Protein AF-A0A925QUI3-F1 (afdb_monomer)

Solvent-accessible surface area (backbone atoms only — not comparable to full-atom values): 29963 Å² total; per-residue (Å²): 142,80,89,80,86,85,82,84,79,83,78,80,80,75,75,76,76,71,77,75,74,73,75,49,32,40,35,43,30,41,22,29,34,44,39,36,75,68,97,65,66,48,72,53,23,20,41,34,34,45,70,31,20,26,67,44,75,44,73,60,85,75,91,82,55,89,79,39,51,67,43,83,37,70,77,24,28,36,34,32,18,29,25,35,57,25,29,36,52,87,48,72,63,20,35,30,46,36,32,77,65,42,24,38,32,36,24,36,68,36,26,72,91,41,44,38,52,52,48,26,49,46,28,78,74,67,42,56,71,34,27,47,47,46,17,21,27,62,50,46,44,46,69,64,56,70,71,55,34,71,74,40,60,93,56,52,85,40,63,81,52,55,66,58,42,68,52,44,29,53,52,46,53,52,47,53,73,72,64,41,63,32,44,32,35,39,26,14,38,55,70,93,44,77,93,47,52,26,55,43,61,65,60,55,65,62,35,42,31,31,39,37,56,52,31,47,77,74,75,32,53,34,33,28,40,14,33,14,36,69,18,36,37,44,38,48,74,36,61,31,50,30,38,33,42,36,41,52,50,44,72,67,42,48,52,47,26,48,76,71,66,21,28,43,26,54,31,64,40,30,52,54,52,51,54,62,70,42,74,61,80,84,48,67,64,49,52,54,46,50,70,49,44,61,57,38,31,34,54,34,49,30,50,36,50,75,72,65,32,54,52,27,36,17,26,57,40,42,45,79,53,89,87,61,47,64,54,52,28,39,56,49,43,38,74,28,65,43,50,60,66,54,35,52,19,11,24,11,29,44,18,17,50,73,74,71,39,53,86,44,32,23,34,65,44,70,74,14,44,25,33,31,31,32,22,66,42,64,43,80,83,40,60,73,24,59,72,39,63,37,31,33,26,32,69,50,37,80,70,44,74,70,59,97,77,71,82,78,73,71,84,73,92,77,85,90,81,90,84,84,90,83,89,86,83,88,81,94,71,90,80,57,83,61,63,62,50,54,53,60,53,60,74,63,73,82,76,83,80,91,84,84,59,53,35,40,30,44,72,88,78,30,38,52,48,37,74,93,60,64,51,100,85,54,70,51,50,25,14,66,40,88,40,95,86,40,59,50,33,27,37,38,25,82,44,63,78,59,26,58,87,28,75,75,66,22,81,76,38,40,29,58,32,51,85,69,42,85,55,50,46,46,30,60,74,48,77,54,87,72,16,32,38,31,36,38,34,36,81,85,70,52,73,43,68,32,18,30,54,36,92,48,52,42,80,99

Foldseek 3Di:
DDDDDDDDDDDDPPPPPPPPLLFAKEKEFQEWEDFLPDPDIDGGWIWIDTQQFTADTGHDDDDDDLRYFYFDQNQWYKYFFFEAAEEEAADQVLQLLQVVLRHQEYEYQAYQPQVLVVNQVCVVVPPSSGHHYQYQYHADFQQGDPSVCVLVVVLCVSPRGHDDLVSLLVVLVSSVVVVHQAHEYEQADDLLDLPGDLQHGGYDLSNLLSNQVSCVVVVHAYEYEHQHQVSLQSNLVSQHQEYEQPLAHDPVSLVSCVVSLHEYANQLLVLVVSVVVVPVVPDPSSVVCSVVRLVRSLQVLLSSVVVVRQYAYHHHYNSPDPPSHSLVSLVSSVSSPDQLSSSSSNRFQSSCVSSVNNQATRGSDGPHGPFMWIFPHDSNVPSVSSSRTQWTQHSNRTNDHNDPDDPSPSDDDDDDDDDDDDDDDDDDDDDDPVVVVVVVVVVVPPDDDDDADAFEAEPVFQFGWWDQPGDQVDKWFWALDQDPPGQGQEIADCDPVCQPVPPSVRVQGYYPTPVRCPFWTKGFDDDDVQWTWIWIQGNVRDIGITITGCSRYDYD

Nearest PDB structures (foldseek):
  3mtw-assembly1_A  TM=9.012E-01  e=3.195E-35  Caulobacter vibrioides
  8j85-assembly1_A  TM=8.508E-01  e=1.835E-32  Stenotrophomonas acidaminiphila
  8ihs-assembly1_B  TM=8.663E-01  e=1.154E-30  Stenotrophomonas acidaminiphila
  8yak-assembly1_A  TM=8.633E-01  e=1.447E-30  Pseudoxanthomonas wuyuanensis
  8ihq-assembly1_B  TM=8.487E-01  e=4.398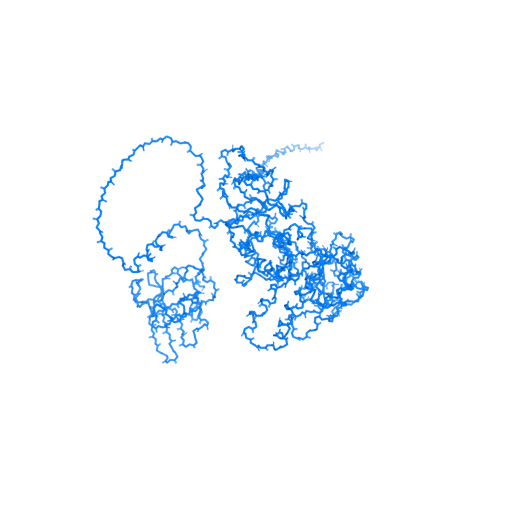E-31  Stenotrophomonas acidaminiphila

Mean predicted aligned error: 15.4 Å

Secondary structure (DSSP, 8-state):
------------------------EEEEEEEEE--SSSSSPEEEEEEEEETTEEEEEEESPPPP-TT-EEEE-TT-EEEEPEEEEEE---SHHHHHHHHHTTEEEEEE---GGGHHHHHHHHHHTT-TTS-EEEE--SPB-SS--HHHHHH-GGGGGG-S---SHHHHHHHHHHHHHTT-SEEEEESB--SSSTTS-TTSB-S-HHHHHHHHHHHHHTT-EEEEEE-SHHHHHHHHHHT-SEEEE-TT--HHHHHHHHHHTPEEE--HHHHHHHHHHTTS---HHHHHHHHHHHHHHHHHHHHHHHHT--B-----B-S-STT-SHHHHHHHHHHTT--HHHHHHHTTHHHHHHHT-TTTSSS--TTSB--EEEESS-TTT-GGGGG-EEEEEETTEEEEE--S-------------------------PPPTTHHHHHHHHTT-S---S---PEEE-TTT-BEE--S---TT--EEEESSSSTTS-EEEEE-S-HHHHTT-TT--TT-EESSGGG-SSEEEEEEEEETTEEEEEEEETT--EEEEEEEGGGEEE-

Structure (mmCIF, N/CA/C/O backbone):
data_AF-A0A925QUI3-F1
#
_entry.id   AF-A0A925QUI3-F1
#
loop_
_atom_site.group_PDB
_atom_site.id
_atom_site.type_symbol
_atom_site.label_atom_id
_atom_site.label_alt_id
_atom_site.label_comp_id
_atom_site.label_asym_id
_atom_site.label_entity_id
_atom_site.label_seq_id
_atom_site.pdbx_PDB_ins_code
_atom_site.Cartn_x
_atom_site.Cartn_y
_atom_site.Cartn_z
_atom_site.occupancy
_atom_site.B_iso_or_equiv
_atom_site.auth_seq_id
_atom_site.auth_comp_id
_atom_site.auth_asym_id
_atom_site.auth_atom_id
_atom_site.pdbx_PDB_model_num
ATOM 1 N N . MET A 1 1 ? -0.907 -77.200 10.850 1.00 44.91 1 MET A N 1
ATOM 2 C CA . MET A 1 1 ? -0.080 -76.461 11.829 1.00 44.91 1 MET A CA 1
ATOM 3 C C . MET A 1 1 ? 0.397 -75.171 11.189 1.00 44.91 1 MET A C 1
ATOM 5 O O . MET A 1 1 ? 1.166 -75.253 10.241 1.00 44.91 1 MET A O 1
ATOM 9 N N . LYS A 1 2 ? -0.096 -74.022 11.658 1.00 34.38 2 LYS A N 1
ATOM 10 C CA . LYS A 1 2 ? 0.579 -72.712 11.649 1.00 34.38 2 LYS A CA 1
ATOM 11 C C . LYS A 1 2 ? -0.352 -71.718 12.349 1.00 34.38 2 LYS A C 1
ATOM 13 O O . LYS A 1 2 ? -1.464 -71.476 11.896 1.00 34.38 2 LYS A O 1
ATOM 18 N N . HIS A 1 3 ? 0.098 -71.265 13.514 1.00 38.78 3 HIS A N 1
ATOM 19 C CA . HIS A 1 3 ? -0.546 -70.277 14.368 1.00 38.78 3 HIS A CA 1
ATOM 20 C C . HIS A 1 3 ? -0.590 -68.910 13.679 1.00 38.78 3 HIS A C 1
ATOM 22 O O . HIS A 1 3 ? 0.402 -68.504 13.078 1.00 38.78 3 HIS A O 1
ATOM 28 N N . LEU A 1 4 ? -1.691 -68.176 13.842 1.00 35.25 4 LEU A N 1
ATOM 29 C CA . LEU A 1 4 ? -1.716 -66.730 13.638 1.00 35.25 4 LEU A CA 1
ATOM 30 C C . LEU A 1 4 ? -2.270 -66.084 14.913 1.00 35.25 4 LEU A C 1
ATOM 32 O O . LEU A 1 4 ? -3.460 -66.173 15.205 1.00 35.25 4 LEU A O 1
ATOM 36 N N . MET A 1 5 ? -1.360 -65.518 15.709 1.00 37.47 5 MET A N 1
ATOM 37 C CA . MET A 1 5 ? -1.661 -64.704 16.887 1.00 37.47 5 MET A CA 1
ATOM 38 C C . MET A 1 5 ? -2.356 -63.411 16.454 1.00 37.47 5 MET A C 1
ATOM 40 O O . MET A 1 5 ? -1.823 -62.657 15.643 1.00 37.47 5 MET A O 1
ATOM 44 N N . LEU A 1 6 ? -3.525 -63.148 17.035 1.00 33.66 6 LEU A N 1
ATOM 45 C CA . LEU A 1 6 ? -4.225 -61.872 16.948 1.00 33.66 6 LEU A CA 1
ATOM 46 C C . LEU A 1 6 ? -3.610 -60.922 17.992 1.00 33.66 6 LEU A C 1
ATOM 48 O O . LEU A 1 6 ? -3.783 -61.128 19.192 1.00 33.66 6 LEU A O 1
ATOM 52 N N . PHE A 1 7 ? -2.866 -59.907 17.553 1.00 34.62 7 PHE A N 1
ATOM 53 C CA . PHE A 1 7 ? -2.370 -58.836 18.422 1.00 34.62 7 PHE A CA 1
ATOM 54 C C . PHE A 1 7 ? -3.370 -57.675 18.370 1.00 34.62 7 PHE A C 1
ATOM 56 O O . PHE A 1 7 ? -3.522 -57.017 17.343 1.00 34.62 7 PHE A O 1
ATOM 63 N N . VAL A 1 8 ? -4.094 -57.450 19.467 1.00 35.34 8 VAL A N 1
ATOM 64 C CA . VAL A 1 8 ? -4.995 -56.303 19.636 1.00 35.34 8 VAL A CA 1
ATOM 65 C C . VAL A 1 8 ? -4.155 -55.112 20.098 1.00 35.34 8 VAL A C 1
ATOM 67 O O . VAL A 1 8 ? -3.772 -55.029 21.262 1.00 35.34 8 VAL A O 1
ATOM 70 N N . CYS A 1 9 ? -3.847 -54.186 19.188 1.00 32.22 9 CYS A N 1
ATOM 71 C CA . CYS A 1 9 ? -3.264 -52.891 19.540 1.00 32.22 9 CYS A CA 1
ATOM 72 C C . CYS A 1 9 ? -4.369 -51.930 20.000 1.00 32.22 9 CYS A C 1
ATOM 74 O O . CYS A 1 9 ? -5.149 -51.428 19.193 1.00 32.22 9 CYS A O 1
ATOM 76 N N . PHE A 1 10 ? -4.405 -51.648 21.302 1.00 33.81 10 PHE A N 1
ATOM 77 C CA . PHE A 1 10 ? -5.123 -50.511 21.874 1.00 33.81 10 PHE A CA 1
ATOM 78 C C . PHE A 1 10 ? -4.433 -49.212 21.424 1.00 33.81 10 PHE A C 1
ATOM 80 O O . PHE A 1 10 ? -3.381 -48.842 21.944 1.00 33.81 10 PHE A O 1
ATOM 87 N N . VAL A 1 11 ? -5.009 -48.516 20.443 1.00 35.59 11 VAL A N 1
ATOM 88 C CA . VAL A 1 11 ? -4.621 -47.138 20.116 1.00 35.59 11 VAL A CA 1
ATOM 89 C C . VAL A 1 11 ? -5.322 -46.216 21.111 1.00 35.59 11 VAL A C 1
ATOM 91 O O . VAL A 1 11 ? -6.512 -45.932 20.997 1.00 35.59 11 VAL A O 1
ATOM 94 N N . LEU A 1 12 ? -4.573 -45.762 22.115 1.00 35.78 12 LEU A N 1
ATOM 95 C CA . LEU A 1 12 ? -4.943 -44.624 22.952 1.00 35.78 12 LEU A CA 1
ATOM 96 C C . LEU A 1 12 ? -4.981 -43.369 22.068 1.00 35.78 12 LEU A C 1
ATOM 98 O O . LEU A 1 12 ? -3.947 -42.774 21.767 1.00 35.78 12 LEU A O 1
ATOM 102 N N . CYS A 1 13 ? -6.181 -42.967 21.642 1.00 33.00 13 CYS A N 1
ATOM 103 C CA . CYS A 1 13 ? -6.441 -41.644 21.080 1.00 33.00 13 CYS A CA 1
ATOM 104 C C . CYS A 1 13 ? -6.158 -40.572 22.144 1.00 33.00 13 CYS A C 1
ATOM 106 O O . CYS A 1 13 ? -7.047 -40.157 22.893 1.00 33.00 13 CYS A O 1
ATOM 108 N N . GLY A 1 14 ? -4.910 -40.104 22.189 1.00 32.06 14 GLY A N 1
ATOM 109 C CA . GLY A 1 14 ? -4.566 -38.824 22.786 1.00 32.06 14 GLY A CA 1
ATOM 110 C C . GLY A 1 14 ? -5.355 -37.741 22.062 1.00 32.06 14 GLY A C 1
ATOM 111 O O . GLY A 1 14 ? -5.074 -37.419 20.911 1.00 32.06 14 GLY A O 1
ATOM 112 N N . HIS A 1 15 ? -6.385 -37.221 22.723 1.00 34.19 15 HIS A N 1
ATOM 113 C CA . HIS A 1 15 ? -7.101 -36.049 22.258 1.00 34.19 15 HIS A CA 1
ATOM 114 C C . HIS A 1 15 ? -6.104 -34.895 22.254 1.00 34.19 15 HIS A C 1
ATOM 116 O O . HIS A 1 15 ? -5.733 -34.378 23.307 1.00 34.19 15 HIS A O 1
ATOM 122 N N . SER A 1 16 ? -5.642 -34.507 21.067 1.00 33.09 16 SER A N 1
ATOM 123 C CA . SER A 1 16 ? -5.017 -33.210 20.874 1.00 33.09 16 SER A CA 1
ATOM 124 C C . SER A 1 16 ? -6.047 -32.171 21.305 1.00 33.09 16 SER A C 1
ATOM 126 O O . SER A 1 16 ? -7.062 -31.973 20.637 1.00 33.09 16 SER A O 1
ATOM 128 N N . LEU A 1 17 ? -5.819 -31.566 22.469 1.00 34.03 17 LEU A N 1
ATOM 129 C CA . LEU A 1 17 ? -6.482 -30.344 22.894 1.00 34.03 17 LEU A CA 1
ATOM 130 C C . LEU A 1 17 ? -6.268 -29.324 21.775 1.00 34.03 17 LEU A C 1
ATOM 132 O O . LEU A 1 17 ? -5.203 -28.719 21.669 1.00 34.03 17 LEU A O 1
ATOM 136 N N . PHE A 1 18 ? -7.266 -29.171 20.904 1.00 35.78 18 PHE A N 1
ATOM 137 C CA . PHE A 1 18 ? -7.373 -27.990 20.067 1.00 35.78 18 PHE A CA 1
ATOM 138 C C . PHE A 1 18 ? -7.266 -26.799 21.011 1.00 35.78 18 PHE A C 1
ATOM 140 O O . PHE A 1 18 ? -8.075 -26.670 21.932 1.00 35.78 18 PHE A O 1
ATOM 147 N N . ALA A 1 19 ? -6.237 -25.976 20.802 1.00 33.91 19 ALA A N 1
ATOM 148 C CA . ALA A 1 19 ? -6.077 -24.705 21.478 1.00 33.91 19 ALA A CA 1
ATOM 149 C C . ALA A 1 19 ? -7.435 -23.999 21.470 1.00 33.91 19 ALA A C 1
ATOM 151 O O . ALA A 1 19 ? -7.988 -23.697 20.409 1.00 33.91 19 ALA A O 1
ATOM 152 N N . GLN A 1 20 ? -8.009 -23.831 22.657 1.00 35.31 20 GLN A N 1
ATOM 153 C CA . GLN A 1 20 ? -9.264 -23.133 22.847 1.00 35.31 20 GLN A CA 1
ATOM 154 C C . GLN A 1 20 ? -9.049 -21.732 22.278 1.00 35.31 20 GLN A C 1
ATOM 156 O O . GLN A 1 20 ? -8.279 -20.949 22.826 1.00 35.31 20 GLN A O 1
ATOM 161 N N . LYS A 1 21 ? -9.639 -21.467 21.105 1.00 41.91 21 LYS A N 1
ATOM 162 C CA . LYS A 1 21 ? -9.586 -20.166 20.443 1.00 41.91 21 LYS A CA 1
ATOM 163 C C . LYS A 1 21 ? -10.216 -19.190 21.420 1.00 41.91 21 LYS A C 1
ATOM 165 O O . LYS A 1 21 ? -11.438 -19.182 21.559 1.00 41.91 21 LYS A O 1
ATOM 170 N N . ASP A 1 22 ? -9.367 -18.479 22.151 1.00 49.16 22 ASP A N 1
ATOM 171 C CA . ASP A 1 22 ? -9.767 -17.558 23.199 1.00 49.16 22 ASP A CA 1
ATOM 172 C C . ASP A 1 22 ? -10.794 -16.614 22.575 1.00 49.16 22 ASP A C 1
ATOM 174 O O . ASP A 1 22 ? -10.491 -15.884 21.625 1.00 49.16 22 ASP A O 1
ATOM 178 N N . SER A 1 23 ? -12.060 -16.764 22.966 1.00 56.97 23 SER A N 1
ATOM 179 C CA . SER A 1 23 ? -13.171 -16.102 22.295 1.00 56.97 23 SER A CA 1
ATOM 180 C C . SER A 1 23 ? -13.208 -14.656 22.766 1.00 56.97 23 SER A C 1
ATOM 182 O O . SER A 1 23 ? -14.044 -14.282 23.591 1.00 56.97 23 SER A O 1
ATOM 184 N N . SER A 1 24 ? -12.250 -13.862 22.292 1.00 82.06 24 SER A N 1
ATOM 185 C CA . SER A 1 24 ? -12.114 -12.462 22.650 1.00 82.06 24 SER A CA 1
ATOM 186 C C . SER A 1 24 ? -13.325 -11.699 22.114 1.00 82.06 24 SER A C 1
ATOM 188 O O . SER A 1 24 ? -13.611 -11.669 20.912 1.00 82.06 24 SER A O 1
ATOM 190 N N . LEU A 1 25 ? -14.092 -11.131 23.042 1.00 92.62 25 LEU A N 1
ATOM 191 C CA . LEU A 1 25 ? -15.177 -10.201 22.763 1.00 92.62 25 LEU A CA 1
ATOM 192 C C . LEU A 1 25 ? -14.675 -8.805 23.131 1.00 92.62 25 LEU A C 1
ATOM 194 O O . LEU A 1 25 ? -14.414 -8.547 24.302 1.00 92.62 25 LEU A O 1
ATOM 198 N N . ILE A 1 26 ? -14.539 -7.920 22.146 1.00 95.12 26 ILE A N 1
ATOM 199 C CA . ILE A 1 26 ? -14.169 -6.515 22.354 1.00 95.12 26 ILE A CA 1
ATOM 200 C C . ILE A 1 26 ? -15.364 -5.643 21.968 1.00 95.12 26 ILE A C 1
ATOM 202 O O . ILE A 1 26 ? -15.973 -5.829 20.913 1.00 95.12 26 ILE A O 1
ATOM 206 N N . ILE A 1 27 ? -15.720 -4.696 22.830 1.00 95.75 27 ILE A N 1
ATOM 207 C CA . ILE A 1 27 ? -16.831 -3.766 22.638 1.00 95.75 27 ILE A CA 1
ATOM 208 C C . ILE A 1 27 ? -16.278 -2.347 22.760 1.00 95.75 27 ILE A C 1
ATOM 210 O O . ILE A 1 27 ? -15.827 -1.950 23.829 1.00 95.75 27 ILE A O 1
ATOM 214 N N . LEU A 1 28 ? -16.332 -1.585 21.669 1.00 96.88 28 LEU A N 1
ATOM 215 C CA . LEU A 1 28 ? -15.956 -0.171 21.621 1.00 96.88 28 LEU A CA 1
ATOM 216 C C . LEU A 1 28 ? -17.239 0.658 21.698 1.00 96.88 28 LEU A C 1
ATOM 218 O O . LEU A 1 28 ? -18.045 0.584 20.775 1.00 96.88 28 LEU A O 1
ATOM 222 N N . GLN A 1 29 ? -17.463 1.394 22.783 1.00 95.50 29 GLN A N 1
ATOM 223 C CA . GLN A 1 29 ? -18.694 2.156 23.021 1.00 95.50 29 GLN A CA 1
ATOM 224 C C . GLN A 1 29 ? -18.478 3.655 22.823 1.00 95.50 29 GLN A C 1
ATOM 226 O O . GLN A 1 29 ? -17.379 4.164 23.041 1.00 95.50 29 GLN A O 1
ATOM 231 N N . HIS A 1 30 ? -19.552 4.354 22.452 1.00 95.94 30 HIS A N 1
ATOM 232 C CA . HIS A 1 30 ? -19.592 5.813 22.315 1.00 95.94 30 HIS A CA 1
ATOM 233 C C . HIS A 1 30 ? -18.585 6.388 21.305 1.00 95.94 30 HIS A C 1
ATOM 235 O O . HIS A 1 30 ? -18.098 7.511 21.448 1.00 95.94 30 HIS A O 1
ATOM 241 N N . VAL A 1 31 ? -18.273 5.621 20.257 1.00 97.62 31 VAL A N 1
ATOM 242 C CA . VAL A 1 31 ? -17.288 6.006 19.239 1.00 97.62 31 VAL A CA 1
ATOM 243 C C . VAL A 1 31 ? -17.923 6.722 18.054 1.00 97.62 31 VAL A C 1
ATOM 245 O O . VAL A 1 31 ? -19.072 6.463 17.690 1.00 97.62 31 VAL A O 1
ATOM 248 N N . ASN A 1 32 ? -17.131 7.574 17.405 1.00 98.31 32 ASN A N 1
ATOM 249 C CA . ASN A 1 32 ? -17.422 8.109 16.080 1.00 98.31 32 ASN A CA 1
ATOM 250 C C . ASN A 1 32 ? -16.725 7.233 15.036 1.00 98.31 32 ASN A C 1
ATOM 252 O O . ASN A 1 32 ? -15.510 7.076 15.083 1.00 98.31 32 ASN A O 1
ATOM 256 N N . VAL A 1 33 ? -17.464 6.649 14.101 1.00 98.69 33 VAL A N 1
ATOM 257 C CA . VAL A 1 33 ? -16.938 5.700 13.114 1.00 98.69 33 VAL A CA 1
ATOM 258 C C . VAL A 1 33 ? -16.860 6.349 11.739 1.00 98.69 33 VAL A C 1
ATOM 260 O O . VAL A 1 33 ? -17.870 6.803 11.202 1.00 98.69 33 VAL A O 1
ATOM 263 N N . ILE A 1 34 ? -15.674 6.316 11.136 1.00 98.69 34 ILE A N 1
ATOM 264 C CA . ILE A 1 34 ? -15.494 6.457 9.690 1.00 98.69 34 ILE A CA 1
ATOM 265 C C . ILE A 1 34 ? -15.269 5.041 9.169 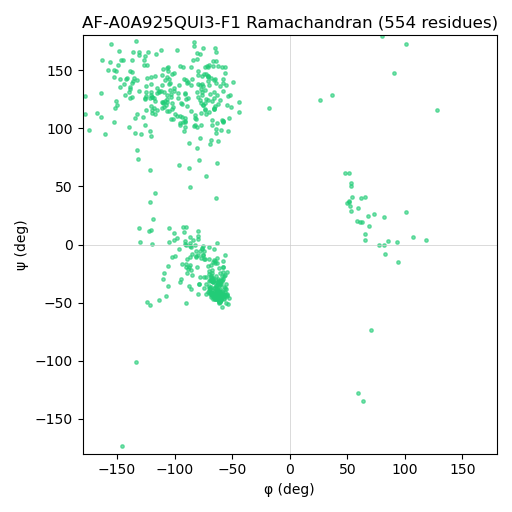1.00 98.69 34 ILE A C 1
ATOM 267 O O . ILE A 1 34 ? -14.234 4.447 9.429 1.00 98.69 34 ILE A O 1
ATOM 271 N N . ASP A 1 35 ? -16.251 4.472 8.474 1.00 98.19 35 ASP A N 1
ATOM 272 C CA . ASP A 1 35 ? -16.259 3.049 8.100 1.00 98.19 35 ASP A CA 1
ATOM 273 C C . ASP A 1 35 ? -15.354 2.699 6.903 1.00 98.19 35 ASP A C 1
ATOM 275 O O . ASP A 1 35 ? -15.216 1.528 6.553 1.00 98.19 35 ASP A O 1
ATOM 279 N N . GLY A 1 36 ? -14.748 3.703 6.266 1.00 97.25 36 GLY A N 1
ATOM 280 C CA . GLY A 1 36 ? -13.936 3.555 5.060 1.00 97.25 36 GLY A CA 1
ATOM 281 C C . GLY A 1 36 ? -14.739 3.471 3.758 1.00 97.25 36 GLY A C 1
ATOM 282 O O . GLY A 1 36 ? -14.133 3.384 2.700 1.00 97.25 36 GLY A O 1
ATOM 283 N N . ILE A 1 37 ? -16.075 3.519 3.770 1.00 96.56 37 ILE A N 1
ATOM 284 C CA . ILE A 1 37 ? -16.926 3.399 2.567 1.00 96.56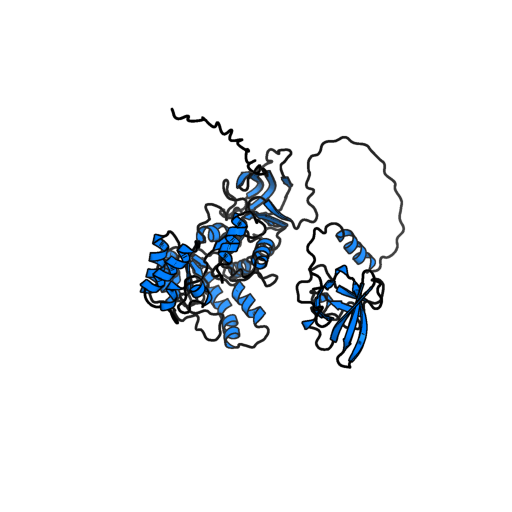 37 ILE A CA 1
ATOM 285 C C . ILE A 1 37 ? -17.862 4.603 2.422 1.00 96.56 37 ILE A C 1
ATOM 287 O O . ILE A 1 37 ? -17.944 5.199 1.344 1.00 96.56 37 ILE A O 1
ATOM 291 N N . SER A 1 38 ? -18.562 4.960 3.493 1.00 97.19 38 SER A N 1
ATOM 292 C CA . SER A 1 38 ? -19.567 6.017 3.536 1.00 97.19 38 SER A CA 1
ATOM 293 C C . SER A 1 38 ? -18.934 7.407 3.401 1.00 97.19 38 SER A C 1
ATOM 295 O O . SER A 1 38 ? -17.766 7.619 3.716 1.00 97.19 38 SER A O 1
ATOM 297 N N . ASN A 1 39 ? -19.702 8.385 2.911 1.00 96.50 39 ASN A N 1
ATOM 298 C CA . ASN A 1 39 ? -19.254 9.786 2.805 1.00 96.50 39 ASN A CA 1
ATOM 299 C C . ASN A 1 39 ? -19.473 10.591 4.093 1.00 96.50 39 ASN A C 1
ATOM 301 O O . ASN A 1 39 ? -19.122 11.767 4.159 1.00 96.50 39 ASN A O 1
ATOM 305 N N . SER A 1 40 ? -20.068 9.984 5.117 1.00 96.50 40 SER A N 1
ATOM 306 C CA . SER A 1 40 ? -20.361 10.639 6.387 1.00 96.50 40 SER A CA 1
ATOM 307 C C . SER A 1 40 ? -20.112 9.674 7.542 1.00 96.50 40 SER A C 1
ATOM 309 O O . SER A 1 40 ? -20.387 8.480 7.395 1.00 96.50 40 SER A O 1
ATOM 311 N N . PRO A 1 41 ? -19.591 10.165 8.677 1.00 97.88 41 PRO A N 1
ATOM 312 C CA . PRO A 1 41 ? -19.326 9.326 9.834 1.00 97.88 41 PRO A CA 1
ATOM 313 C C . PRO A 1 41 ? -20.613 8.915 10.558 1.00 97.88 41 PRO A C 1
ATOM 315 O O . PRO A 1 41 ? -21.611 9.640 10.566 1.00 97.88 41 PRO A O 1
ATOM 318 N N . LEU A 1 42 ? -20.562 7.767 11.231 1.00 97.69 42 LEU A N 1
ATOM 319 C CA . LEU A 1 42 ? -21.561 7.361 12.216 1.00 97.69 42 LEU A CA 1
ATOM 320 C C . LEU A 1 42 ? -21.144 7.902 13.585 1.00 97.69 42 LEU A C 1
ATOM 322 O O . LEU A 1 42 ? -20.037 7.640 14.039 1.00 97.69 42 LEU A O 1
ATOM 326 N N . ILE A 1 43 ? -22.027 8.638 14.249 1.00 97.38 43 ILE A N 1
ATOM 327 C CA . ILE A 1 43 ? -21.735 9.295 15.530 1.00 97.38 43 ILE A CA 1
ATOM 328 C C . ILE A 1 43 ? -22.380 8.523 16.680 1.00 97.38 43 ILE A C 1
ATOM 330 O O . ILE A 1 43 ? -23.529 8.085 16.551 1.00 97.38 43 ILE A O 1
ATOM 334 N N . ASP A 1 44 ? -21.641 8.401 17.787 1.00 96.81 44 ASP A N 1
ATOM 335 C CA . ASP A 1 44 ? -22.067 7.761 19.040 1.00 96.81 44 ASP A CA 1
ATOM 336 C C . ASP A 1 44 ? -22.644 6.350 18.825 1.00 96.81 44 ASP A C 1
ATOM 338 O O . ASP A 1 44 ? -23.820 6.052 19.065 1.00 96.81 44 ASP A O 1
ATOM 342 N N . VAL A 1 45 ? -21.796 5.466 18.297 1.00 97.38 45 VAL A N 1
ATOM 343 C CA . VAL A 1 45 ? -22.131 4.061 18.047 1.00 97.38 45 VAL A CA 1
ATOM 344 C C . VAL A 1 45 ? -21.270 3.119 18.882 1.00 97.38 45 VAL A C 1
ATOM 346 O O . VAL A 1 45 ? -20.227 3.485 19.417 1.00 97.38 45 VAL A O 1
ATO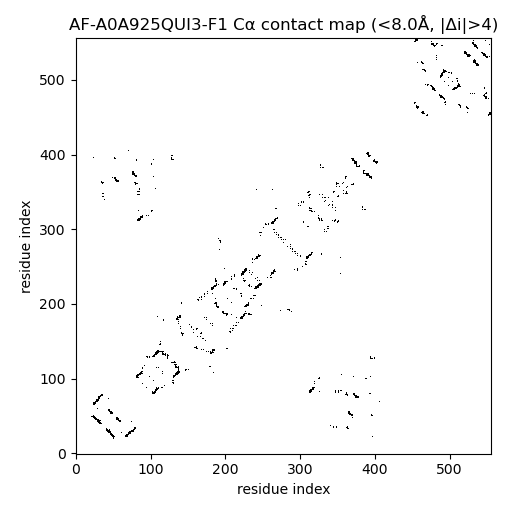M 349 N N . THR A 1 46 ? -21.725 1.875 18.977 1.00 97.31 46 THR A N 1
ATOM 350 C CA . THR A 1 46 ? -20.991 0.754 19.549 1.00 97.31 46 THR A CA 1
ATOM 351 C C . THR A 1 46 ? -20.520 -0.179 18.437 1.00 97.31 46 THR A C 1
ATOM 353 O O . THR A 1 46 ? -21.332 -0.636 17.624 1.00 97.31 46 THR A O 1
ATOM 356 N N . VAL A 1 47 ? -19.225 -0.504 18.431 1.00 97.62 47 VAL A N 1
ATOM 357 C CA . VAL A 1 47 ? -18.607 -1.523 17.569 1.00 97.62 47 VAL A CA 1
ATOM 358 C C . VAL A 1 47 ? -18.355 -2.779 18.398 1.00 97.62 47 VAL A C 1
ATOM 360 O O . VAL A 1 47 ? -17.788 -2.713 19.485 1.00 97.62 47 VAL A O 1
ATOM 363 N N . THR A 1 48 ? -18.782 -3.939 17.904 1.00 96.75 48 THR A N 1
ATOM 364 C CA . THR A 1 48 ? -18.581 -5.229 18.580 1.00 96.75 48 THR A CA 1
ATOM 365 C C . THR A 1 48 ? -17.729 -6.146 17.725 1.00 96.75 48 THR A C 1
ATOM 367 O O . THR A 1 48 ? -18.076 -6.438 16.579 1.00 96.75 48 THR A O 1
ATOM 370 N N . ILE A 1 49 ? -16.649 -6.643 18.310 1.00 96.50 49 ILE A N 1
ATOM 371 C CA . ILE A 1 49 ? -15.673 -7.533 17.694 1.00 96.50 49 ILE A CA 1
ATOM 372 C C . ILE A 1 49 ? -15.734 -8.860 18.436 1.00 96.50 49 ILE A C 1
ATOM 374 O O . ILE A 1 49 ? -15.688 -8.890 19.665 1.00 96.50 49 ILE A O 1
ATOM 378 N N . LYS A 1 50 ? -15.843 -9.961 17.701 1.00 94.31 50 LYS A N 1
ATOM 379 C CA . LYS A 1 50 ? -15.834 -11.307 18.269 1.00 94.31 50 LYS A CA 1
ATOM 380 C C . LYS A 1 50 ? -15.027 -12.218 17.365 1.00 94.31 50 LYS A C 1
ATOM 382 O O . LYS A 1 50 ? -15.290 -12.263 16.166 1.00 94.31 50 LYS A O 1
ATOM 387 N N . ASN A 1 51 ? -14.101 -12.981 17.943 1.00 91.69 51 ASN A N 1
ATOM 388 C CA . ASN A 1 51 ? -13.288 -13.961 17.214 1.00 91.69 51 ASN A CA 1
ATOM 389 C C . ASN A 1 51 ? -12.576 -13.343 15.995 1.00 91.69 51 ASN A C 1
ATOM 391 O O . ASN A 1 51 ? -12.704 -13.863 14.888 1.00 91.69 51 ASN A O 1
ATOM 395 N N . ALA A 1 52 ? -11.881 -12.222 16.205 1.00 93.69 52 ALA A N 1
ATOM 396 C CA . ALA A 1 52 ? -11.185 -11.453 15.166 1.00 93.69 52 ALA A CA 1
ATOM 397 C C . ALA A 1 52 ? -12.067 -10.798 14.086 1.00 93.69 52 ALA A C 1
ATOM 399 O O . ALA A 1 52 ? -11.543 -10.170 13.176 1.00 93.69 52 ALA A O 1
ATOM 400 N N . LYS A 1 53 ? -13.401 -10.881 14.185 1.00 97.19 53 LYS A N 1
ATOM 401 C CA . LYS A 1 53 ? -14.321 -10.313 13.191 1.00 97.19 53 LYS A CA 1
ATOM 402 C C . LYS A 1 53 ? -15.200 -9.215 13.771 1.00 97.19 53 LYS A C 1
ATOM 404 O O . LYS A 1 53 ? -15.685 -9.312 14.902 1.00 97.19 53 LYS A O 1
ATOM 409 N N . ILE A 1 54 ? -15.498 -8.208 12.958 1.00 97.81 54 ILE A N 1
ATOM 410 C CA . ILE A 1 54 ? -16.514 -7.199 13.269 1.00 97.81 54 ILE A CA 1
ATOM 411 C C . ILE A 1 54 ? -17.894 -7.860 13.166 1.00 97.81 54 ILE A C 1
ATOM 413 O O . ILE A 1 54 ? -18.260 -8.422 12.137 1.00 97.81 54 ILE A O 1
ATOM 417 N N . THR A 1 55 ? -18.697 -7.794 14.225 1.00 96.69 55 THR A N 1
ATOM 418 C CA . THR A 1 55 ? -20.018 -8.451 14.287 1.00 96.69 55 THR A CA 1
ATOM 419 C C . THR A 1 55 ? -21.190 -7.478 14.261 1.00 96.69 55 THR A C 1
ATOM 421 O O . THR A 1 55 ? -22.254 -7.825 13.739 1.00 96.69 55 THR A O 1
ATOM 424 N N . SER A 1 56 ? -21.012 -6.255 14.770 1.00 96.12 56 SER A N 1
ATOM 425 C CA . SER A 1 56 ? -22.022 -5.196 14.683 1.00 96.12 56 SER A CA 1
ATOM 426 C C . SER A 1 56 ? -21.434 -3.799 14.840 1.00 96.12 56 SER A C 1
ATOM 428 O O . SER A 1 56 ? -20.480 -3.619 15.593 1.00 96.12 56 SER A O 1
ATOM 430 N N . ILE A 1 57 ? -22.079 -2.822 14.196 1.00 96.81 57 ILE A N 1
ATOM 431 C CA . ILE A 1 57 ? -21.890 -1.380 14.398 1.00 96.81 57 ILE A CA 1
ATOM 432 C C . ILE A 1 57 ? -23.292 -0.780 14.526 1.00 96.81 57 ILE A C 1
ATOM 434 O O . ILE A 1 57 ? -24.073 -0.855 13.578 1.00 96.81 57 ILE A O 1
ATOM 438 N N . LYS A 1 58 ? -23.668 -0.281 15.707 1.00 95.25 58 LYS A N 1
ATOM 439 C CA . LYS A 1 58 ? -25.032 0.218 15.974 1.00 95.25 58 LYS A CA 1
ATOM 440 C C . LYS A 1 58 ? -25.069 1.225 17.120 1.00 95.25 58 LYS A C 1
ATOM 442 O O . LYS A 1 58 ? -24.199 1.193 17.979 1.00 95.25 58 LYS A O 1
ATOM 447 N N . ARG A 1 59 ? -26.097 2.076 17.170 1.00 92.50 59 ARG A N 1
ATOM 448 C CA . ARG A 1 59 ? -26.345 2.968 18.319 1.00 92.50 59 ARG A CA 1
ATOM 449 C C . ARG A 1 59 ? -26.726 2.184 19.582 1.00 92.50 59 ARG A C 1
ATOM 451 O O . ARG A 1 59 ? -27.314 1.104 19.490 1.00 92.50 59 ARG A O 1
ATOM 458 N N . GLY A 1 60 ? -26.439 2.777 20.742 1.00 83.44 60 GLY A N 1
ATOM 459 C CA . GLY A 1 60 ? -26.733 2.212 22.063 1.00 83.44 60 GLY A CA 1
ATOM 460 C C . GLY A 1 60 ? -25.722 1.157 22.521 1.00 83.44 60 GLY A C 1
ATOM 461 O O . GLY A 1 60 ? -24.764 0.844 21.816 1.00 83.44 60 GLY A O 1
ATOM 462 N N . SER A 1 61 ? -25.925 0.613 23.721 1.00 74.94 61 SER A N 1
ATOM 463 C CA . SER A 1 61 ? -24.989 -0.328 24.348 1.00 74.94 61 SER A CA 1
ATOM 464 C C . SER A 1 61 ? -25.124 -1.752 23.796 1.00 74.94 61 SER A C 1
ATOM 466 O O . SER A 1 61 ? -26.216 -2.215 23.455 1.00 74.94 61 SER A O 1
ATOM 468 N N . ALA A 1 62 ? -24.010 -2.482 23.720 1.00 77.25 62 ALA A N 1
ATOM 469 C CA . ALA A 1 62 ? -24.023 -3.914 23.434 1.00 77.25 62 ALA A CA 1
ATOM 470 C C . ALA A 1 62 ? -24.216 -4.721 24.728 1.00 77.25 62 ALA A C 1
ATOM 472 O O . ALA A 1 62 ? -23.841 -4.276 25.811 1.00 77.25 62 ALA A O 1
ATOM 473 N N . LYS A 1 63 ? -24.792 -5.926 24.615 1.00 73.44 63 LYS A N 1
ATOM 474 C CA . LYS A 1 63 ? -24.882 -6.861 25.742 1.00 73.44 63 LYS A CA 1
ATOM 475 C C . LYS A 1 63 ? -23.466 -7.285 26.127 1.00 73.44 63 LYS A C 1
ATOM 477 O O . LYS A 1 63 ? -22.752 -7.851 25.300 1.00 73.44 63 LYS A O 1
ATOM 482 N N . THR A 1 64 ? -23.070 -7.002 27.358 1.00 75.00 64 THR A N 1
ATOM 483 C CA . THR A 1 64 ? -21.749 -7.347 27.878 1.00 75.00 64 THR A CA 1
ATOM 484 C C . THR A 1 64 ? -21.752 -8.781 28.409 1.00 75.00 64 THR A C 1
ATOM 486 O O . THR A 1 64 ? -22.744 -9.264 28.957 1.00 75.00 64 THR A O 1
ATOM 489 N N . LEU A 1 65 ? -20.642 -9.488 28.199 1.00 75.50 65 LEU A N 1
ATOM 490 C CA . LEU A 1 65 ? -20.332 -10.739 28.891 1.00 75.50 65 LEU A CA 1
ATOM 491 C C . LEU A 1 65 ? -19.221 -10.444 29.908 1.00 75.50 65 LEU A C 1
ATOM 493 O O . LEU A 1 65 ? -18.415 -9.554 29.640 1.00 75.50 65 LEU A O 1
ATOM 497 N N . PRO A 1 66 ? -19.119 -11.181 31.028 1.00 71.94 66 PRO A N 1
ATOM 498 C CA . PRO A 1 66 ? -18.074 -10.942 32.031 1.00 71.94 66 PRO A CA 1
ATOM 499 C C . PRO A 1 66 ? -16.639 -11.002 31.483 1.00 71.94 66 PRO A C 1
ATOM 501 O O . PRO A 1 66 ? -15.744 -10.365 32.025 1.00 71.94 66 PRO A O 1
ATOM 504 N N . THR A 1 67 ? -16.421 -11.752 30.400 1.00 81.19 67 THR A N 1
ATOM 505 C CA . THR A 1 67 ? -15.122 -11.915 29.730 1.00 81.19 67 THR A CA 1
ATOM 506 C C . THR A 1 67 ? -14.868 -10.892 28.618 1.00 81.19 67 THR A C 1
ATOM 508 O O . THR A 1 67 ? -13.828 -10.945 27.964 1.00 81.19 67 THR A O 1
ATOM 511 N N . ALA A 1 68 ? -15.807 -9.974 28.365 1.00 87.88 68 ALA A N 1
ATOM 512 C CA . ALA A 1 68 ? -15.666 -8.969 27.320 1.00 87.88 68 ALA A CA 1
ATOM 513 C C . ALA A 1 68 ? -14.713 -7.845 27.745 1.00 87.88 68 ALA A C 1
ATOM 515 O O . ALA A 1 68 ? -14.809 -7.320 28.853 1.00 87.88 68 ALA A O 1
ATOM 516 N N . ILE A 1 69 ? -13.860 -7.404 26.824 1.00 91.62 69 ILE A N 1
ATOM 517 C CA . ILE A 1 69 ? -13.139 -6.138 26.946 1.00 91.62 69 ILE A CA 1
ATOM 518 C C . ILE A 1 69 ? -14.091 -5.037 26.483 1.00 91.62 69 ILE A C 1
ATOM 520 O O . ILE A 1 69 ? -14.434 -4.964 25.305 1.00 91.62 69 ILE A O 1
ATOM 524 N N . VAL A 1 70 ? -14.533 -4.188 27.406 1.00 92.62 70 VAL A N 1
ATOM 525 C CA . VAL A 1 70 ? -15.431 -3.065 27.109 1.00 92.62 70 VAL A CA 1
ATOM 526 C C . VAL A 1 70 ? -14.657 -1.764 27.262 1.00 92.62 70 VAL A C 1
ATOM 528 O O . VAL A 1 70 ? -14.114 -1.490 28.330 1.00 92.62 70 VAL A O 1
ATOM 531 N N . LEU A 1 71 ? -14.594 -0.976 26.191 1.00 93.19 71 LEU A N 1
ATOM 532 C CA . LEU A 1 71 ? -13.892 0.300 26.142 1.00 93.19 71 LEU A CA 1
ATOM 533 C C . LEU A 1 71 ? -14.906 1.412 25.869 1.00 93.19 71 LEU A C 1
ATOM 535 O O . LEU A 1 71 ? -15.459 1.484 24.771 1.00 93.19 71 LEU A O 1
ATOM 539 N N . ASP A 1 72 ? -15.134 2.281 26.853 1.00 93.50 72 ASP A N 1
ATOM 540 C CA . ASP A 1 72 ? -15.815 3.556 26.621 1.00 93.50 72 ASP A CA 1
ATOM 541 C C . ASP A 1 72 ? -14.822 4.527 25.979 1.00 93.50 72 ASP A C 1
ATOM 543 O O . ASP A 1 72 ? -13.809 4.914 26.566 1.00 93.50 72 ASP A O 1
ATOM 547 N N . LEU A 1 73 ? -15.098 4.870 24.728 1.00 95.44 73 LEU A N 1
ATOM 548 C CA . LEU A 1 73 ? -14.247 5.684 23.879 1.00 95.44 73 LEU A CA 1
ATOM 549 C C . LEU A 1 73 ? -15.003 6.935 23.425 1.00 95.44 73 LEU A C 1
ATOM 551 O O . LEU A 1 73 ? -14.818 7.401 22.299 1.00 95.44 73 LEU A O 1
ATOM 555 N N . LYS A 1 74 ? -15.837 7.495 24.315 1.00 95.25 74 LYS A N 1
ATOM 556 C CA . LYS A 1 74 ? -16.588 8.728 24.072 1.00 95.25 74 LYS A CA 1
ATOM 557 C C . LYS A 1 74 ? -15.732 9.811 23.413 1.00 95.25 74 LYS A C 1
ATOM 559 O O . LYS A 1 74 ? -14.698 10.232 23.936 1.00 95.25 74 LYS A O 1
ATOM 564 N N . GLY A 1 75 ? -16.189 10.269 22.249 1.00 91.88 75 GLY A N 1
ATOM 565 C CA . GLY A 1 75 ? -15.547 11.331 21.469 1.00 91.88 75 GLY A CA 1
ATOM 566 C C . GLY A 1 75 ? -14.303 10.903 20.679 1.00 91.88 75 GLY A C 1
ATOM 567 O O . GLY A 1 75 ? -13.729 11.738 19.982 1.00 91.88 75 GLY A O 1
ATOM 568 N N . LYS A 1 76 ? -13.885 9.633 20.753 1.00 97.38 76 LYS A N 1
ATOM 569 C CA . LYS A 1 76 ? -12.794 9.085 19.933 1.00 97.38 76 LYS A CA 1
ATOM 570 C C . LYS A 1 76 ? -13.297 8.650 18.567 1.00 97.38 76 LYS A C 1
ATOM 572 O O . LYS A 1 76 ? -14.485 8.384 18.371 1.00 97.38 76 LYS A O 1
ATOM 577 N N . TRP A 1 77 ? -12.358 8.568 17.634 1.00 98.38 77 TRP A N 1
ATOM 578 C CA . TRP A 1 77 ? -12.629 8.250 16.240 1.00 98.38 77 TRP A CA 1
ATOM 579 C C . TRP A 1 77 ? -12.115 6.862 15.902 1.00 98.38 77 TRP A C 1
ATOM 581 O O . TRP A 1 77 ? -10.984 6.525 16.229 1.00 98.38 77 TRP A O 1
ATOM 591 N N . VAL A 1 78 ? -12.952 6.057 15.261 1.00 98.62 78 VAL A N 1
ATOM 592 C CA . VAL A 1 78 ? -12.682 4.664 14.919 1.00 98.62 78 VAL A CA 1
ATOM 593 C C . VAL A 1 78 ? -12.678 4.513 13.404 1.00 98.62 78 VAL A C 1
ATOM 595 O O . VAL A 1 78 ? -13.644 4.887 12.736 1.00 98.62 78 VAL A O 1
ATOM 598 N N . LEU A 1 79 ? -11.570 3.999 12.875 1.00 98.62 79 LEU A N 1
ATOM 599 C CA . LEU A 1 79 ? -11.310 3.814 11.447 1.00 98.62 79 LEU A CA 1
ATOM 600 C C . LEU A 1 79 ? -10.906 2.356 11.175 1.00 98.62 79 LEU A C 1
ATOM 602 O O . LEU A 1 79 ? -10.431 1.687 12.097 1.00 98.62 79 LEU A O 1
ATOM 606 N N . PRO A 1 80 ? -11.041 1.855 9.932 1.00 98.81 80 PRO A N 1
ATOM 607 C CA . PRO A 1 80 ? -10.309 0.668 9.513 1.00 98.81 80 PRO A CA 1
ATOM 608 C C . PRO A 1 80 ? -8.804 0.871 9.714 1.00 98.81 80 PRO A C 1
ATOM 610 O O . PRO A 1 80 ? -8.304 1.997 9.633 1.00 98.81 80 PRO A O 1
ATOM 613 N N . GLY A 1 81 ? -8.093 -0.231 9.924 1.00 98.75 81 GLY A N 1
ATOM 614 C CA . GLY A 1 81 ? -6.643 -0.300 9.814 1.00 98.75 81 GLY A CA 1
ATOM 615 C C . GLY A 1 81 ? -6.147 0.315 8.506 1.00 98.75 81 GLY A C 1
ATOM 616 O O . GLY A 1 81 ? -6.788 0.177 7.458 1.00 98.75 81 GLY A O 1
ATOM 617 N N . TYR A 1 82 ? -5.033 1.046 8.567 1.00 98.81 82 TYR A N 1
ATOM 618 C CA . TYR A 1 82 ? -4.461 1.639 7.366 1.00 98.81 82 TYR A CA 1
ATOM 619 C C . TYR A 1 82 ? -3.849 0.555 6.481 1.00 98.81 82 TYR A C 1
ATOM 621 O O . TYR A 1 82 ? -3.253 -0.409 6.967 1.00 98.81 82 TYR A O 1
ATOM 629 N N . ILE A 1 83 ? -3.951 0.765 5.172 1.00 98.88 83 ILE A N 1
ATOM 630 C CA . ILE A 1 83 ? -3.389 -0.105 4.147 1.00 98.88 83 ILE A CA 1
ATOM 631 C C . ILE A 1 83 ? -2.383 0.681 3.317 1.00 98.88 83 ILE A C 1
ATOM 633 O O . ILE A 1 83 ? -2.762 1.582 2.564 1.00 98.88 83 ILE A O 1
ATOM 637 N N . ASP A 1 84 ? -1.110 0.304 3.424 1.00 98.81 84 ASP A N 1
ATOM 638 C CA . ASP A 1 84 ? -0.037 0.866 2.604 1.00 98.81 84 ASP A CA 1
ATOM 639 C C . ASP A 1 84 ? 0.148 0.031 1.333 1.00 98.81 84 ASP A C 1
ATOM 641 O O . ASP A 1 84 ? 0.615 -1.109 1.372 1.00 98.81 84 ASP A O 1
ATOM 645 N N . ALA A 1 85 ? -0.242 0.589 0.187 1.00 98.75 85 ALA A N 1
ATOM 646 C CA . ALA A 1 85 ? -0.198 -0.108 -1.090 1.00 98.75 85 ALA A CA 1
ATOM 647 C C . ALA A 1 85 ? 1.216 -0.208 -1.692 1.00 98.75 85 ALA A C 1
ATOM 649 O O . ALA A 1 85 ? 1.366 -0.830 -2.741 1.00 98.75 85 ALA A O 1
ATOM 650 N N . HIS A 1 86 ? 2.258 0.381 -1.102 1.00 98.69 86 HIS A N 1
ATOM 651 C CA . HIS A 1 86 ? 3.610 0.253 -1.647 1.00 98.69 86 HIS A CA 1
ATOM 652 C C . HIS A 1 86 ? 4.650 0.397 -0.545 1.00 98.69 86 HIS A C 1
ATOM 654 O O . HIS A 1 86 ? 4.943 1.501 -0.107 1.00 98.69 86 HIS A O 1
ATOM 660 N N . VAL A 1 87 ? 5.262 -0.709 -0.129 1.00 97.69 87 VAL A N 1
ATOM 661 C CA . VAL A 1 87 ? 6.358 -0.691 0.852 1.00 97.69 87 VAL A CA 1
ATOM 662 C C . VAL A 1 87 ? 7.506 -1.605 0.445 1.00 97.69 87 VAL A C 1
ATOM 664 O O . VAL A 1 87 ? 7.364 -2.495 -0.399 1.00 97.69 87 VAL A O 1
ATOM 667 N N . HIS A 1 88 ? 8.639 -1.422 1.116 1.00 95.12 88 HIS A N 1
ATOM 668 C CA . HIS A 1 88 ? 9.817 -2.272 1.009 1.00 95.12 88 HIS A CA 1
ATOM 669 C C . HIS A 1 88 ? 10.355 -2.626 2.400 1.00 95.12 88 HIS A C 1
ATOM 671 O O . HIS A 1 88 ? 11.301 -2.013 2.893 1.00 95.12 88 HIS A O 1
ATOM 677 N N . PHE A 1 89 ? 9.760 -3.625 3.052 1.00 92.62 89 PHE A N 1
ATOM 678 C CA . PHE A 1 89 ? 10.263 -4.124 4.332 1.00 92.62 89 PHE A CA 1
ATOM 679 C C . PHE A 1 89 ? 11.517 -4.968 4.124 1.00 92.62 89 PHE A C 1
ATOM 681 O O . PHE A 1 89 ? 11.483 -5.966 3.408 1.00 92.62 89 PHE A O 1
ATOM 688 N N . TYR A 1 90 ? 12.629 -4.555 4.733 1.00 84.06 90 TYR A N 1
ATOM 689 C CA . TYR A 1 90 ? 13.901 -5.292 4.682 1.00 84.06 90 TYR A CA 1
ATOM 690 C C . TYR A 1 90 ? 14.214 -6.013 5.995 1.00 84.06 90 TYR A C 1
ATOM 692 O O . TYR A 1 90 ? 15.009 -6.947 6.004 1.00 84.06 90 TYR A O 1
ATOM 700 N N . HIS A 1 91 ? 13.565 -5.595 7.082 1.00 87.94 91 HIS A N 1
ATOM 701 C CA . HIS A 1 91 ? 13.685 -6.181 8.411 1.00 87.94 91 HIS A CA 1
ATOM 702 C C . HIS A 1 91 ? 12.299 -6.291 9.043 1.00 87.94 91 HIS A C 1
ATOM 704 O O . HIS A 1 91 ? 11.375 -5.574 8.650 1.00 87.94 91 HIS A O 1
ATOM 710 N N . ILE A 1 92 ? 12.149 -7.166 10.038 1.00 91.19 92 ILE A N 1
ATOM 711 C CA . ILE A 1 92 ? 10.880 -7.311 10.762 1.00 91.19 92 ILE A CA 1
ATOM 712 C C . ILE A 1 92 ? 10.497 -6.013 11.482 1.00 91.19 92 ILE A C 1
ATOM 714 O O . ILE A 1 92 ? 9.326 -5.643 11.505 1.00 91.19 92 ILE A O 1
ATOM 718 N N . ASP A 1 93 ? 11.484 -5.254 11.960 1.00 90.81 93 ASP A N 1
ATOM 719 C CA . ASP A 1 93 ? 11.243 -3.983 12.643 1.00 90.81 93 ASP A CA 1
ATOM 720 C C . ASP A 1 93 ? 10.675 -2.912 11.708 1.00 90.81 93 ASP A C 1
ATOM 722 O O . ASP A 1 93 ? 9.873 -2.094 12.140 1.00 90.81 93 ASP A O 1
ATOM 726 N N . SER A 1 94 ? 10.975 -2.961 10.403 1.00 92.00 94 SER A N 1
ATOM 727 C CA . SER A 1 94 ? 10.286 -2.121 9.414 1.00 92.00 94 SER A CA 1
ATOM 728 C C . SER A 1 94 ? 8.777 -2.381 9.408 1.00 92.00 94 SER A C 1
ATOM 730 O O . SER A 1 94 ? 7.984 -1.443 9.355 1.00 92.00 94 SER A O 1
ATOM 732 N N . ALA A 1 95 ? 8.375 -3.652 9.484 1.00 95.19 95 ALA A N 1
ATOM 733 C CA . ALA A 1 95 ? 6.972 -4.046 9.504 1.00 95.19 95 ALA A CA 1
ATOM 734 C C . ALA A 1 95 ? 6.307 -3.659 10.840 1.00 95.19 95 ALA A C 1
ATOM 736 O O . ALA A 1 95 ? 5.211 -3.099 10.844 1.00 95.19 95 ALA A O 1
ATOM 737 N N . ARG A 1 96 ? 7.004 -3.849 11.970 1.00 94.75 96 ARG A N 1
ATOM 738 C CA . ARG A 1 96 ? 6.551 -3.395 13.300 1.00 94.75 96 ARG A CA 1
ATOM 739 C C . ARG A 1 96 ? 6.383 -1.879 13.366 1.00 94.75 96 ARG A C 1
ATOM 741 O O . ARG A 1 96 ? 5.380 -1.394 13.881 1.00 94.75 96 ARG A O 1
ATOM 748 N N . ASN A 1 97 ? 7.319 -1.123 12.794 1.00 93.81 97 ASN A N 1
ATOM 749 C CA . ASN A 1 97 ? 7.240 0.335 12.709 1.00 93.81 97 ASN A CA 1
ATOM 750 C C . ASN A 1 97 ? 6.043 0.786 11.867 1.00 93.81 97 ASN A C 1
ATOM 752 O O . ASN A 1 97 ? 5.377 1.757 12.224 1.00 93.81 97 ASN A O 1
ATOM 756 N N . ALA A 1 98 ? 5.734 0.082 10.774 1.00 96.19 98 ALA A N 1
ATOM 757 C CA . ALA A 1 98 ? 4.528 0.352 9.999 1.00 96.19 98 ALA A CA 1
ATOM 758 C C . ALA A 1 98 ? 3.265 0.148 10.855 1.00 96.19 98 ALA A C 1
ATOM 760 O O . ALA A 1 98 ? 2.441 1.065 10.950 1.00 96.19 98 ALA A O 1
ATOM 761 N N . LEU A 1 99 ? 3.166 -0.981 11.568 1.00 97.19 99 LEU A N 1
ATOM 762 C CA . LEU A 1 99 ? 2.049 -1.269 12.476 1.00 97.19 99 LEU A CA 1
ATOM 763 C C . LEU A 1 99 ? 1.919 -0.240 13.603 1.00 97.19 99 LEU A C 1
ATOM 765 O O . LEU A 1 99 ? 0.815 0.233 13.876 1.00 97.19 99 LEU A O 1
ATOM 769 N N . ALA A 1 100 ? 3.042 0.189 14.189 1.00 94.19 100 ALA A N 1
ATOM 770 C CA . ALA A 1 100 ? 3.108 1.259 15.190 1.00 94.19 100 ALA A CA 1
ATOM 771 C C . ALA A 1 100 ? 2.471 2.574 14.713 1.00 94.19 100 ALA A C 1
ATOM 773 O O . ALA A 1 100 ? 2.025 3.392 15.518 1.00 94.19 100 ALA A O 1
ATOM 774 N N . THR A 1 101 ? 2.401 2.765 13.396 1.00 95.38 101 THR A N 1
ATOM 775 C CA . THR A 1 101 ? 1.826 3.945 12.740 1.00 95.38 101 THR A CA 1
ATOM 776 C C . THR A 1 101 ? 0.451 3.679 12.121 1.00 95.38 101 THR A C 1
ATOM 778 O O . THR A 1 101 ? -0.049 4.505 11.359 1.00 95.38 101 THR A O 1
ATOM 781 N N . GLY A 1 102 ? -0.177 2.554 12.479 1.00 97.25 102 GLY A N 1
ATOM 782 C CA . GLY A 1 102 ? -1.547 2.192 12.115 1.00 97.25 102 GLY A CA 1
ATOM 783 C C . GLY A 1 102 ? -1.684 1.345 10.855 1.00 97.25 102 GLY A C 1
ATOM 784 O O . GLY A 1 102 ? -2.809 1.041 10.467 1.00 97.25 102 GLY A O 1
ATOM 785 N N . VAL A 1 103 ? -0.579 0.960 10.211 1.00 98.69 103 VAL A N 1
ATOM 786 C CA . VAL A 1 103 ? -0.614 0.078 9.037 1.00 98.69 103 VAL A CA 1
ATOM 787 C C . VAL A 1 103 ? -0.844 -1.356 9.497 1.00 98.69 103 VAL A C 1
ATOM 789 O O . VAL A 1 103 ? 0.080 -1.998 9.982 1.00 98.69 103 VAL A O 1
ATOM 792 N N . THR A 1 104 ? -2.067 -1.857 9.353 1.00 98.75 104 THR A N 1
ATOM 793 C CA . THR A 1 104 ? -2.422 -3.252 9.672 1.00 98.75 104 THR A CA 1
ATOM 794 C C . THR A 1 104 ? -2.258 -4.168 8.467 1.00 98.75 104 THR A C 1
ATOM 796 O O . THR A 1 104 ? -2.099 -5.368 8.635 1.00 98.75 104 THR A O 1
ATOM 799 N N . THR A 1 105 ? -2.227 -3.615 7.250 1.00 98.81 105 THR A N 1
ATOM 800 C CA . THR A 1 105 ? -1.965 -4.370 6.020 1.00 98.81 105 THR A CA 1
ATOM 801 C C . THR A 1 105 ? -1.016 -3.601 5.108 1.00 98.81 105 THR A C 1
ATOM 803 O O . THR A 1 105 ? -1.153 -2.393 4.922 1.00 98.81 105 THR A O 1
ATOM 806 N N . ALA A 1 106 ? -0.069 -4.289 4.481 1.00 98.50 106 ALA A N 1
ATOM 807 C CA . ALA A 1 106 ? 0.881 -3.684 3.558 1.00 98.50 106 ALA A CA 1
ATOM 808 C C . ALA A 1 106 ? 1.072 -4.531 2.293 1.00 98.50 106 ALA A C 1
ATOM 810 O O . ALA A 1 106 ? 1.169 -5.756 2.356 1.00 98.50 106 ALA A O 1
ATOM 811 N N . ARG A 1 107 ? 1.188 -3.879 1.131 1.00 98.62 107 ARG A N 1
ATOM 812 C CA . ARG A 1 107 ? 1.638 -4.517 -0.114 1.00 98.62 107 ARG A CA 1
ATOM 813 C C . ARG A 1 107 ? 3.120 -4.247 -0.318 1.00 98.62 107 ARG A C 1
ATOM 815 O O . ARG A 1 107 ? 3.521 -3.120 -0.621 1.00 98.62 107 ARG A O 1
ATOM 822 N N . THR A 1 108 ? 3.937 -5.286 -0.181 1.00 98.06 108 THR A N 1
ATOM 823 C CA . THR A 1 108 ? 5.362 -5.192 -0.496 1.00 98.06 108 THR A CA 1
ATOM 824 C C . THR A 1 108 ? 5.541 -5.243 -2.005 1.00 98.06 108 THR A C 1
ATOM 826 O O . THR A 1 108 ? 4.956 -6.068 -2.704 1.00 98.06 108 THR A O 1
ATOM 829 N N . MET A 1 109 ? 6.361 -4.340 -2.527 1.00 97.00 109 MET A N 1
ATOM 830 C CA . MET A 1 109 ? 6.522 -4.136 -3.965 1.00 97.00 109 MET A CA 1
ATOM 831 C C . MET A 1 109 ? 7.954 -4.458 -4.390 1.00 97.00 109 MET A C 1
ATOM 833 O O . MET A 1 109 ? 8.587 -3.720 -5.140 1.00 97.00 109 MET A O 1
ATOM 837 N N . GLY A 1 110 ? 8.502 -5.561 -3.888 1.00 90.50 110 GLY A N 1
ATOM 838 C CA . GLY A 1 110 ? 9.877 -5.975 -4.145 1.00 90.50 110 GLY A CA 1
ATOM 839 C C . GLY A 1 110 ? 10.630 -6.262 -2.854 1.00 90.50 110 GLY A C 1
ATOM 840 O O . GLY A 1 110 ? 10.892 -5.343 -2.075 1.00 90.50 110 GLY A O 1
ATOM 841 N N . ALA A 1 111 ? 11.037 -7.510 -2.664 1.00 91.94 111 ALA A N 1
ATOM 842 C CA . ALA A 1 111 ? 11.846 -7.941 -1.535 1.00 91.94 111 ALA A CA 1
ATOM 843 C C . ALA A 1 111 ? 13.012 -8.813 -1.999 1.00 91.94 111 ALA A C 1
ATOM 845 O O . ALA A 1 111 ? 12.877 -9.654 -2.888 1.00 91.94 111 ALA A O 1
ATOM 846 N N . ASN A 1 112 ? 14.161 -8.630 -1.355 1.00 86.94 112 ASN A N 1
ATOM 847 C CA . ASN A 1 112 ? 15.291 -9.529 -1.537 1.00 86.94 112 ASN A CA 1
ATOM 848 C C . ASN A 1 112 ? 15.031 -10.827 -0.765 1.00 86.94 112 ASN A C 1
ATOM 850 O O . ASN A 1 112 ? 14.445 -10.803 0.319 1.00 86.94 112 ASN A O 1
ATOM 854 N N . LYS A 1 113 ? 15.490 -11.955 -1.314 1.00 91.69 113 LYS A N 1
ATOM 855 C CA . LYS A 1 113 ? 15.429 -13.289 -0.696 1.00 91.69 113 LYS A CA 1
ATOM 856 C C . LYS A 1 113 ? 14.014 -13.693 -0.246 1.00 91.69 113 LYS A C 1
ATOM 858 O O . LYS A 1 113 ? 13.867 -14.430 0.724 1.00 91.69 113 LYS A O 1
ATOM 863 N N . PHE A 1 114 ? 12.980 -13.183 -0.927 1.00 95.56 114 PHE A N 1
ATOM 864 C CA . PHE A 1 114 ? 11.568 -13.426 -0.594 1.00 95.56 114 PHE A CA 1
ATOM 865 C C . PHE A 1 114 ? 11.213 -13.123 0.872 1.00 95.56 114 PHE A C 1
ATOM 867 O O . PHE A 1 114 ? 10.386 -13.802 1.482 1.00 95.56 114 PHE A O 1
ATOM 874 N N . PHE A 1 115 ? 11.865 -12.119 1.465 1.00 95.56 115 PHE A N 1
ATOM 875 C CA . PHE A 1 115 ? 11.650 -11.763 2.867 1.00 95.56 115 PHE A CA 1
ATOM 876 C C . PHE A 1 115 ? 10.194 -11.373 3.169 1.00 95.56 115 PHE A C 1
ATOM 878 O O . PHE A 1 115 ? 9.663 -11.695 4.226 1.00 95.56 115 PHE A O 1
ATOM 885 N N . ASP A 1 116 ? 9.510 -10.743 2.219 1.00 97.25 116 ASP A N 1
ATOM 886 C CA . ASP A 1 116 ? 8.096 -10.393 2.343 1.00 97.25 116 ASP A CA 1
ATOM 887 C C . ASP A 1 116 ? 7.167 -11.610 2.452 1.00 97.25 116 ASP A C 1
ATOM 889 O O . ASP A 1 116 ? 6.204 -11.586 3.217 1.00 97.25 116 ASP A O 1
ATOM 893 N N . ILE A 1 117 ? 7.479 -12.700 1.751 1.00 97.50 117 ILE A N 1
ATOM 894 C CA . ILE A 1 117 ? 6.752 -13.970 1.878 1.00 97.50 117 ILE A CA 1
ATOM 895 C C . ILE A 1 117 ? 6.930 -14.558 3.281 1.00 97.50 117 ILE A C 1
ATOM 897 O O . ILE A 1 117 ? 5.977 -15.097 3.846 1.00 97.50 117 ILE A O 1
ATOM 901 N N . GLN A 1 118 ? 8.123 -14.421 3.863 1.00 95.94 118 GLN A N 1
ATOM 902 C CA . GLN A 1 118 ? 8.400 -14.862 5.232 1.00 95.94 118 GLN A CA 1
ATOM 903 C C . GLN A 1 118 ? 7.647 -14.010 6.261 1.00 95.94 118 GLN A C 1
ATOM 905 O O . GLN A 1 118 ? 7.059 -14.570 7.181 1.00 95.94 118 GLN A O 1
ATOM 910 N N . LEU A 1 119 ? 7.585 -12.684 6.075 1.00 97.00 119 LEU A N 1
ATOM 911 C CA . LEU A 1 119 ? 6.768 -11.800 6.917 1.00 97.00 119 LEU A CA 1
ATOM 912 C C . LEU A 1 119 ? 5.283 -12.171 6.857 1.00 97.00 119 LEU A C 1
ATOM 914 O O . LEU A 1 119 ? 4.649 -12.323 7.898 1.00 97.00 119 LEU A O 1
ATOM 918 N N . ARG A 1 120 ? 4.744 -12.393 5.650 1.00 97.56 120 ARG A N 1
ATOM 919 C CA . ARG A 1 120 ? 3.368 -12.876 5.470 1.00 97.56 120 ARG A CA 1
ATOM 920 C C . ARG A 1 120 ? 3.138 -14.188 6.218 1.00 97.56 120 ARG A C 1
ATOM 922 O O . ARG A 1 120 ? 2.112 -14.355 6.867 1.00 97.56 120 ARG A O 1
ATOM 929 N N . GLN A 1 121 ? 4.079 -15.130 6.127 1.00 97.06 121 GLN A N 1
ATOM 930 C CA . GLN A 1 121 ? 3.963 -16.407 6.825 1.00 97.06 121 GLN A CA 1
ATOM 931 C C . GLN A 1 121 ? 3.987 -16.225 8.345 1.00 97.06 121 GLN A C 1
ATOM 933 O O . GLN A 1 121 ? 3.159 -16.830 9.019 1.00 97.06 121 GLN A O 1
ATOM 938 N N . ALA A 1 122 ? 4.881 -15.385 8.873 1.00 96.25 122 ALA A N 1
ATOM 939 C CA . ALA A 1 122 ? 4.954 -15.081 10.301 1.00 96.25 122 ALA A CA 1
ATOM 940 C C . ALA A 1 122 ? 3.617 -14.527 10.822 1.00 96.25 122 ALA A C 1
ATOM 942 O O . ALA A 1 122 ? 3.082 -15.055 11.803 1.00 96.25 122 ALA A O 1
ATOM 943 N N . HIS A 1 123 ? 3.031 -13.566 10.100 1.00 96.00 123 HIS A N 1
ATOM 944 C CA . HIS A 1 123 ? 1.710 -13.019 10.403 1.00 96.00 123 HIS A CA 1
ATOM 945 C C . HIS A 1 123 ? 0.629 -14.113 10.386 1.00 96.00 123 HIS A C 1
ATOM 947 O O . HIS A 1 123 ? -0.025 -14.359 11.398 1.00 96.00 123 HIS A O 1
ATOM 953 N N . ASN A 1 124 ? 0.531 -14.878 9.291 1.00 94.75 124 ASN A N 1
ATOM 954 C CA . ASN A 1 124 ? -0.449 -15.963 9.139 1.00 94.75 124 ASN A CA 1
ATOM 955 C C . ASN A 1 124 ? -0.338 -17.055 10.219 1.00 94.75 124 ASN A C 1
ATOM 957 O O . ASN A 1 124 ? -1.318 -17.741 10.512 1.00 94.75 124 ASN A O 1
ATOM 961 N N . THR A 1 125 ? 0.851 -17.250 10.798 1.00 93.25 125 THR A N 1
ATOM 962 C CA . THR A 1 125 ? 1.083 -18.201 11.900 1.00 93.25 125 THR A CA 1
ATOM 963 C C . THR A 1 125 ? 0.826 -17.621 13.292 1.00 93.25 125 THR A C 1
ATOM 965 O O . THR A 1 125 ? 0.961 -18.341 14.280 1.00 93.25 125 THR A O 1
ATOM 968 N N . GLY A 1 126 ? 0.399 -16.360 13.381 1.00 89.06 126 GLY A N 1
ATOM 969 C CA . GLY A 1 126 ? -0.128 -15.747 14.596 1.00 89.06 126 GLY A CA 1
ATOM 970 C C . GLY A 1 126 ? 0.653 -14.550 15.135 1.00 89.06 126 GLY A C 1
ATOM 971 O O . GLY A 1 126 ? 0.262 -14.051 16.196 1.00 89.06 126 GLY A O 1
ATOM 972 N N . ASP A 1 127 ? 1.710 -14.083 14.454 1.00 92.19 127 ASP A N 1
ATOM 973 C CA . ASP A 1 127 ? 2.386 -12.837 14.833 1.00 92.19 127 ASP A CA 1
ATOM 974 C C . ASP A 1 127 ? 1.588 -11.615 14.364 1.00 92.19 127 ASP A C 1
ATOM 976 O O . ASP A 1 127 ? 1.758 -11.086 13.269 1.00 92.19 127 ASP A O 1
ATOM 980 N N . ASN A 1 128 ? 0.717 -11.143 15.241 1.00 90.44 128 ASN A N 1
ATOM 981 C CA . ASN A 1 128 ? -0.098 -9.959 15.020 1.00 90.44 128 ASN A CA 1
ATOM 982 C C . ASN A 1 128 ? 0.620 -8.640 15.367 1.00 90.44 128 ASN A C 1
ATOM 984 O O . ASN A 1 128 ? -0.001 -7.581 15.272 1.00 90.44 128 ASN A O 1
ATOM 988 N N . HIS A 1 129 ? 1.904 -8.671 15.752 1.00 94.12 129 HIS A N 1
ATOM 989 C CA . HIS A 1 129 ? 2.720 -7.466 15.968 1.00 94.12 129 HIS A CA 1
ATOM 990 C C . HIS A 1 129 ? 3.379 -6.964 14.674 1.00 94.12 129 HIS A C 1
ATOM 992 O O . HIS A 1 129 ? 4.159 -6.011 14.696 1.00 94.12 129 HIS A O 1
ATOM 998 N N . ILE A 1 130 ? 3.038 -7.570 13.539 1.00 97.12 130 ILE A N 1
ATOM 999 C CA . ILE A 1 130 ? 3.351 -7.096 12.192 1.00 97.12 130 ILE A CA 1
ATOM 1000 C C . ILE A 1 130 ? 2.064 -7.018 11.357 1.00 97.12 130 ILE A C 1
ATOM 1002 O O . ILE A 1 130 ? 1.101 -7.731 11.659 1.00 97.12 130 ILE A O 1
ATOM 1006 N N . PRO A 1 131 ? 2.020 -6.160 10.322 1.00 98.06 131 PRO A N 1
ATOM 1007 C CA . PRO A 1 131 ? 0.889 -6.109 9.408 1.00 98.06 131 PRO A CA 1
ATOM 1008 C C . PRO A 1 131 ? 0.724 -7.414 8.630 1.00 98.06 131 PRO A C 1
ATOM 1010 O O . PRO A 1 131 ? 1.695 -8.129 8.374 1.00 98.06 131 PRO A O 1
ATOM 1013 N N . ASP A 1 132 ? -0.493 -7.629 8.149 1.00 98.00 132 ASP A N 1
ATOM 1014 C CA . ASP A 1 132 ? -0.774 -8.504 7.021 1.00 98.00 132 ASP A CA 1
ATOM 1015 C C . ASP A 1 132 ? 0.057 -8.084 5.802 1.00 98.00 132 ASP A C 1
ATOM 1017 O O . ASP A 1 132 ? 0.153 -6.895 5.478 1.00 98.00 132 ASP A O 1
ATOM 1021 N N . VAL A 1 133 ? 0.640 -9.045 5.081 1.00 98.38 133 VAL A N 1
ATOM 1022 C CA . VAL A 1 133 ? 1.520 -8.750 3.939 1.00 98.38 133 VAL A CA 1
ATOM 1023 C C . VAL A 1 133 ? 0.990 -9.355 2.642 1.00 98.38 133 VAL A C 1
ATOM 1025 O O . VAL A 1 133 ? 0.914 -10.571 2.476 1.00 98.38 133 VAL A O 1
ATOM 1028 N N . VAL A 1 134 ? 0.710 -8.488 1.667 1.00 98.56 134 VAL A N 1
ATOM 1029 C CA . VAL A 1 134 ? 0.465 -8.859 0.269 1.00 98.56 134 VAL A CA 1
ATOM 1030 C C . VAL A 1 134 ? 1.803 -8.816 -0.476 1.00 98.56 134 VAL A C 1
ATOM 1032 O O . VAL A 1 134 ? 2.294 -7.742 -0.824 1.00 98.56 134 VAL A O 1
ATOM 1035 N N . ALA A 1 135 ? 2.404 -9.988 -0.692 1.00 98.31 135 ALA A N 1
ATOM 1036 C CA . ALA A 1 135 ? 3.792 -10.133 -1.128 1.00 98.31 135 ALA A CA 1
ATOM 1037 C C . ALA A 1 135 ? 3.961 -10.196 -2.653 1.00 98.31 135 ALA A C 1
ATOM 1039 O O . ALA A 1 135 ? 3.330 -11.029 -3.307 1.00 98.31 135 ALA A O 1
ATOM 1040 N N . ALA A 1 136 ? 4.854 -9.377 -3.216 1.00 98.19 136 ALA A N 1
ATOM 1041 C CA . ALA A 1 136 ? 5.240 -9.444 -4.632 1.00 98.19 136 ALA A CA 1
ATOM 1042 C C . ALA A 1 136 ? 6.491 -10.305 -4.888 1.00 98.19 136 ALA A C 1
ATOM 1044 O O . ALA A 1 136 ? 6.754 -10.669 -6.034 1.00 98.19 136 ALA A O 1
ATOM 1045 N N . GLY A 1 137 ? 7.291 -10.611 -3.858 1.00 97.44 137 GLY A N 1
ATOM 1046 C CA . GLY A 1 137 ? 8.598 -11.239 -4.042 1.00 97.44 137 GLY A CA 1
ATOM 1047 C C . GLY A 1 137 ? 9.547 -10.325 -4.823 1.00 97.44 137 GLY A C 1
ATOM 1048 O O . GLY A 1 137 ? 9.628 -9.126 -4.551 1.00 97.44 137 GLY A O 1
ATOM 1049 N N . TYR A 1 138 ? 10.274 -10.861 -5.805 1.00 97.69 138 TYR A N 1
ATOM 1050 C CA . TYR A 1 138 ? 11.114 -10.040 -6.681 1.00 97.69 138 TYR A CA 1
ATOM 1051 C C . TYR A 1 138 ? 10.279 -9.329 -7.754 1.00 97.69 138 TYR A C 1
ATOM 1053 O O . TYR A 1 138 ? 9.420 -9.930 -8.390 1.00 97.69 138 TYR A O 1
ATOM 1061 N N . GLY A 1 139 ? 10.578 -8.052 -8.004 1.00 97.44 139 GLY A N 1
ATOM 1062 C CA . GLY A 1 139 ? 10.012 -7.332 -9.145 1.00 97.44 139 GLY A CA 1
ATOM 1063 C C . GLY A 1 139 ? 10.764 -7.651 -10.438 1.00 97.44 139 GLY A C 1
ATOM 1064 O O . GLY A 1 139 ? 11.992 -7.562 -10.463 1.00 97.44 139 GLY A O 1
ATOM 1065 N N . ILE A 1 140 ? 10.022 -7.977 -11.495 1.00 98.31 140 ILE A N 1
ATOM 1066 C CA . ILE A 1 140 ? 10.541 -8.303 -12.825 1.00 98.31 140 ILE A CA 1
ATOM 1067 C C . ILE A 1 140 ? 11.165 -7.058 -13.456 1.00 98.31 140 ILE A C 1
ATOM 1069 O O . ILE A 1 140 ? 10.499 -6.033 -13.620 1.00 98.31 140 ILE A O 1
ATOM 1073 N N . ARG A 1 141 ? 12.439 -7.160 -13.830 1.00 96.69 141 ARG A N 1
ATOM 1074 C CA . ARG A 1 141 ? 13.220 -6.130 -14.524 1.00 96.69 141 ARG A CA 1
ATOM 1075 C C . ARG A 1 141 ? 14.224 -6.790 -15.479 1.00 96.69 141 ARG A C 1
ATOM 1077 O O . ARG A 1 141 ? 14.515 -7.968 -15.273 1.00 96.69 141 ARG A O 1
ATOM 1084 N N . PRO A 1 142 ? 14.735 -6.080 -16.502 1.00 96.81 142 PRO A N 1
ATOM 1085 C CA . PRO A 1 142 ? 15.697 -6.662 -17.441 1.00 96.81 142 PRO A CA 1
ATOM 1086 C C . PRO A 1 142 ? 16.941 -7.220 -16.732 1.00 96.81 142 PRO A C 1
ATOM 1088 O O . PRO A 1 142 ? 17.384 -8.325 -17.024 1.00 96.81 142 PRO A O 1
ATOM 1091 N N . ASP A 1 143 ? 17.443 -6.505 -15.725 1.00 94.44 143 ASP A N 1
ATOM 1092 C CA . ASP A 1 143 ? 18.595 -6.848 -14.889 1.00 94.44 143 ASP A CA 1
ATOM 1093 C C . ASP A 1 143 ? 18.168 -7.532 -13.572 1.00 94.44 143 ASP A C 1
ATOM 1095 O O . ASP A 1 143 ? 18.258 -6.979 -12.465 1.00 94.44 143 ASP A O 1
ATOM 1099 N N . MET A 1 144 ? 17.639 -8.756 -13.671 1.00 96.31 144 MET A N 1
ATOM 1100 C CA . MET A 1 144 ? 17.282 -9.532 -12.476 1.00 96.31 144 MET A CA 1
ATOM 1101 C C . MET A 1 144 ? 18.508 -9.742 -11.562 1.00 96.31 144 MET A C 1
ATOM 1103 O O . MET A 1 144 ? 19.607 -9.996 -12.054 1.00 96.31 144 MET A O 1
ATOM 1107 N N . PRO A 1 145 ? 18.346 -9.629 -10.228 1.00 94.44 145 PRO A N 1
ATOM 1108 C CA . PRO A 1 145 ? 19.467 -9.699 -9.293 1.00 94.44 145 PRO A CA 1
ATOM 1109 C C . PRO A 1 145 ? 20.044 -11.116 -9.190 1.00 94.44 145 PRO A C 1
ATOM 1111 O O . PRO A 1 145 ? 19.317 -12.099 -9.334 1.00 94.44 145 PRO A O 1
ATOM 1114 N N . GLU A 1 146 ? 21.331 -11.228 -8.856 1.00 94.38 146 GLU A N 1
ATOM 1115 C CA . GLU A 1 146 ? 22.018 -12.519 -8.706 1.00 94.38 146 GLU A CA 1
ATOM 1116 C C . GLU A 1 146 ? 21.312 -13.434 -7.695 1.00 94.38 146 GLU A C 1
ATOM 1118 O O . GLU A 1 146 ? 21.146 -14.626 -7.933 1.00 94.38 146 GLU A O 1
ATOM 1123 N N . GLU A 1 147 ? 20.795 -12.873 -6.599 1.00 94.56 147 GLU A N 1
ATOM 1124 C CA . GLU A 1 147 ? 20.081 -13.636 -5.575 1.00 94.56 147 GLU A CA 1
ATOM 1125 C C . GLU A 1 147 ? 18.788 -14.277 -6.095 1.00 94.56 147 GLU A C 1
ATOM 1127 O O . GLU A 1 147 ? 18.369 -15.304 -5.563 1.00 94.56 147 GLU A O 1
ATOM 1132 N N . PHE A 1 148 ? 18.154 -13.701 -7.125 1.00 96.56 148 PHE A N 1
ATOM 1133 C CA . PHE A 1 148 ? 17.009 -14.336 -7.778 1.00 96.56 148 PHE A CA 1
ATOM 1134 C C . PHE A 1 148 ? 17.452 -15.589 -8.540 1.00 96.56 148 PHE A C 1
ATOM 1136 O O . PHE A 1 148 ? 16.829 -16.638 -8.403 1.00 96.56 148 PHE A O 1
ATOM 1143 N N . TYR A 1 149 ? 18.552 -15.512 -9.292 1.00 96.56 149 TYR A N 1
ATOM 1144 C CA . TYR A 1 149 ? 19.088 -16.668 -10.013 1.00 96.56 149 TYR A CA 1
ATOM 1145 C C . TYR A 1 149 ? 19.612 -17.750 -9.066 1.00 96.56 149 TYR A C 1
ATOM 1147 O O . TYR A 1 149 ? 19.440 -18.929 -9.349 1.00 96.56 149 TYR A O 1
ATOM 1155 N N . SER A 1 150 ? 20.142 -17.382 -7.899 1.00 95.19 150 SER A N 1
ATOM 1156 C CA . SER A 1 150 ? 20.462 -18.353 -6.845 1.00 95.19 150 SER A CA 1
ATOM 1157 C C . SER A 1 150 ? 19.224 -19.105 -6.339 1.00 95.19 150 SER A C 1
ATOM 1159 O O . SER A 1 150 ? 19.319 -20.286 -6.016 1.00 95.19 150 SER A O 1
ATOM 1161 N N . ALA A 1 151 ? 18.057 -18.450 -6.288 1.00 95.19 151 ALA A N 1
ATOM 1162 C CA . ALA A 1 151 ? 16.791 -19.097 -5.934 1.00 95.19 151 ALA A CA 1
ATOM 1163 C C . ALA A 1 151 ? 16.191 -19.920 -7.093 1.00 95.19 151 ALA A C 1
ATOM 1165 O O . ALA A 1 151 ? 15.517 -20.918 -6.843 1.00 95.19 151 ALA A O 1
ATOM 1166 N N . PHE A 1 152 ? 16.467 -19.543 -8.348 1.00 97.12 152 PHE A N 1
ATOM 1167 C CA . PHE A 1 152 ? 16.025 -20.260 -9.553 1.00 97.12 152 PHE A CA 1
ATOM 1168 C C . PHE A 1 152 ? 17.176 -20.487 -10.549 1.00 97.12 152 PHE A C 1
ATOM 1170 O O . PHE A 1 152 ? 17.202 -19.863 -11.617 1.00 97.12 152 PHE A O 1
ATOM 1177 N N . PRO A 1 153 ? 18.110 -21.416 -10.263 1.00 97.25 153 PRO A N 1
ATOM 1178 C CA . PRO A 1 153 ? 19.317 -21.588 -11.078 1.00 97.25 153 PRO A CA 1
ATOM 1179 C C . PRO A 1 153 ? 19.034 -21.914 -12.549 1.00 97.25 153 PRO A C 1
ATOM 1181 O O . PRO A 1 153 ? 19.771 -21.474 -13.431 1.00 97.25 153 PRO A O 1
ATOM 1184 N N . ALA A 1 154 ? 17.923 -22.608 -12.822 1.00 97.00 154 ALA A N 1
ATOM 1185 C CA . ALA A 1 154 ? 17.463 -22.979 -14.162 1.00 97.00 154 ALA A CA 1
ATOM 1186 C C . ALA A 1 154 ? 17.055 -21.791 -15.059 1.00 97.00 154 ALA A C 1
ATOM 1188 O O . ALA A 1 154 ? 16.684 -22.007 -16.209 1.00 97.00 154 ALA A O 1
ATOM 1189 N N . LEU A 1 155 ? 17.070 -20.558 -14.541 1.00 97.69 155 LEU A N 1
ATOM 1190 C CA . LEU A 1 155 ? 16.789 -19.333 -15.299 1.00 97.69 155 LEU A CA 1
ATOM 1191 C C . LEU A 1 155 ? 18.056 -18.525 -15.617 1.00 97.69 155 LEU A C 1
ATOM 1193 O O . LEU A 1 155 ? 17.969 -17.444 -16.193 1.00 97.69 155 LEU A O 1
ATOM 1197 N N . SER A 1 156 ? 19.238 -19.019 -15.234 1.00 96.50 156 SER A N 1
ATOM 1198 C CA . SER A 1 156 ? 20.509 -18.297 -15.411 1.00 96.50 156 SER A CA 1
ATOM 1199 C C . SER A 1 156 ? 20.912 -18.107 -16.878 1.00 96.50 156 SER A C 1
ATOM 1201 O O . SER A 1 156 ? 21.764 -17.271 -17.166 1.00 96.50 156 SER A O 1
ATOM 1203 N N . ASP A 1 157 ? 20.290 -18.841 -17.803 1.00 96.31 157 ASP A N 1
ATOM 1204 C CA . ASP A 1 157 ? 20.447 -18.689 -19.253 1.00 96.31 157 ASP A CA 1
ATOM 1205 C C . ASP A 1 157 ? 19.926 -17.341 -19.783 1.00 96.31 157 ASP A C 1
ATOM 1207 O O . ASP A 1 157 ? 20.257 -16.955 -20.899 1.00 96.31 157 ASP A O 1
ATOM 1211 N N . MET A 1 158 ? 19.158 -16.597 -18.978 1.00 95.06 158 MET A N 1
ATOM 1212 C CA . MET A 1 158 ? 18.666 -15.254 -19.311 1.00 95.06 158 MET A CA 1
ATOM 1213 C C . MET A 1 158 ? 19.643 -14.127 -18.942 1.00 95.06 158 MET A C 1
ATOM 1215 O O . MET A 1 158 ? 19.330 -12.956 -19.145 1.00 95.06 158 MET A O 1
ATOM 1219 N N . LYS A 1 159 ? 20.803 -14.435 -18.351 1.00 95.00 159 LYS A N 1
ATOM 1220 C CA . LYS A 1 159 ? 21.806 -13.418 -18.003 1.00 95.00 159 LYS A CA 1
ATOM 1221 C C . LYS A 1 159 ? 22.517 -12.870 -19.255 1.00 95.00 159 LYS A C 1
ATOM 1223 O O . LYS A 1 159 ? 22.678 -13.594 -20.234 1.00 95.00 159 LYS A O 1
ATOM 1228 N N . PRO A 1 160 ? 23.026 -11.623 -19.213 1.00 93.50 160 PRO A N 1
ATOM 1229 C CA . PRO A 1 160 ? 22.896 -10.655 -18.118 1.00 93.50 160 PRO A CA 1
ATOM 1230 C C . PRO A 1 160 ? 21.556 -9.902 -18.124 1.00 93.50 160 PRO A C 1
ATOM 1232 O O . PRO A 1 160 ? 21.257 -9.205 -17.159 1.00 93.50 160 PRO A O 1
ATOM 1235 N N . GLU A 1 161 ? 20.764 -10.031 -19.189 1.00 95.44 161 GLU A N 1
ATOM 1236 C CA . GLU A 1 161 ? 19.557 -9.239 -19.411 1.00 95.44 161 GLU A CA 1
ATOM 1237 C C . GLU A 1 161 ? 18.418 -10.104 -19.963 1.00 95.44 161 GLU A C 1
ATOM 1239 O O . GLU A 1 161 ? 18.549 -10.752 -21.003 1.00 95.44 161 GLU A O 1
ATOM 1244 N N . VAL A 1 162 ? 17.272 -10.058 -19.289 1.00 97.50 162 VAL A N 1
ATOM 1245 C CA . VAL A 1 162 ? 16.065 -10.791 -19.668 1.00 97.50 162 VAL A CA 1
ATOM 1246 C C . VAL A 1 162 ? 15.429 -10.140 -20.894 1.00 97.50 162 VAL A C 1
ATOM 1248 O O . VAL A 1 162 ? 15.028 -8.979 -20.841 1.00 97.50 162 VAL A O 1
ATOM 1251 N N . LYS A 1 163 ? 15.283 -10.915 -21.974 1.00 95.69 163 LYS A N 1
ATOM 1252 C CA . LYS A 1 163 ? 14.605 -10.505 -23.216 1.00 95.69 163 LYS A CA 1
ATOM 1253 C C . LYS A 1 163 ? 13.695 -11.599 -23.753 1.00 95.69 163 LYS A C 1
ATOM 1255 O O . LYS A 1 163 ? 14.020 -12.782 -23.650 1.00 95.69 163 LYS A O 1
ATOM 1260 N N . GLY A 1 164 ? 12.613 -11.193 -24.403 1.00 97.62 164 GLY A N 1
ATOM 1261 C CA . GLY A 1 164 ? 11.687 -12.054 -25.127 1.00 97.62 164 GLY A CA 1
ATOM 1262 C C . GLY A 1 164 ? 10.531 -12.573 -24.274 1.00 97.62 164 GLY A C 1
ATOM 1263 O O . GLY A 1 164 ? 10.670 -12.843 -23.077 1.00 97.62 164 GLY A O 1
ATOM 1264 N N . GLY A 1 165 ? 9.379 -12.758 -24.928 1.00 98.00 165 GLY A N 1
ATOM 1265 C CA . GLY A 1 165 ? 8.120 -13.148 -24.291 1.00 98.00 165 GLY A CA 1
ATOM 1266 C C . GLY A 1 165 ? 8.214 -14.422 -23.446 1.00 98.00 165 GLY A C 1
ATOM 1267 O O . GLY A 1 165 ? 7.704 -14.452 -22.330 1.00 98.00 165 GLY A O 1
ATOM 1268 N N . GLU A 1 166 ? 8.898 -15.469 -23.914 1.00 98.25 166 GLU A N 1
ATOM 1269 C CA . GLU A 1 166 ? 8.996 -16.719 -23.140 1.00 98.25 166 GLU A CA 1
ATOM 1270 C C . GLU A 1 166 ? 9.865 -16.573 -21.884 1.00 98.25 166 GLU A C 1
ATOM 1272 O O . GLU A 1 166 ? 9.542 -17.134 -20.837 1.00 98.25 166 GLU A O 1
ATOM 1277 N N . ASN A 1 167 ? 10.931 -15.774 -21.933 1.00 98.44 167 ASN A N 1
ATOM 1278 C CA . ASN A 1 167 ? 11.784 -15.574 -20.764 1.00 98.44 167 ASN A CA 1
ATOM 1279 C C . ASN A 1 167 ? 11.047 -14.819 -19.655 1.00 98.44 167 ASN A C 1
ATOM 1281 O O . ASN A 1 167 ? 11.090 -15.234 -18.495 1.00 98.44 167 ASN A O 1
ATOM 1285 N N . VAL A 1 168 ? 10.276 -13.782 -19.997 1.00 98.75 168 VAL A N 1
ATOM 1286 C CA . VAL A 1 168 ? 9.447 -13.095 -18.996 1.00 98.75 168 VAL A CA 1
ATOM 1287 C C . VAL A 1 168 ? 8.318 -13.988 -18.458 1.00 98.75 168 VAL A C 1
ATOM 1289 O O . VAL A 1 168 ? 8.014 -13.917 -17.268 1.00 98.75 168 VAL A O 1
ATOM 1292 N N . ARG A 1 169 ? 7.760 -14.909 -19.263 1.00 98.81 169 ARG A N 1
ATOM 1293 C CA . ARG A 1 169 ? 6.810 -15.935 -18.777 1.00 98.81 169 ARG A CA 1
ATOM 1294 C C . ARG A 1 169 ? 7.461 -16.887 -17.778 1.00 98.81 169 ARG A C 1
ATOM 1296 O O . ARG A 1 169 ? 6.886 -17.155 -16.725 1.00 98.81 169 ARG A O 1
ATOM 1303 N N . ARG A 1 170 ? 8.676 -17.365 -18.062 1.00 98.69 170 ARG A N 1
ATOM 1304 C CA . ARG A 1 170 ? 9.459 -18.206 -17.139 1.00 98.69 170 ARG A CA 1
ATOM 1305 C C . ARG A 1 170 ? 9.717 -17.497 -15.801 1.00 98.69 170 ARG A C 1
ATOM 1307 O O . ARG A 1 170 ? 9.576 -18.138 -14.760 1.00 98.69 170 ARG A O 1
ATOM 1314 N N . LEU A 1 171 ? 10.002 -16.188 -15.803 1.00 98.50 171 LEU A N 1
ATOM 1315 C CA . LEU A 1 171 ? 10.102 -15.397 -14.565 1.00 98.50 171 LEU A CA 1
ATOM 1316 C C . LEU A 1 171 ? 8.781 -15.358 -13.789 1.00 98.50 171 LEU A C 1
ATOM 1318 O O . LEU A 1 171 ? 8.781 -15.570 -12.576 1.00 98.50 171 LEU A O 1
ATOM 1322 N N . VAL A 1 172 ? 7.656 -15.121 -14.473 1.00 98.81 172 VAL A N 1
ATOM 1323 C CA . VAL A 1 172 ? 6.331 -15.130 -13.833 1.00 98.81 172 VAL A CA 1
ATOM 1324 C C . VAL A 1 172 ? 6.045 -16.491 -13.201 1.00 98.81 172 VAL A C 1
ATOM 1326 O O . VAL A 1 172 ? 5.694 -16.537 -12.024 1.00 98.81 172 VAL A O 1
ATOM 1329 N N . ARG A 1 173 ? 6.269 -17.600 -13.918 1.00 98.81 173 ARG A N 1
ATOM 1330 C CA . ARG A 1 173 ? 6.088 -18.962 -13.379 1.00 98.81 173 ARG A CA 1
ATOM 1331 C C . ARG A 1 173 ? 6.947 -19.206 -12.138 1.00 98.81 173 ARG A C 1
ATOM 1333 O O . ARG A 1 173 ? 6.466 -19.785 -11.168 1.00 98.81 173 ARG A O 1
ATOM 1340 N N . ALA A 1 174 ? 8.193 -18.734 -12.133 1.00 98.44 174 ALA A N 1
ATOM 1341 C CA . ALA A 1 174 ? 9.071 -18.853 -10.973 1.00 98.44 174 ALA A CA 1
ATOM 1342 C C . ALA A 1 174 ? 8.537 -18.075 -9.761 1.00 98.44 174 ALA A C 1
ATOM 1344 O O . ALA A 1 174 ? 8.439 -18.632 -8.667 1.00 98.44 174 ALA A O 1
ATOM 1345 N N . LEU A 1 175 ? 8.098 -16.829 -9.949 1.00 98.44 175 LEU A N 1
ATOM 1346 C CA . LEU A 1 175 ? 7.491 -16.031 -8.878 1.00 98.44 175 LEU A CA 1
ATOM 1347 C C . LEU A 1 175 ? 6.179 -16.645 -8.367 1.00 98.44 175 LEU A C 1
ATOM 1349 O O . LEU A 1 175 ? 5.979 -16.745 -7.156 1.00 98.44 175 LEU A O 1
ATOM 1353 N N . VAL A 1 176 ? 5.317 -17.136 -9.262 1.00 98.44 176 VAL A N 1
ATOM 1354 C CA . VAL A 1 176 ? 4.103 -17.890 -8.899 1.00 98.44 176 VAL A CA 1
ATOM 1355 C C . VAL A 1 176 ? 4.465 -19.128 -8.074 1.00 98.44 176 VAL A C 1
ATOM 1357 O O . VAL A 1 176 ? 3.821 -19.400 -7.058 1.00 98.44 176 VAL A O 1
ATOM 1360 N N . SER A 1 177 ? 5.513 -19.866 -8.459 1.00 98.19 177 SER A N 1
ATOM 1361 C CA . SER A 1 177 ? 5.957 -21.058 -7.725 1.00 98.19 177 SER A CA 1
ATOM 1362 C C . SER A 1 177 ? 6.394 -20.737 -6.289 1.00 98.19 177 SER A C 1
ATOM 1364 O O . SER A 1 177 ? 6.130 -21.526 -5.383 1.00 98.19 177 SER A O 1
ATOM 1366 N N . ALA A 1 178 ? 6.940 -19.536 -6.061 1.00 97.31 178 ALA A N 1
ATOM 1367 C CA . ALA A 1 178 ? 7.269 -19.008 -4.737 1.00 97.31 178 ALA A CA 1
ATOM 1368 C C . ALA A 1 178 ? 6.043 -18.535 -3.932 1.00 97.31 178 ALA A C 1
ATOM 1370 O O . ALA A 1 178 ? 6.187 -18.134 -2.781 1.00 97.31 178 ALA A O 1
ATOM 1371 N N . LYS A 1 179 ? 4.829 -18.617 -4.496 1.00 97.31 179 LYS A N 1
ATOM 1372 C CA . LYS A 1 179 ? 3.553 -18.251 -3.858 1.00 97.31 179 LYS A CA 1
ATOM 1373 C C . LYS A 1 179 ? 3.424 -16.757 -3.547 1.00 97.31 179 LYS A C 1
ATOM 1375 O O . LYS A 1 179 ? 2.908 -16.385 -2.489 1.00 97.31 179 LYS A O 1
ATOM 1380 N N . VAL A 1 180 ? 3.864 -15.894 -4.461 1.00 98.50 180 VAL A N 1
ATOM 1381 C CA . VAL A 1 180 ? 3.567 -14.449 -4.410 1.00 98.50 180 VAL A CA 1
ATOM 1382 C C . VAL A 1 180 ? 2.055 -14.188 -4.513 1.00 98.50 180 VAL A C 1
ATOM 1384 O O . VAL A 1 180 ? 1.315 -14.993 -5.072 1.00 98.50 180 VAL A O 1
ATOM 1387 N N . ASN A 1 181 ? 1.577 -13.069 -3.964 1.00 98.56 181 ASN A N 1
ATOM 1388 C CA . ASN A 1 181 ? 0.186 -12.617 -4.107 1.00 98.56 181 ASN A CA 1
ATOM 1389 C C . ASN A 1 181 ? -0.048 -11.808 -5.391 1.00 98.56 181 ASN A C 1
ATOM 1391 O O . ASN A 1 181 ? -1.177 -11.725 -5.873 1.00 98.56 181 ASN A O 1
ATOM 1395 N N . LEU A 1 182 ? 0.999 -11.162 -5.905 1.00 98.75 182 LEU A N 1
ATOM 1396 C CA . LEU A 1 182 ? 0.973 -10.341 -7.111 1.00 98.75 182 LEU A CA 1
ATOM 1397 C C . LEU A 1 182 ? 2.319 -10.395 -7.833 1.00 98.75 182 LEU A C 1
ATOM 1399 O O . LEU A 1 182 ? 3.324 -10.786 -7.245 1.00 98.75 182 LEU A O 1
ATOM 1403 N N . ILE A 1 183 ? 2.348 -9.921 -9.076 1.00 98.88 183 ILE A N 1
ATOM 1404 C CA . ILE A 1 183 ? 3.593 -9.657 -9.804 1.00 98.88 183 ILE A CA 1
ATOM 1405 C C . ILE A 1 183 ? 3.846 -8.149 -9.829 1.00 98.88 183 ILE A C 1
ATOM 1407 O O . ILE A 1 183 ? 2.948 -7.374 -10.163 1.00 98.88 183 ILE A O 1
ATOM 1411 N N . LYS A 1 184 ? 5.077 -7.728 -9.523 1.00 98.81 184 LYS A N 1
ATOM 1412 C CA . LYS A 1 184 ? 5.564 -6.378 -9.841 1.00 98.81 184 LYS A CA 1
ATOM 1413 C C . LYS A 1 184 ? 6.436 -6.437 -11.088 1.00 98.81 184 LYS A C 1
ATOM 1415 O O . LYS A 1 184 ? 7.336 -7.268 -11.157 1.00 98.81 184 LYS A O 1
ATOM 1420 N N . VAL A 1 185 ? 6.229 -5.515 -12.021 1.00 98.81 185 VAL A N 1
ATOM 1421 C CA . VAL A 1 185 ? 7.116 -5.291 -13.171 1.00 98.81 185 VAL A CA 1
ATOM 1422 C C . VAL A 1 185 ? 7.658 -3.863 -13.155 1.00 98.81 185 VAL A C 1
ATOM 1424 O O . VAL A 1 185 ? 6.965 -2.930 -12.757 1.00 98.81 185 VAL A O 1
ATOM 1427 N N . PHE A 1 186 ? 8.904 -3.672 -13.571 1.00 98.56 186 PHE A N 1
ATOM 1428 C CA . PHE A 1 186 ? 9.463 -2.358 -13.872 1.00 98.56 186 PHE A CA 1
ATOM 1429 C C . PHE A 1 186 ? 9.225 -2.080 -15.348 1.00 98.56 186 PHE A C 1
ATOM 1431 O O . PHE A 1 186 ? 9.884 -2.705 -16.169 1.00 98.56 186 PHE A O 1
ATOM 1438 N N . ALA A 1 187 ? 8.276 -1.198 -15.681 1.00 98.56 187 ALA A N 1
ATOM 1439 C CA . ALA A 1 187 ? 7.955 -0.805 -17.059 1.00 98.56 187 ALA A CA 1
ATOM 1440 C C . ALA A 1 187 ? 8.779 0.405 -17.543 1.00 98.56 187 ALA A C 1
ATOM 1442 O O . ALA A 1 187 ? 8.887 0.648 -18.747 1.00 98.56 187 ALA A O 1
ATOM 1443 N N . THR A 1 188 ? 9.388 1.141 -16.610 1.00 98.50 188 THR A N 1
ATOM 1444 C CA . THR A 1 188 ? 10.423 2.149 -16.874 1.00 98.50 188 THR A CA 1
ATOM 1445 C C . THR A 1 188 ? 11.626 1.941 -15.959 1.00 98.50 188 THR A C 1
ATOM 1447 O O . THR A 1 188 ? 11.531 1.240 -14.947 1.00 98.50 188 THR A O 1
ATOM 1450 N N . GLU A 1 189 ? 12.759 2.574 -16.267 1.00 95.88 189 GLU A N 1
ATOM 1451 C CA . GLU A 1 189 ? 13.908 2.560 -15.361 1.00 95.88 189 GLU A CA 1
ATOM 1452 C C . GLU A 1 189 ? 13.584 3.280 -14.033 1.00 95.88 189 GLU A C 1
ATOM 1454 O O . GLU A 1 189 ? 12.571 3.979 -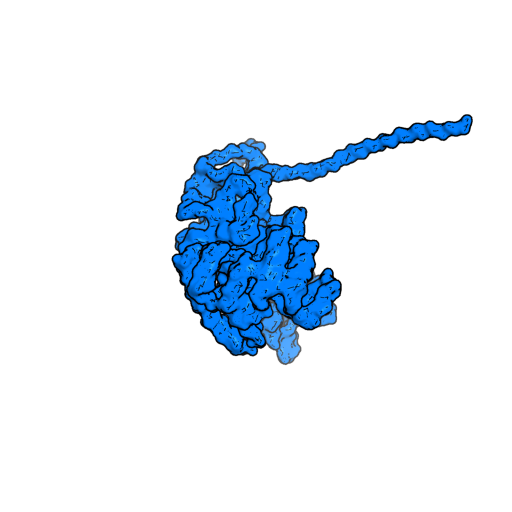13.868 1.00 95.88 189 GLU A O 1
ATOM 1459 N N . ARG A 1 190 ? 14.441 3.072 -13.029 1.00 90.50 190 ARG A N 1
ATOM 1460 C CA . ARG A 1 190 ? 14.268 3.642 -11.686 1.00 90.50 190 ARG A CA 1
ATOM 1461 C C . ARG A 1 190 ? 14.563 5.139 -11.691 1.00 90.50 190 ARG A C 1
ATOM 1463 O O . ARG A 1 190 ? 15.463 5.593 -12.386 1.00 90.50 190 ARG A O 1
ATOM 1470 N N . ALA A 1 191 ? 13.871 5.905 -10.855 1.00 87.94 191 ALA A N 1
ATOM 1471 C CA . ALA A 1 191 ? 14.160 7.331 -10.699 1.00 87.94 191 ALA A CA 1
ATOM 1472 C C . ALA A 1 191 ? 15.219 7.636 -9.620 1.00 87.94 191 ALA A C 1
ATOM 1474 O O . ALA A 1 191 ? 15.902 8.657 -9.702 1.00 87.94 191 ALA A O 1
ATOM 1475 N N . GLY A 1 192 ? 15.380 6.736 -8.641 1.00 81.31 192 GLY A N 1
ATOM 1476 C CA . GLY A 1 192 ? 16.253 6.900 -7.469 1.00 81.31 192 GLY A CA 1
ATOM 1477 C C . GLY A 1 192 ? 17.748 6.647 -7.686 1.00 81.31 192 GLY A C 1
ATOM 1478 O O . GLY A 1 192 ? 18.496 6.599 -6.714 1.00 81.31 192 GLY A O 1
ATOM 1479 N N . THR A 1 193 ? 18.191 6.453 -8.928 1.00 82.62 193 THR A N 1
ATOM 1480 C CA . THR A 1 193 ? 19.600 6.230 -9.288 1.00 82.62 193 THR A CA 1
ATOM 1481 C C . THR A 1 193 ? 20.044 7.248 -10.338 1.00 82.62 193 THR A C 1
ATOM 1483 O O . THR A 1 193 ? 19.304 7.496 -11.287 1.00 82.62 193 THR A O 1
ATOM 1486 N N . PRO A 1 194 ? 21.234 7.859 -10.216 1.00 82.12 194 PRO A N 1
ATOM 1487 C CA . PRO A 1 194 ? 21.659 8.925 -11.128 1.00 82.12 194 PRO A CA 1
ATOM 1488 C C . PRO A 1 194 ? 21.881 8.451 -12.567 1.00 82.12 194 PRO A C 1
ATOM 1490 O O . PRO A 1 194 ? 21.662 9.221 -13.495 1.00 82.12 194 PRO A O 1
ATOM 1493 N N . GLY A 1 195 ? 22.297 7.193 -12.749 1.00 86.88 195 GLY A N 1
ATOM 1494 C CA . GLY A 1 1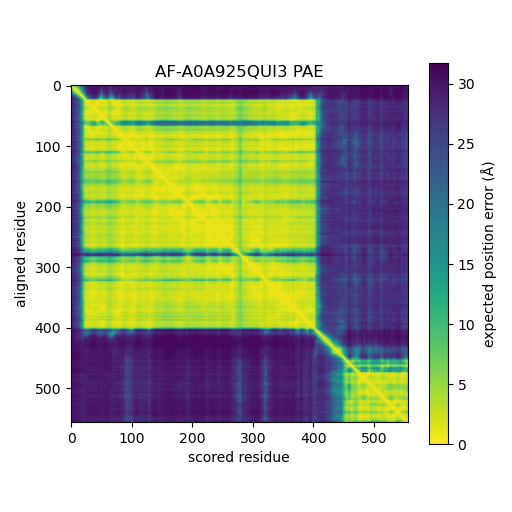95 ? 22.647 6.622 -14.054 1.00 86.88 195 GLY A CA 1
ATOM 1495 C C . GLY A 1 195 ? 21.469 6.124 -14.896 1.00 86.88 195 GLY A C 1
ATOM 1496 O O . GLY A 1 195 ? 21.693 5.625 -15.990 1.00 86.88 195 GLY A O 1
ATOM 1497 N N . THR A 1 196 ? 20.236 6.229 -14.402 1.00 91.00 196 THR A N 1
ATOM 1498 C CA . THR A 1 196 ? 19.027 5.759 -15.099 1.00 91.00 196 THR A CA 1
ATOM 1499 C C . THR A 1 196 ? 18.171 6.925 -15.571 1.00 91.00 196 THR A C 1
ATOM 1501 O O . THR A 1 196 ? 18.157 7.972 -14.923 1.00 91.00 196 THR A O 1
ATOM 1504 N N . ASP A 1 197 ? 17.414 6.754 -16.654 1.00 92.81 197 ASP A N 1
ATOM 1505 C CA . ASP A 1 197 ? 16.380 7.698 -17.087 1.00 92.81 197 ASP A CA 1
ATOM 1506 C C . ASP A 1 197 ? 14.989 7.147 -16.730 1.00 92.81 197 ASP A C 1
ATOM 1508 O O . ASP A 1 197 ? 14.502 6.234 -17.393 1.00 92.81 197 ASP A O 1
ATOM 1512 N N . PRO A 1 198 ? 14.284 7.711 -15.732 1.00 93.50 198 PRO A N 1
ATOM 1513 C CA . PRO A 1 198 ? 12.976 7.208 -15.309 1.00 93.50 198 PRO A CA 1
ATOM 1514 C C . PRO A 1 198 ? 11.883 7.291 -16.382 1.00 93.50 198 PRO A C 1
ATOM 1516 O O . PRO A 1 198 ? 10.810 6.710 -16.213 1.00 93.50 198 PRO A O 1
ATOM 1519 N N . ARG A 1 199 ? 12.123 8.008 -17.483 1.00 94.38 199 ARG A N 1
ATOM 1520 C CA . ARG A 1 199 ? 11.203 8.058 -18.624 1.00 94.38 199 ARG A CA 1
ATOM 1521 C C . ARG A 1 199 ? 11.436 6.913 -19.602 1.00 94.38 199 ARG A C 1
ATOM 1523 O O . ARG A 1 199 ? 10.534 6.586 -20.367 1.00 94.38 199 ARG A O 1
ATOM 1530 N N . LYS A 1 200 ? 12.629 6.317 -19.581 1.00 97.00 200 LYS A N 1
ATOM 1531 C CA . LYS A 1 200 ? 13.017 5.250 -20.492 1.00 97.00 200 LYS A CA 1
ATOM 1532 C C . LYS A 1 200 ? 12.290 3.967 -20.126 1.00 97.00 200 LYS A C 1
ATOM 1534 O O . LYS A 1 200 ? 12.346 3.485 -18.994 1.00 97.00 200 LYS A O 1
ATOM 1539 N N . ARG A 1 201 ? 11.605 3.429 -21.122 1.00 97.19 201 ARG A N 1
ATOM 1540 C CA . ARG A 1 201 ? 10.893 2.163 -21.070 1.00 97.19 201 ARG A CA 1
ATOM 1541 C C . ARG A 1 201 ? 11.864 0.973 -21.030 1.00 97.19 201 ARG A C 1
ATOM 1543 O O . ARG A 1 201 ? 12.913 1.017 -21.666 1.00 97.19 201 ARG A O 1
ATOM 1550 N N . THR A 1 202 ? 11.507 -0.082 -20.297 1.00 97.50 202 THR A N 1
ATOM 1551 C CA . THR A 1 202 ? 12.361 -1.270 -20.055 1.00 97.50 202 THR A CA 1
ATOM 1552 C C . THR A 1 202 ? 11.944 -2.521 -20.830 1.00 97.50 202 THR A C 1
ATOM 1554 O O . THR A 1 202 ? 12.813 -3.269 -21.254 1.00 97.50 202 THR A O 1
ATOM 1557 N N . PHE A 1 203 ? 10.642 -2.755 -21.023 1.00 98.19 203 PHE A N 1
ATOM 1558 C CA . PHE A 1 203 ? 10.105 -3.943 -21.703 1.00 98.19 203 PHE A CA 1
ATOM 1559 C C . PHE A 1 203 ? 9.218 -3.559 -22.879 1.00 98.19 203 PHE A C 1
ATOM 1561 O O . PHE A 1 203 ? 8.448 -2.606 -22.781 1.00 98.19 203 PHE A O 1
ATOM 1568 N N . THR A 1 204 ? 9.265 -4.327 -23.962 1.00 98.38 204 THR A N 1
ATOM 1569 C CA . THR A 1 204 ? 8.409 -4.183 -25.153 1.00 98.38 204 THR A CA 1
ATOM 1570 C C . THR A 1 204 ? 6.926 -4.455 -24.857 1.00 98.38 204 THR A C 1
ATOM 1572 O O . THR A 1 204 ? 6.556 -4.898 -23.768 1.00 98.38 204 THR A O 1
ATOM 1575 N N . ASN A 1 205 ? 6.032 -4.144 -25.810 1.00 98.12 205 ASN A N 1
ATOM 1576 C CA . ASN A 1 205 ? 4.592 -4.391 -25.633 1.00 98.12 205 ASN A CA 1
ATOM 1577 C C . ASN A 1 205 ? 4.336 -5.894 -25.487 1.00 98.12 205 ASN A C 1
ATOM 1579 O O . ASN A 1 205 ? 3.552 -6.303 -24.636 1.00 98.12 205 ASN A O 1
ATOM 1583 N N . GLU A 1 206 ? 5.022 -6.699 -26.300 1.00 98.31 206 GLU A N 1
ATOM 1584 C CA . GLU A 1 206 ? 4.931 -8.156 -26.276 1.00 98.31 206 GLU A CA 1
ATOM 1585 C C . GLU A 1 206 ? 5.333 -8.726 -24.914 1.00 98.31 206 GLU A C 1
ATOM 1587 O O . GLU A 1 206 ? 4.600 -9.535 -24.353 1.00 98.31 206 GLU A O 1
ATOM 1592 N N . GLU A 1 207 ? 6.445 -8.264 -24.341 1.00 98.88 207 GLU A N 1
ATOM 1593 C CA . GLU A 1 207 ? 6.915 -8.732 -23.034 1.00 98.88 207 GLU A CA 1
ATOM 1594 C C . GLU A 1 207 ? 5.961 -8.336 -21.902 1.00 98.88 207 GLU A C 1
ATOM 1596 O O . GLU A 1 207 ? 5.628 -9.173 -21.065 1.00 98.88 207 GLU A O 1
ATOM 1601 N N . LEU A 1 208 ? 5.460 -7.095 -21.885 1.00 98.88 208 LEU A N 1
ATOM 1602 C CA . LEU A 1 208 ? 4.481 -6.666 -20.878 1.00 98.88 208 LEU A CA 1
ATOM 1603 C C . LEU A 1 208 ? 3.173 -7.463 -20.986 1.00 98.88 208 LEU A C 1
ATOM 1605 O O . LEU A 1 208 ? 2.654 -7.925 -19.969 1.00 98.88 208 LEU A O 1
ATOM 1609 N N . MET A 1 209 ? 2.666 -7.684 -22.204 1.00 98.81 209 MET A N 1
ATOM 1610 C CA . MET A 1 209 ? 1.490 -8.530 -22.433 1.00 98.81 209 MET A CA 1
ATOM 1611 C C . MET A 1 209 ? 1.748 -9.981 -22.018 1.00 98.81 209 MET A C 1
ATOM 1613 O O . MET A 1 209 ? 0.881 -10.594 -21.403 1.00 98.81 209 MET A O 1
ATOM 1617 N N . ALA A 1 210 ? 2.935 -10.525 -22.296 1.00 98.88 210 ALA A N 1
ATOM 1618 C CA . ALA A 1 210 ? 3.309 -11.877 -21.898 1.00 98.88 210 ALA A CA 1
ATOM 1619 C C . ALA A 1 210 ? 3.363 -12.037 -20.371 1.00 98.88 210 ALA A C 1
ATOM 1621 O O . ALA A 1 210 ? 2.891 -13.049 -19.856 1.00 98.88 210 ALA A O 1
ATOM 1622 N N . ILE A 1 211 ? 3.870 -11.032 -19.644 1.00 98.94 211 ILE A N 1
ATOM 1623 C CA . ILE A 1 211 ? 3.865 -11.010 -18.174 1.00 98.94 211 ILE A CA 1
ATOM 1624 C C . ILE A 1 211 ? 2.430 -11.039 -17.637 1.00 98.94 211 ILE A C 1
ATOM 1626 O O . ILE A 1 211 ? 2.117 -11.857 -16.770 1.00 98.94 211 ILE A O 1
ATOM 1630 N N . VAL A 1 212 ? 1.555 -10.161 -18.143 1.00 98.88 212 VAL A N 1
ATOM 1631 C CA . VAL A 1 212 ? 0.164 -10.071 -17.666 1.00 98.88 212 VAL A CA 1
ATOM 1632 C C . VAL A 1 212 ? -0.637 -11.322 -18.023 1.00 98.88 212 VAL A C 1
ATOM 1634 O O . VAL A 1 212 ? -1.347 -11.852 -17.169 1.00 98.88 212 VAL A O 1
ATOM 1637 N N . ASP A 1 213 ? -0.502 -11.828 -19.248 1.00 98.81 213 ASP A N 1
ATOM 1638 C CA . ASP A 1 213 ? -1.174 -13.046 -19.703 1.00 98.81 213 ASP A CA 1
ATOM 1639 C C . ASP A 1 213 ? -0.756 -14.270 -18.877 1.00 98.81 213 ASP A C 1
ATOM 1641 O O . ASP A 1 213 ? -1.607 -15.045 -18.443 1.00 98.81 213 ASP A O 1
ATOM 1645 N N . GLU A 1 214 ? 0.540 -14.428 -18.590 1.00 98.88 214 GLU A N 1
ATOM 1646 C CA . GLU A 1 214 ? 1.016 -15.544 -17.770 1.00 98.88 214 GLU A CA 1
ATOM 1647 C C . GLU A 1 214 ? 0.538 -15.445 -16.320 1.00 98.88 214 GLU A C 1
ATOM 1649 O O . GLU A 1 214 ? 0.086 -16.441 -15.761 1.00 98.88 214 GLU A O 1
ATOM 1654 N N . ALA A 1 215 ? 0.566 -14.250 -15.721 1.00 98.75 215 ALA A N 1
ATOM 1655 C CA . ALA A 1 215 ? 0.074 -14.049 -14.358 1.00 98.75 215 ALA A CA 1
ATOM 1656 C C . ALA A 1 215 ? -1.436 -14.327 -14.256 1.00 98.75 215 ALA A C 1
ATOM 1658 O O . ALA A 1 215 ? -1.902 -14.940 -13.291 1.00 98.75 215 ALA A O 1
ATOM 1659 N N . LYS A 1 216 ? -2.201 -13.942 -15.286 1.00 98.31 216 LYS A N 1
ATOM 1660 C CA . LYS A 1 216 ? -3.651 -14.147 -15.356 1.00 98.31 216 LYS A CA 1
ATOM 1661 C C . LYS A 1 216 ? -4.046 -15.625 -15.365 1.00 98.31 216 LYS A C 1
ATOM 1663 O O . LYS A 1 216 ? -5.074 -15.952 -14.772 1.00 98.31 216 LYS A O 1
ATOM 1668 N N . LYS A 1 217 ? -3.254 -16.514 -15.981 1.00 98.31 217 LYS A N 1
ATOM 1669 C CA . LYS A 1 217 ? -3.502 -17.975 -15.968 1.00 98.31 217 LYS A CA 1
ATOM 1670 C C . LYS A 1 217 ? -3.553 -18.542 -14.548 1.00 98.31 217 LYS A C 1
ATOM 1672 O O . LYS A 1 217 ? -4.309 -19.468 -14.285 1.00 98.31 217 LYS A O 1
ATOM 1677 N N . GLU A 1 218 ? -2.813 -17.920 -13.637 1.00 97.69 218 GLU A N 1
ATOM 1678 C CA . GLU A 1 218 ? -2.705 -18.296 -12.225 1.00 97.69 218 GLU A CA 1
ATOM 1679 C C . GLU A 1 218 ? -3.631 -17.457 -11.322 1.00 97.69 218 GLU A C 1
ATOM 1681 O O . GLU A 1 218 ? -3.574 -17.544 -10.097 1.00 97.69 218 GLU A O 1
ATOM 1686 N N . GLY A 1 219 ? -4.480 -16.602 -11.909 1.00 96.88 219 GLY A N 1
ATOM 1687 C CA . GLY A 1 219 ? -5.352 -15.688 -11.167 1.00 96.88 219 GLY A CA 1
ATOM 1688 C C . GLY A 1 219 ? -4.605 -14.567 -10.432 1.00 96.88 219 GLY A C 1
ATOM 1689 O O . GLY A 1 219 ? -5.181 -13.924 -9.552 1.00 96.88 219 GLY A O 1
ATOM 1690 N N . ILE A 1 220 ? -3.340 -14.315 -10.780 1.00 97.12 220 ILE A N 1
ATOM 1691 C CA . ILE A 1 220 ? -2.488 -13.306 -10.148 1.00 97.12 220 ILE A CA 1
ATOM 1692 C C . ILE A 1 220 ? -2.529 -12.008 -10.959 1.00 97.12 220 ILE A C 1
ATOM 1694 O O . ILE A 1 220 ? -2.477 -12.006 -12.188 1.00 97.12 220 ILE A O 1
ATOM 1698 N N . ARG A 1 221 ? -2.622 -10.871 -10.265 1.00 98.00 221 ARG A N 1
ATOM 1699 C CA . ARG A 1 221 ? -2.677 -9.541 -10.889 1.00 98.00 221 ARG A CA 1
ATOM 1700 C C . ARG A 1 221 ? -1.287 -8.898 -10.942 1.00 98.00 221 ARG A C 1
ATOM 1702 O O . ARG A 1 221 ? -0.433 -9.186 -10.103 1.00 98.00 221 ARG A O 1
ATOM 1709 N N . VAL A 1 222 ? -1.073 -8.003 -11.908 1.00 98.88 222 VAL A N 1
ATOM 1710 C CA . VAL A 1 222 ? 0.226 -7.350 -12.157 1.00 98.88 222 VAL A CA 1
ATOM 1711 C C . VAL A 1 222 ? 0.170 -5.851 -11.868 1.00 98.88 222 VAL A C 1
ATOM 1713 O O . VAL A 1 222 ? -0.724 -5.162 -12.354 1.00 98.88 222 VAL A O 1
ATOM 1716 N N . ALA A 1 223 ? 1.140 -5.349 -11.107 1.00 98.94 223 ALA A N 1
ATOM 1717 C CA . ALA A 1 223 ? 1.369 -3.929 -10.844 1.00 98.94 223 ALA A CA 1
ATOM 1718 C C . ALA A 1 223 ? 2.670 -3.466 -11.519 1.00 98.94 223 ALA A C 1
ATOM 1720 O O . ALA A 1 223 ? 3.635 -4.233 -11.580 1.00 98.94 223 ALA A O 1
ATOM 1721 N N . ALA A 1 224 ? 2.725 -2.222 -12.001 1.00 98.88 224 ALA A N 1
ATOM 1722 C CA . ALA A 1 224 ? 3.891 -1.710 -12.721 1.00 98.88 224 ALA A CA 1
ATOM 1723 C C . ALA A 1 224 ? 4.509 -0.469 -12.071 1.00 98.88 224 ALA A C 1
ATOM 1725 O O . ALA A 1 224 ? 3.851 0.553 -11.906 1.00 98.88 224 ALA A O 1
ATOM 1726 N N . HIS A 1 225 ? 5.813 -0.535 -11.790 1.00 98.75 225 HIS A N 1
ATOM 1727 C CA . HIS A 1 225 ? 6.652 0.652 -11.618 1.00 98.75 225 HIS A CA 1
ATOM 1728 C C . HIS A 1 225 ? 6.739 1.379 -12.959 1.00 98.75 225 HIS A C 1
ATOM 1730 O O . HIS A 1 225 ? 7.268 0.816 -13.923 1.00 98.75 225 HIS A O 1
ATOM 1736 N N . ALA A 1 226 ? 6.234 2.612 -13.022 1.00 98.44 226 ALA A N 1
ATOM 1737 C CA . ALA A 1 226 ? 6.355 3.453 -14.205 1.00 98.44 226 ALA A CA 1
ATOM 1738 C C . ALA A 1 226 ? 6.338 4.940 -13.832 1.00 98.44 226 ALA A C 1
ATOM 1740 O O . ALA A 1 226 ? 5.339 5.461 -13.340 1.00 98.44 226 ALA A O 1
ATOM 1741 N N . HIS A 1 227 ? 7.433 5.648 -14.108 1.00 97.50 227 HIS A N 1
ATOM 1742 C CA . HIS A 1 227 ? 7.437 7.111 -14.034 1.00 97.50 227 HIS A CA 1
ATOM 1743 C C . HIS A 1 227 ? 7.058 7.727 -15.384 1.00 97.50 227 HIS A C 1
ATOM 1745 O O . HIS A 1 227 ? 6.205 8.611 -15.428 1.00 97.50 227 HIS A O 1
ATOM 1751 N N . GLY A 1 228 ? 7.714 7.283 -16.461 1.00 96.88 228 GLY A N 1
ATOM 1752 C CA . GLY A 1 228 ? 7.510 7.756 -17.832 1.00 96.88 228 GLY A CA 1
ATOM 1753 C C . GLY A 1 228 ? 6.191 7.324 -18.464 1.00 96.88 228 GLY A C 1
ATOM 1754 O O . GLY A 1 228 ? 5.738 6.198 -18.262 1.00 96.88 228 GLY A O 1
ATOM 1755 N N . ASP A 1 229 ? 5.625 8.209 -19.286 1.00 98.38 229 ASP A N 1
ATOM 1756 C CA . ASP A 1 229 ? 4.333 7.996 -19.940 1.00 98.38 229 ASP A CA 1
ATOM 1757 C C . ASP A 1 229 ? 4.317 6.791 -20.885 1.00 98.38 229 ASP A C 1
ATOM 1759 O O . ASP A 1 229 ? 3.404 5.981 -20.818 1.00 98.38 229 ASP A O 1
ATOM 1763 N N . GLU A 1 230 ? 5.347 6.621 -21.720 1.00 98.19 230 GLU A N 1
ATOM 1764 C CA . GLU A 1 230 ? 5.395 5.541 -22.716 1.00 98.19 230 GLU A CA 1
ATOM 1765 C C . GLU A 1 230 ? 5.342 4.149 -22.062 1.00 98.19 230 GLU A C 1
ATOM 1767 O O . GLU A 1 230 ? 4.564 3.282 -22.468 1.00 98.19 230 GLU A O 1
ATOM 1772 N N . GLY A 1 231 ? 6.146 3.937 -21.014 1.00 98.44 231 GLY A N 1
ATOM 1773 C CA . GLY A 1 231 ? 6.153 2.680 -20.266 1.00 98.44 231 GLY A CA 1
ATOM 1774 C C . GLY A 1 231 ? 4.857 2.460 -19.485 1.00 98.44 231 GLY A C 1
ATOM 1775 O O . GLY A 1 231 ? 4.345 1.341 -19.456 1.00 98.44 231 GLY A O 1
ATOM 1776 N N . ALA A 1 232 ? 4.291 3.519 -18.897 1.00 98.81 232 ALA A N 1
ATOM 1777 C CA . ALA A 1 232 ? 3.010 3.441 -18.202 1.00 98.81 232 ALA A CA 1
ATOM 1778 C C . ALA A 1 232 ? 1.857 3.113 -19.159 1.00 98.81 232 ALA A C 1
ATOM 1780 O O . ALA A 1 232 ? 1.082 2.204 -18.877 1.00 98.81 232 ALA A O 1
ATOM 1781 N N . TYR A 1 233 ? 1.776 3.788 -20.309 1.00 98.75 233 TYR A N 1
ATOM 1782 C CA . TYR A 1 233 ? 0.787 3.519 -21.351 1.00 98.75 233 TYR A CA 1
ATOM 1783 C C . TYR A 1 233 ? 0.848 2.053 -21.783 1.00 98.75 233 TYR A C 1
ATOM 1785 O O . TYR A 1 233 ? -0.162 1.353 -21.755 1.00 98.75 233 TYR A O 1
ATOM 1793 N N . ALA A 1 234 ? 2.042 1.551 -22.101 1.00 98.75 234 ALA A N 1
ATOM 1794 C CA . ALA A 1 234 ? 2.212 0.162 -22.503 1.00 98.75 234 ALA A CA 1
ATOM 1795 C C . ALA A 1 234 ? 1.824 -0.839 -21.400 1.00 98.75 234 ALA A C 1
ATOM 1797 O O . ALA A 1 234 ? 1.215 -1.869 -21.686 1.00 98.75 234 ALA A O 1
ATOM 1798 N N . ALA A 1 235 ? 2.133 -0.540 -20.135 1.00 98.88 235 ALA A N 1
ATOM 1799 C CA . ALA A 1 235 ? 1.744 -1.384 -19.008 1.00 98.88 235 ALA A CA 1
ATOM 1800 C C . ALA A 1 235 ? 0.219 -1.392 -18.796 1.00 98.88 235 ALA A C 1
ATOM 1802 O O . ALA A 1 235 ? -0.377 -2.457 -18.627 1.00 98.88 235 ALA A O 1
ATOM 1803 N N . VAL A 1 236 ? -0.432 -0.226 -18.856 1.00 98.88 236 VAL A N 1
ATOM 1804 C CA . VAL A 1 236 ? -1.898 -0.106 -18.775 1.00 98.88 236 VAL A CA 1
ATOM 1805 C C . VAL A 1 236 ? -2.556 -0.868 -19.927 1.00 98.88 236 VAL A C 1
ATOM 1807 O O . VAL A 1 236 ? -3.489 -1.632 -19.693 1.00 98.88 236 VAL A O 1
ATOM 1810 N N . GLN A 1 237 ? -2.029 -0.736 -21.149 1.00 98.69 237 GLN A N 1
ATOM 1811 C CA . GLN A 1 237 ? -2.509 -1.467 -22.323 1.00 98.69 237 GLN A CA 1
ATOM 1812 C C . GLN A 1 237 ? -2.374 -2.987 -22.150 1.00 98.69 237 GLN A C 1
ATOM 1814 O O . GLN A 1 237 ? -3.267 -3.730 -22.553 1.00 98.69 237 GLN A O 1
ATOM 1819 N N . ALA A 1 238 ? -1.291 -3.454 -21.522 1.00 98.81 238 ALA A N 1
ATOM 1820 C CA . ALA A 1 238 ? -1.095 -4.867 -21.211 1.00 98.81 238 ALA A CA 1
ATOM 1821 C C . ALA A 1 238 ? -2.069 -5.398 -20.142 1.00 98.81 238 ALA A C 1
ATOM 1823 O O . ALA A 1 238 ? -2.253 -6.608 -20.050 1.00 98.81 238 ALA A O 1
ATOM 1824 N N . GLY A 1 239 ? -2.711 -4.521 -19.360 1.00 98.69 239 GLY A N 1
ATOM 1825 C CA . GLY A 1 239 ? -3.721 -4.888 -18.364 1.00 98.69 239 GLY A CA 1
ATOM 1826 C C . GLY A 1 239 ? -3.222 -4.912 -16.918 1.00 98.69 239 GLY A C 1
ATOM 1827 O O . GLY A 1 239 ? -3.755 -5.667 -16.102 1.00 98.69 239 GLY A O 1
ATOM 1828 N N . VAL A 1 240 ? -2.208 -4.110 -16.571 1.00 98.88 240 VAL A N 1
ATOM 1829 C CA . VAL A 1 240 ? -1.812 -3.938 -15.161 1.00 98.88 240 VAL A CA 1
ATOM 1830 C C . VAL A 1 240 ? -2.926 -3.261 -14.355 1.00 98.88 240 VAL A C 1
ATOM 1832 O O . VAL A 1 240 ? -3.609 -2.353 -14.836 1.00 98.88 240 VAL A O 1
ATOM 1835 N N . PHE A 1 241 ? -3.109 -3.686 -13.103 1.00 98.50 241 PHE A N 1
ATOM 1836 C CA . PHE A 1 241 ? -4.175 -3.151 -12.246 1.00 98.50 241 PHE A CA 1
ATOM 1837 C C . PHE A 1 241 ? -3.754 -1.901 -11.470 1.00 98.50 241 PHE A C 1
ATOM 1839 O O . PHE A 1 241 ? -4.623 -1.153 -11.029 1.00 98.50 241 PHE A O 1
ATOM 1846 N N . SER A 1 242 ? -2.453 -1.647 -11.306 1.00 98.88 242 SER A N 1
ATOM 1847 C CA . SER A 1 242 ? -1.950 -0.409 -10.709 1.00 98.88 242 SER A CA 1
ATOM 1848 C C . SER A 1 242 ? -0.670 0.084 -11.380 1.00 98.88 242 SER A C 1
ATOM 1850 O O . SER A 1 242 ? 0.195 -0.710 -11.763 1.00 98.88 242 SER A O 1
ATOM 1852 N N . ILE A 1 243 ? -0.569 1.408 -11.502 1.00 98.94 243 ILE A N 1
ATOM 1853 C CA . ILE A 1 243 ? 0.657 2.130 -11.832 1.00 98.94 243 ILE A CA 1
ATOM 1854 C C . ILE A 1 243 ? 1.213 2.740 -10.552 1.00 98.94 243 ILE A C 1
ATOM 1856 O O . ILE A 1 243 ? 0.552 3.533 -9.878 1.00 98.94 243 ILE A O 1
ATOM 1860 N N . GLU A 1 244 ? 2.447 2.368 -10.246 1.00 98.81 244 GLU A N 1
ATOM 1861 C CA . GLU A 1 244 ? 3.223 2.925 -9.152 1.00 98.81 244 GLU A CA 1
ATOM 1862 C C . GLU A 1 244 ? 3.988 4.154 -9.642 1.00 98.81 244 GLU A C 1
ATOM 1864 O O . GLU A 1 244 ? 4.565 4.147 -10.734 1.00 98.81 244 GLU A O 1
ATOM 1869 N N . HIS A 1 245 ? 4.035 5.183 -8.803 1.00 97.38 245 HIS A N 1
ATOM 1870 C CA . HIS A 1 245 ? 4.650 6.483 -9.051 1.00 97.38 245 HIS A CA 1
ATOM 1871 C C . HIS A 1 245 ? 3.882 7.335 -10.065 1.00 97.38 245 HIS A C 1
ATOM 1873 O O . HIS A 1 245 ? 3.251 8.298 -9.661 1.00 97.38 245 HIS A O 1
ATOM 1879 N N . GLY A 1 246 ? 3.914 7.032 -11.366 1.00 97.50 246 GLY A N 1
ATOM 1880 C CA . GLY A 1 246 ? 3.165 7.788 -12.380 1.00 97.50 246 GLY A CA 1
ATOM 1881 C C . GLY A 1 246 ? 3.572 9.265 -12.506 1.00 97.50 246 GLY A C 1
ATOM 1882 O O . GLY A 1 246 ? 2.726 10.140 -12.650 1.00 97.50 246 GLY A O 1
ATOM 1883 N N . THR A 1 247 ? 4.864 9.581 -12.428 1.00 96.69 247 THR A N 1
ATOM 1884 C CA . THR A 1 247 ? 5.345 10.977 -12.348 1.00 96.69 247 THR A CA 1
ATOM 1885 C C . THR A 1 247 ? 5.098 11.814 -13.608 1.00 96.69 247 THR A C 1
ATOM 1887 O O . THR A 1 247 ? 4.899 13.020 -13.494 1.00 96.69 247 THR A O 1
ATOM 1890 N N . TYR A 1 248 ? 5.111 11.207 -14.797 1.00 97.00 248 TYR A N 1
ATOM 1891 C CA . TYR A 1 248 ? 5.055 11.916 -16.083 1.00 97.00 248 TYR A CA 1
ATOM 1892 C C . TYR A 1 248 ? 3.828 11.551 -16.932 1.00 97.00 248 TYR A C 1
ATOM 1894 O O . TYR A 1 248 ? 3.868 11.718 -18.148 1.00 97.00 248 TYR A O 1
ATOM 1902 N N . LEU A 1 249 ? 2.751 11.034 -16.330 1.00 98.50 249 LEU A N 1
ATOM 1903 C CA . LEU A 1 249 ? 1.611 10.517 -17.099 1.00 98.50 249 LEU A CA 1
ATOM 1904 C C . LEU A 1 249 ? 0.878 11.618 -17.877 1.00 98.50 249 LEU A C 1
ATOM 1906 O O . LEU A 1 249 ? 0.495 12.653 -17.321 1.00 98.50 249 LEU A O 1
ATOM 1910 N N . SER A 1 250 ? 0.622 11.365 -19.156 1.00 98.62 250 SER A N 1
ATOM 1911 C CA . SER A 1 250 ? -0.186 12.203 -20.039 1.00 98.62 250 SER A CA 1
ATOM 1912 C C . SER A 1 250 ? -1.685 12.005 -19.797 1.00 98.62 250 SER A C 1
ATOM 1914 O O . SER A 1 250 ? -2.116 11.022 -19.190 1.00 98.62 250 SER A O 1
ATOM 1916 N N . ASP A 1 251 ? -2.511 12.927 -20.296 1.00 98.56 251 ASP A N 1
ATOM 1917 C CA . ASP A 1 251 ? -3.973 12.780 -20.244 1.00 98.56 251 ASP A CA 1
ATOM 1918 C C . ASP A 1 251 ? -4.468 11.552 -21.024 1.00 98.56 251 ASP A C 1
ATOM 1920 O O . ASP A 1 251 ? -5.468 10.947 -20.631 1.00 98.56 251 ASP A O 1
ATOM 1924 N N . SER A 1 252 ? -3.769 11.131 -22.087 1.00 98.50 252 SER A N 1
ATOM 1925 C CA . SER A 1 252 ? -4.096 9.899 -22.817 1.00 98.50 252 SER A CA 1
ATOM 1926 C C . SER A 1 252 ? -3.893 8.658 -21.955 1.00 98.50 252 SER A C 1
ATOM 1928 O O . SER A 1 252 ? -4.788 7.815 -21.882 1.00 98.50 252 SER A O 1
ATOM 1930 N N . THR A 1 253 ? -2.771 8.566 -21.236 1.00 98.81 253 THR A N 1
ATOM 1931 C CA . THR A 1 253 ? -2.514 7.435 -20.335 1.00 98.81 253 THR A CA 1
ATOM 1932 C C . THR A 1 253 ? -3.489 7.428 -19.168 1.00 98.81 253 THR A C 1
ATOM 1934 O O . THR A 1 253 ? -4.060 6.385 -18.862 1.00 98.81 253 THR A O 1
ATOM 1937 N N . LEU A 1 254 ? -3.768 8.588 -18.564 1.00 98.88 254 LEU A N 1
ATOM 1938 C CA . LEU A 1 254 ? -4.779 8.710 -17.510 1.00 98.88 254 LEU A CA 1
ATOM 1939 C C . LEU A 1 254 ? -6.180 8.307 -18.009 1.00 98.88 254 LEU A C 1
ATOM 1941 O O . LEU A 1 254 ? -6.908 7.587 -17.324 1.00 98.88 254 LEU A O 1
ATOM 1945 N N . SER A 1 255 ? -6.557 8.710 -19.223 1.00 98.75 255 SER A N 1
ATOM 1946 C CA . SER A 1 255 ? -7.838 8.320 -19.830 1.00 98.75 255 SER A CA 1
ATOM 1947 C C . SER A 1 255 ? -7.925 6.807 -20.022 1.00 98.75 255 SER A C 1
ATOM 1949 O O . SER A 1 255 ? -8.949 6.202 -19.701 1.00 98.75 255 SER A O 1
ATOM 1951 N N . MET A 1 256 ? -6.834 6.179 -20.465 1.00 98.62 256 MET A N 1
ATOM 1952 C CA . MET A 1 256 ? -6.770 4.727 -20.601 1.00 98.62 256 MET A CA 1
ATOM 1953 C C . MET A 1 256 ? -6.807 4.024 -19.239 1.00 98.62 256 MET A C 1
ATOM 1955 O O . MET A 1 256 ? -7.539 3.052 -19.087 1.00 98.62 256 MET A O 1
ATOM 1959 N N . MET A 1 257 ? -6.116 4.540 -18.216 1.00 98.88 257 MET A N 1
ATOM 1960 C CA . MET A 1 257 ? -6.210 4.014 -16.847 1.00 98.88 257 MET A CA 1
ATOM 1961 C C . MET A 1 257 ? -7.654 4.033 -16.342 1.00 98.88 257 MET A C 1
ATOM 1963 O O . MET A 1 257 ? -8.121 3.039 -15.793 1.00 98.88 257 MET A O 1
ATOM 1967 N N . LYS A 1 258 ? -8.391 5.127 -16.578 1.00 98.62 258 LYS A N 1
ATOM 1968 C CA . LYS A 1 258 ? -9.817 5.212 -16.238 1.00 98.62 258 LYS A CA 1
ATOM 1969 C C . LYS A 1 258 ? -10.635 4.139 -16.957 1.00 98.62 258 LYS A C 1
ATOM 1971 O O . LYS A 1 258 ? -11.447 3.476 -16.318 1.00 98.62 258 LYS A O 1
ATOM 1976 N N . GLN A 1 259 ? -10.426 3.970 -18.263 1.00 98.31 259 GLN A N 1
ATOM 1977 C CA . GLN A 1 259 ? -11.129 2.966 -19.067 1.00 98.31 259 GLN A CA 1
ATOM 1978 C C . GLN A 1 259 ? -10.839 1.537 -18.586 1.00 98.31 259 GLN A C 1
ATOM 1980 O O . GLN A 1 259 ? -11.745 0.709 -18.540 1.00 98.31 259 GLN A O 1
ATOM 1985 N N . MET A 1 260 ? -9.591 1.263 -18.211 1.00 97.94 260 MET A N 1
ATOM 1986 C CA . MET A 1 260 ? -9.128 -0.059 -17.785 1.00 97.94 260 MET A CA 1
ATOM 1987 C C . MET A 1 260 ? -9.375 -0.337 -16.295 1.00 97.94 260 MET A C 1
ATOM 1989 O O . MET A 1 260 ? -9.174 -1.461 -15.839 1.00 97.94 260 MET A O 1
ATOM 1993 N N . GLY A 1 261 ? -9.804 0.666 -15.521 1.00 97.94 261 GLY A N 1
ATOM 1994 C CA . GLY A 1 261 ? -9.930 0.559 -14.066 1.00 97.94 261 GLY A CA 1
ATOM 1995 C C . GLY A 1 261 ? -8.582 0.432 -13.346 1.00 97.94 261 GLY A C 1
ATOM 1996 O O . GLY A 1 261 ? -8.525 -0.125 -12.250 1.00 97.94 261 GLY A O 1
ATOM 1997 N N . THR A 1 262 ? -7.498 0.921 -13.953 1.00 98.81 262 THR A N 1
ATOM 1998 C CA . THR A 1 262 ? -6.151 0.891 -13.378 1.00 98.81 262 THR A CA 1
ATOM 1999 C C . THR A 1 262 ? -6.009 1.958 -12.294 1.00 98.81 262 THR A C 1
ATOM 2001 O O . THR A 1 262 ? -6.333 3.128 -12.498 1.00 98.81 262 THR A O 1
ATOM 2004 N N . TYR A 1 263 ? -5.483 1.557 -11.140 1.00 98.94 263 TYR A N 1
ATOM 2005 C CA . TYR A 1 263 ? -5.235 2.429 -9.997 1.00 98.94 263 TYR A CA 1
ATOM 2006 C C . TYR A 1 263 ? -3.953 3.245 -10.178 1.00 98.94 263 TYR A C 1
ATOM 2008 O O . TYR A 1 263 ? -2.978 2.764 -10.757 1.00 98.94 263 TYR A O 1
ATOM 2016 N N . LEU A 1 264 ? -3.928 4.450 -9.610 1.00 98.94 264 LEU A N 1
ATOM 2017 C CA . LEU A 1 264 ? -2.696 5.212 -9.401 1.00 98.94 264 LEU A CA 1
ATOM 2018 C C . LEU A 1 264 ? -2.237 5.074 -7.941 1.00 98.94 264 LEU A C 1
ATOM 2020 O O . LEU A 1 264 ? -3.033 5.277 -7.022 1.00 98.94 264 LEU A O 1
ATOM 2024 N N . VAL A 1 265 ? -0.953 4.774 -7.733 1.00 98.88 265 VAL A N 1
ATOM 2025 C CA . VAL A 1 265 ? -0.284 4.768 -6.420 1.00 98.88 265 VAL A CA 1
ATOM 2026 C C . VAL A 1 265 ? 0.880 5.772 -6.465 1.00 98.88 265 VAL A C 1
ATOM 2028 O O . VAL A 1 265 ? 1.958 5.414 -6.935 1.00 98.88 265 VAL A O 1
ATOM 2031 N N . PRO A 1 266 ? 0.683 7.042 -6.049 1.00 97.75 266 PRO A N 1
ATOM 2032 C CA . PRO A 1 266 ? 1.630 8.135 -6.329 1.00 97.75 266 PRO A CA 1
ATOM 2033 C C . PRO A 1 266 ? 2.976 8.083 -5.597 1.00 97.75 266 PRO A C 1
ATOM 2035 O O . PRO A 1 266 ? 3.975 8.576 -6.121 1.00 97.75 266 PRO A O 1
ATOM 2038 N N . THR A 1 267 ? 3.003 7.531 -4.380 1.00 96.31 267 THR A N 1
ATOM 2039 C CA . THR A 1 267 ? 4.203 7.386 -3.539 1.00 96.31 267 THR A CA 1
ATOM 2040 C C . THR A 1 267 ? 4.977 8.689 -3.312 1.00 96.31 267 THR A C 1
ATOM 2042 O O . THR A 1 267 ? 6.186 8.771 -3.548 1.00 96.31 267 THR A O 1
ATOM 2045 N N . PHE A 1 268 ? 4.297 9.737 -2.847 1.00 92.88 268 PHE A N 1
ATOM 2046 C CA . PHE A 1 268 ? 4.932 11.021 -2.531 1.00 92.88 268 PHE A CA 1
ATOM 2047 C C . PHE A 1 268 ? 6.012 10.896 -1.446 1.00 92.88 268 PHE A C 1
ATOM 2049 O O . PHE A 1 268 ? 7.020 11.608 -1.470 1.00 92.88 268 PHE A O 1
ATOM 2056 N N . SER A 1 269 ? 5.803 10.002 -0.479 1.00 87.94 269 SER A N 1
ATOM 2057 C CA . SER A 1 269 ? 6.646 9.846 0.710 1.00 87.94 269 SER A CA 1
ATOM 2058 C C . SER A 1 269 ? 8.079 9.419 0.377 1.00 87.94 269 SER A C 1
ATOM 2060 O O . SER A 1 269 ? 9.016 9.884 1.032 1.00 87.94 269 SER A O 1
ATOM 2062 N N . TYR A 1 270 ? 8.279 8.630 -0.682 1.00 82.06 270 TYR A N 1
ATOM 2063 C CA . TYR A 1 270 ? 9.605 8.238 -1.163 1.00 82.06 270 TYR A CA 1
ATOM 2064 C C . TYR A 1 270 ? 10.512 9.438 -1.437 1.00 82.06 270 TYR A C 1
ATOM 2066 O O . TYR A 1 270 ? 11.657 9.466 -0.992 1.00 82.06 270 TYR A O 1
ATOM 2074 N N . TRP A 1 271 ? 10.003 10.483 -2.090 1.00 78.19 271 TRP A N 1
ATOM 2075 C CA . TRP A 1 271 ? 10.811 11.651 -2.457 1.00 78.19 271 TRP A CA 1
ATOM 2076 C C . TRP A 1 271 ? 11.290 12.448 -1.246 1.00 78.19 271 TRP A C 1
ATOM 2078 O O . TRP A 1 271 ? 12.395 12.993 -1.262 1.00 78.19 271 TRP A O 1
ATOM 2088 N N . LYS A 1 272 ? 10.518 12.430 -0.154 1.00 74.38 272 LYS A N 1
ATOM 2089 C CA . LYS A 1 272 ? 10.957 12.975 1.136 1.00 74.38 272 LYS A CA 1
ATOM 2090 C C . LYS A 1 272 ? 12.048 12.120 1.775 1.00 74.38 272 LYS A C 1
ATOM 2092 O O . LYS A 1 272 ? 13.002 12.680 2.306 1.00 74.38 272 LYS A O 1
ATOM 2097 N N . GLN A 1 273 ? 11.948 10.790 1.691 1.00 73.31 273 GLN A N 1
ATOM 2098 C CA . GLN A 1 273 ? 13.014 9.881 2.130 1.00 73.31 273 GLN A CA 1
ATOM 2099 C C . GLN A 1 273 ? 14.306 10.111 1.342 1.00 73.31 273 GLN A C 1
ATOM 2101 O O . GLN A 1 273 ? 15.363 10.262 1.952 1.00 73.31 273 GLN A O 1
ATOM 2106 N N . VAL A 1 274 ? 14.231 10.175 0.008 1.00 69.94 274 VAL A N 1
ATOM 2107 C CA . VAL A 1 274 ? 15.414 10.433 -0.820 1.00 69.94 274 VAL A CA 1
ATOM 2108 C C . VAL A 1 274 ? 16.000 11.804 -0.476 1.00 69.94 274 VAL A C 1
ATOM 2110 O O . VAL A 1 274 ? 17.190 11.892 -0.191 1.00 69.94 274 VAL A O 1
ATOM 2113 N N . GLY A 1 275 ? 15.177 12.855 -0.392 1.00 66.19 275 GLY A N 1
ATOM 2114 C CA . GLY A 1 275 ? 15.629 14.194 -0.001 1.00 66.19 275 GLY A CA 1
ATOM 2115 C C . GLY A 1 275 ? 16.322 14.235 1.365 1.00 66.19 275 GLY A C 1
ATOM 2116 O O . GLY A 1 275 ? 17.385 14.838 1.487 1.00 66.19 275 GLY A O 1
ATOM 2117 N N . ALA A 1 276 ? 15.776 13.547 2.372 1.00 63.66 276 ALA A N 1
ATOM 2118 C CA . ALA A 1 276 ? 16.398 13.432 3.691 1.00 63.66 276 ALA A CA 1
ATOM 2119 C C . ALA A 1 276 ? 17.741 12.683 3.638 1.00 63.66 276 ALA A C 1
ATOM 2121 O O . ALA A 1 276 ? 18.705 13.106 4.269 1.00 63.66 276 ALA A O 1
ATOM 2122 N N . SER A 1 277 ? 17.835 11.610 2.844 1.00 59.03 277 SER A N 1
ATOM 2123 C CA . SER A 1 277 ? 19.085 10.855 2.665 1.00 59.03 277 SER A CA 1
ATOM 2124 C C . SER A 1 277 ? 20.159 11.613 1.873 1.00 59.03 277 SER A C 1
ATOM 2126 O O . SER A 1 277 ? 21.345 11.345 2.037 1.00 59.03 277 SER A O 1
ATOM 2128 N N . LEU A 1 278 ? 19.759 12.593 1.055 1.00 58.12 278 LEU A N 1
ATOM 2129 C CA . LEU A 1 278 ? 20.650 13.455 0.273 1.00 58.12 278 LEU A CA 1
ATOM 2130 C C . LEU A 1 278 ? 21.021 14.763 0.987 1.00 58.12 278 LEU A C 1
ATOM 2132 O O . LEU A 1 278 ? 21.559 15.676 0.358 1.00 58.12 278 LEU A O 1
ATOM 2136 N N . GLN A 1 279 ? 20.791 14.871 2.302 1.00 51.94 279 GLN A N 1
ATOM 2137 C CA . GLN A 1 279 ? 21.339 15.980 3.094 1.00 51.94 279 GLN A CA 1
ATOM 2138 C C . GLN A 1 279 ? 22.882 16.051 3.028 1.00 51.94 279 GLN A C 1
ATOM 2140 O O . GLN A 1 279 ? 23.444 17.116 3.274 1.00 51.94 279 GLN A O 1
ATOM 2145 N N . ASN A 1 280 ? 23.546 14.994 2.542 1.00 45.97 280 ASN A N 1
ATOM 2146 C CA . ASN A 1 280 ? 24.863 15.076 1.910 1.00 45.97 280 ASN A CA 1
ATOM 2147 C C . ASN A 1 280 ? 24.686 15.230 0.389 1.00 45.97 280 ASN A C 1
ATOM 2149 O O . ASN A 1 280 ? 24.318 14.276 -0.295 1.00 45.97 280 ASN A O 1
ATOM 2153 N N . ARG A 1 281 ? 24.924 16.441 -0.137 1.00 53.62 281 ARG A N 1
ATOM 2154 C CA . ARG A 1 281 ? 24.735 16.887 -1.540 1.00 53.62 281 ARG A CA 1
ATOM 2155 C C . ARG A 1 281 ? 25.624 16.175 -2.584 1.00 53.62 281 ARG A C 1
ATOM 2157 O O . ARG A 1 281 ? 26.133 16.810 -3.501 1.00 53.62 281 ARG A O 1
ATOM 2164 N N . GLU A 1 282 ? 25.838 14.874 -2.472 1.00 64.19 282 GLU A N 1
ATOM 2165 C CA . GLU A 1 282 ? 26.808 14.140 -3.291 1.00 64.19 282 GLU A CA 1
ATOM 2166 C C . GLU A 1 282 ? 26.289 13.811 -4.700 1.00 64.19 282 GLU A C 1
ATOM 2168 O O . GLU A 1 282 ? 27.063 13.396 -5.559 1.00 64.19 282 GLU A O 1
ATOM 2173 N N . ASN A 1 283 ? 24.995 14.032 -4.986 1.00 75.25 283 ASN A N 1
ATOM 2174 C CA . ASN A 1 283 ? 24.422 13.736 -6.298 1.00 75.25 283 ASN A CA 1
ATOM 2175 C C . ASN A 1 283 ? 23.514 14.853 -6.860 1.00 75.25 283 ASN A C 1
ATOM 2177 O O . ASN A 1 283 ? 22.314 14.880 -6.559 1.00 75.25 283 ASN A O 1
ATOM 2181 N N . PRO A 1 284 ? 24.037 15.752 -7.718 1.00 81.94 284 PRO A N 1
ATOM 2182 C CA . PRO A 1 284 ? 23.253 16.855 -8.277 1.00 81.94 284 PRO A CA 1
ATOM 2183 C C . PRO A 1 284 ? 22.101 16.386 -9.178 1.00 81.94 284 PRO A C 1
ATOM 2185 O O . PRO A 1 284 ? 21.056 17.032 -9.212 1.00 81.94 284 PRO A O 1
ATOM 2188 N N . VAL A 1 285 ? 22.243 15.240 -9.858 1.00 83.56 285 VAL A N 1
ATOM 2189 C CA . VAL A 1 285 ? 21.182 14.678 -10.713 1.00 83.56 285 VAL A CA 1
ATOM 2190 C C . VAL A 1 285 ? 19.972 14.276 -9.872 1.00 83.56 285 VAL A C 1
ATOM 2192 O O . VAL A 1 285 ? 18.840 14.618 -10.212 1.00 83.56 285 VAL A O 1
ATOM 2195 N N . LEU A 1 286 ? 20.192 13.573 -8.758 1.00 82.00 286 LEU A N 1
ATOM 2196 C CA . LEU A 1 286 ? 19.097 13.172 -7.875 1.00 82.00 286 LEU A CA 1
ATOM 2197 C C . LEU A 1 286 ? 18.477 14.366 -7.145 1.00 82.00 286 LEU A C 1
ATOM 2199 O O . LEU A 1 286 ? 17.256 14.412 -7.012 1.00 82.00 286 LEU A O 1
ATOM 2203 N N . ALA A 1 287 ? 19.284 15.345 -6.728 1.00 80.44 287 ALA A N 1
ATOM 2204 C CA . ALA A 1 287 ? 18.779 16.570 -6.110 1.00 80.44 287 ALA A CA 1
ATOM 2205 C C . ALA A 1 287 ? 17.825 17.334 -7.047 1.00 80.44 287 ALA A C 1
ATOM 2207 O O . ALA A 1 287 ? 16.731 17.725 -6.635 1.00 80.44 287 ALA A O 1
ATOM 2208 N N . GLU A 1 288 ? 18.196 17.484 -8.321 1.00 83.00 288 GLU A N 1
ATOM 2209 C CA . GLU A 1 288 ? 17.360 18.159 -9.317 1.00 83.00 288 GLU A CA 1
ATOM 2210 C C . GLU A 1 288 ? 16.090 17.363 -9.659 1.00 83.00 288 GLU A C 1
ATOM 2212 O O . GLU A 1 288 ? 15.004 17.936 -9.803 1.00 83.00 288 GLU A O 1
ATOM 2217 N N . ARG A 1 289 ? 16.180 16.027 -9.709 1.00 85.56 289 ARG A N 1
ATOM 2218 C CA . ARG A 1 289 ? 14.991 15.170 -9.840 1.00 85.56 289 ARG A CA 1
ATOM 2219 C C . ARG A 1 289 ? 14.037 15.363 -8.668 1.00 85.56 289 ARG A C 1
ATOM 2221 O O . ARG A 1 289 ? 12.866 15.626 -8.895 1.00 85.56 289 ARG A O 1
ATOM 2228 N N . ILE A 1 290 ? 14.512 15.322 -7.424 1.00 80.62 290 ILE A N 1
ATOM 2229 C CA . ILE A 1 290 ? 13.651 15.521 -6.242 1.00 80.62 290 ILE A CA 1
ATOM 2230 C C . ILE A 1 290 ? 12.944 16.875 -6.294 1.00 80.62 290 ILE A C 1
ATOM 2232 O O . ILE A 1 290 ? 11.740 16.943 -6.050 1.00 80.62 290 ILE A O 1
ATOM 2236 N N . ARG A 1 291 ? 13.673 17.937 -6.666 1.00 79.38 291 ARG A N 1
ATOM 2237 C CA . ARG A 1 291 ? 13.135 19.301 -6.767 1.00 79.38 291 ARG A CA 1
ATOM 2238 C C . ARG A 1 291 ? 11.947 19.397 -7.727 1.00 79.38 291 ARG A C 1
ATOM 2240 O O . ARG A 1 291 ? 11.023 20.167 -7.479 1.00 79.38 291 ARG A O 1
ATOM 2247 N N . THR A 1 292 ? 11.974 18.636 -8.818 1.00 83.88 292 THR A N 1
ATOM 2248 C CA . THR A 1 292 ? 10.960 18.697 -9.882 1.00 83.88 292 THR A CA 1
ATOM 2249 C C . THR A 1 292 ? 9.859 17.648 -9.724 1.00 83.88 292 THR A C 1
ATOM 2251 O O . THR A 1 292 ? 8.701 17.915 -10.047 1.00 83.88 292 THR A O 1
ATOM 2254 N N . PHE A 1 293 ? 10.179 16.471 -9.180 1.00 88.19 293 PHE A N 1
ATOM 2255 C CA . PHE A 1 293 ? 9.256 15.341 -9.086 1.00 88.19 293 PHE A CA 1
ATOM 2256 C C . PHE A 1 293 ? 8.042 15.642 -8.218 1.00 88.19 293 PHE A C 1
ATOM 2258 O O . PHE A 1 293 ? 6.937 15.300 -8.628 1.00 88.19 293 PHE A O 1
ATOM 2265 N N . GLU A 1 294 ? 8.217 16.300 -7.066 1.00 84.56 294 GLU A N 1
ATOM 2266 C CA . GLU A 1 294 ? 7.094 16.606 -6.168 1.00 84.56 294 GLU A CA 1
ATOM 2267 C C . GLU A 1 294 ? 6.003 17.406 -6.894 1.00 84.56 294 GLU A C 1
ATOM 2269 O O . GLU A 1 294 ? 4.819 17.088 -6.780 1.00 84.56 294 GLU A O 1
ATOM 2274 N N . GLN A 1 295 ? 6.390 18.409 -7.685 1.00 89.38 295 GLN A N 1
ATOM 2275 C CA . GLN A 1 295 ? 5.442 19.222 -8.448 1.00 89.38 295 GLN A CA 1
ATOM 2276 C C . GLN A 1 295 ? 4.758 18.396 -9.541 1.00 89.38 295 GLN A C 1
ATOM 2278 O O . GLN A 1 295 ? 3.533 18.406 -9.647 1.00 89.38 295 GLN A O 1
ATOM 2283 N N . LEU A 1 296 ? 5.536 17.630 -10.310 1.00 94.19 296 LEU A N 1
ATOM 2284 C CA . LEU A 1 296 ? 5.020 16.817 -11.412 1.00 94.19 296 LEU A CA 1
ATOM 2285 C C . LEU A 1 296 ? 4.024 15.757 -10.932 1.00 94.19 296 LEU A C 1
ATOM 2287 O O . LEU A 1 296 ? 2.911 15.684 -11.454 1.00 94.19 296 LEU A O 1
ATOM 2291 N N . ILE A 1 297 ? 4.377 14.984 -9.898 1.00 94.25 297 ILE A N 1
ATOM 2292 C CA . ILE A 1 297 ? 3.470 13.962 -9.369 1.00 94.25 297 ILE A CA 1
ATOM 2293 C C . ILE A 1 297 ? 2.239 14.579 -8.693 1.00 94.25 297 ILE A C 1
ATOM 2295 O O . ILE A 1 297 ? 1.147 14.016 -8.786 1.00 94.25 297 ILE A O 1
ATOM 2299 N N . THR A 1 298 ? 2.358 15.766 -8.086 1.00 95.62 298 THR A N 1
ATOM 2300 C CA . THR A 1 298 ? 1.197 16.484 -7.535 1.00 95.62 298 THR A CA 1
ATOM 2301 C C . THR A 1 298 ? 0.205 16.829 -8.646 1.00 95.62 298 THR A C 1
ATOM 2303 O O . THR A 1 298 ? -0.985 16.536 -8.516 1.00 95.62 298 THR A O 1
ATOM 2306 N N . GLU A 1 299 ? 0.678 17.380 -9.766 1.00 97.38 299 GLU A N 1
ATOM 2307 C CA . GLU A 1 299 ? -0.191 17.754 -10.887 1.00 97.38 299 GLU A CA 1
ATOM 2308 C C . GLU A 1 299 ? -0.776 16.538 -11.622 1.00 97.38 299 GLU A C 1
ATOM 2310 O O . GLU A 1 299 ? -1.953 16.558 -11.992 1.00 97.38 299 GLU A O 1
ATOM 2315 N N . VAL A 1 300 ? -0.016 15.448 -11.795 1.00 98.50 300 VAL A N 1
ATOM 2316 C CA . VAL A 1 300 ? -0.567 14.187 -12.330 1.00 98.50 300 VAL A CA 1
ATOM 2317 C C . VAL A 1 300 ? -1.651 13.635 -11.406 1.00 98.50 300 VAL A C 1
ATOM 2319 O O . VAL A 1 300 ? -2.745 13.325 -11.873 1.00 98.50 300 VAL A O 1
ATOM 2322 N N . THR A 1 301 ? -1.387 13.555 -10.100 1.00 98.69 301 THR A N 1
ATOM 2323 C CA . THR A 1 301 ? -2.343 13.019 -9.117 1.00 98.69 301 THR A CA 1
ATOM 2324 C C . THR A 1 301 ? -3.624 13.850 -9.087 1.00 98.69 301 THR A C 1
ATOM 2326 O O . THR A 1 301 ? -4.725 13.299 -9.078 1.00 98.69 301 THR A O 1
ATOM 2329 N N . LYS A 1 302 ? -3.501 15.179 -9.161 1.00 98.75 302 LYS A N 1
ATOM 2330 C CA . LYS A 1 302 ? -4.634 16.107 -9.246 1.00 98.75 302 LYS A CA 1
ATOM 2331 C C . LYS A 1 302 ? -5.480 15.881 -10.497 1.00 98.75 302 LYS A C 1
ATOM 2333 O O . LYS A 1 302 ? -6.709 15.858 -10.405 1.00 98.75 302 LYS A O 1
ATOM 2338 N N . ARG A 1 303 ? -4.853 15.712 -11.669 1.00 98.69 303 ARG A N 1
ATOM 2339 C CA . ARG A 1 303 ? -5.567 15.381 -12.917 1.00 98.69 303 ARG A CA 1
ATOM 2340 C C . ARG A 1 303 ? -6.240 14.015 -12.823 1.00 98.69 303 ARG A C 1
ATOM 2342 O O . ARG A 1 303 ? -7.430 13.919 -13.107 1.00 98.69 303 ARG A O 1
ATOM 2349 N N . ALA A 1 304 ? -5.528 13.000 -12.338 1.00 98.81 304 ALA A N 1
ATOM 2350 C CA . ALA A 1 304 ? -6.057 11.650 -12.168 1.00 98.81 304 ALA A CA 1
ATOM 2351 C C . ALA A 1 304 ? -7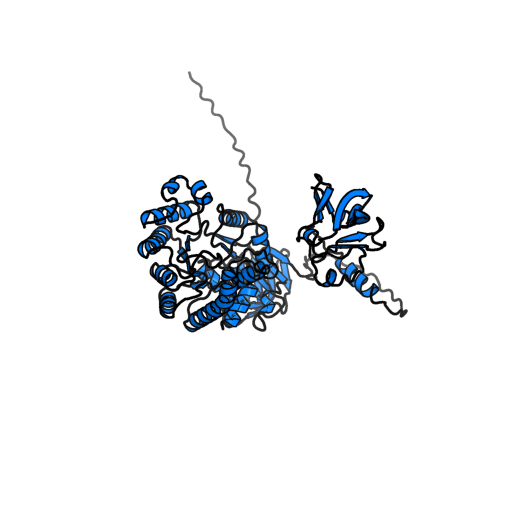.301 11.630 -11.265 1.00 98.81 304 ALA A C 1
ATOM 2353 O O . ALA A 1 304 ? -8.331 11.061 -11.634 1.00 98.81 304 ALA A O 1
ATOM 2354 N N . TYR A 1 305 ? -7.237 12.335 -10.132 1.00 98.75 305 TYR A N 1
ATOM 2355 C CA . TYR A 1 305 ? -8.358 12.485 -9.212 1.00 98.75 305 TYR A CA 1
ATOM 2356 C C . TYR A 1 305 ? -9.563 13.165 -9.877 1.00 98.75 305 TYR A C 1
ATOM 2358 O O . TYR A 1 305 ? -10.671 12.633 -9.837 1.00 98.75 305 TYR A O 1
ATOM 2366 N N . LYS A 1 306 ? -9.351 14.293 -10.573 1.00 98.62 306 LYS A N 1
ATOM 2367 C CA . LYS A 1 306 ? -10.414 14.993 -11.321 1.00 98.62 306 LYS A CA 1
ATOM 2368 C C . LYS A 1 306 ? -11.044 14.131 -12.416 1.00 98.62 306 LYS A C 1
ATOM 2370 O O . LYS A 1 306 ? -12.230 14.274 -12.700 1.00 98.62 306 LYS A O 1
ATOM 2375 N N . MET A 1 307 ? -10.267 13.242 -13.030 1.00 98.56 307 MET A N 1
ATOM 2376 C CA . MET A 1 307 ? -10.753 12.309 -14.046 1.00 98.56 307 MET A CA 1
ATOM 2377 C C . MET A 1 307 ? -11.529 11.127 -13.446 1.00 98.56 307 MET A C 1
ATOM 2379 O O . MET A 1 307 ? -12.208 10.419 -14.194 1.00 98.56 307 MET A O 1
ATOM 2383 N N . GLY A 1 308 ? -11.488 10.927 -12.126 1.00 98.25 308 GLY A N 1
ATOM 2384 C CA . GLY A 1 308 ? -12.150 9.819 -11.434 1.00 98.25 308 GLY A CA 1
ATOM 2385 C C . GLY A 1 308 ? -11.359 8.510 -11.468 1.00 98.25 308 GLY A C 1
ATOM 2386 O O . GLY A 1 308 ? -11.951 7.439 -11.359 1.00 98.25 308 GLY A O 1
ATOM 2387 N N . ILE A 1 309 ? -10.039 8.580 -11.654 1.00 98.81 309 ILE A N 1
ATOM 2388 C CA . ILE A 1 309 ? -9.154 7.416 -11.542 1.00 98.81 309 ILE A CA 1
ATOM 2389 C C . ILE A 1 309 ? -9.016 7.067 -10.057 1.00 98.81 309 ILE A C 1
ATOM 2391 O O . ILE A 1 309 ? -8.787 7.970 -9.246 1.00 98.81 309 ILE A O 1
ATOM 2395 N N . PRO A 1 310 ? -9.151 5.789 -9.665 1.00 98.31 310 PRO A N 1
ATOM 2396 C CA . PRO A 1 310 ? -9.008 5.414 -8.269 1.00 98.31 310 PRO A CA 1
ATOM 2397 C C . PRO A 1 310 ? -7.549 5.570 -7.817 1.00 98.31 310 PRO A C 1
ATOM 2399 O O . PRO A 1 310 ? -6.623 5.066 -8.455 1.00 98.31 310 PRO A O 1
ATOM 2402 N N . ILE A 1 311 ? -7.350 6.263 -6.693 1.00 98.94 311 ILE A N 1
ATOM 2403 C CA . ILE A 1 311 ? -6.031 6.508 -6.101 1.00 98.94 311 ILE A CA 1
ATOM 2404 C C . ILE A 1 311 ? -5.918 5.717 -4.802 1.00 98.94 311 ILE A C 1
ATOM 2406 O O . ILE A 1 311 ? -6.730 5.901 -3.896 1.00 98.94 311 ILE A O 1
ATOM 2410 N N . ALA A 1 312 ? -4.912 4.849 -4.712 1.00 98.81 312 ALA A N 1
ATOM 2411 C CA . ALA A 1 312 ? -4.570 4.124 -3.491 1.00 98.81 312 ALA A CA 1
ATOM 2412 C C . ALA A 1 312 ? -3.313 4.738 -2.858 1.00 98.81 312 ALA A C 1
ATOM 2414 O O . ALA A 1 312 ? -2.364 5.095 -3.558 1.00 98.81 312 ALA A O 1
ATOM 2415 N N . ALA A 1 313 ? -3.309 4.883 -1.534 1.00 98.69 313 ALA A N 1
ATOM 2416 C CA . ALA A 1 313 ? -2.160 5.403 -0.806 1.00 98.69 313 ALA A CA 1
ATOM 2417 C C . ALA A 1 313 ? -1.078 4.324 -0.702 1.00 98.69 313 ALA A C 1
ATOM 2419 O O . ALA A 1 313 ? -1.343 3.208 -0.256 1.00 98.69 313 ALA A O 1
ATOM 2420 N N . GLY A 1 314 ? 0.149 4.670 -1.077 1.00 98.25 314 GLY A N 1
ATOM 2421 C CA . GLY A 1 314 ? 1.329 3.833 -0.891 1.00 98.25 314 GLY A CA 1
ATOM 2422 C C . GLY A 1 314 ? 2.538 4.721 -0.654 1.00 98.25 314 GLY A C 1
ATOM 2423 O O . GLY A 1 314 ? 2.604 5.792 -1.244 1.00 98.25 314 GLY A O 1
ATOM 2424 N N . THR A 1 315 ? 3.462 4.339 0.223 1.00 96.94 315 THR A N 1
ATOM 2425 C CA . THR A 1 315 ? 4.541 5.254 0.645 1.00 96.94 315 THR A CA 1
ATOM 2426 C C . THR A 1 315 ? 5.836 5.098 -0.151 1.00 96.94 315 THR A C 1
ATOM 2428 O O . THR A 1 315 ? 6.582 6.066 -0.300 1.00 96.94 315 THR A O 1
ATOM 2431 N N . ASP A 1 316 ? 6.100 3.891 -0.648 1.00 95.31 316 ASP A N 1
ATOM 2432 C CA . ASP A 1 316 ? 7.388 3.422 -1.177 1.00 95.31 316 ASP A CA 1
ATOM 2433 C C . ASP A 1 316 ? 8.535 3.620 -0.164 1.00 95.31 316 ASP A C 1
ATOM 2435 O O . ASP A 1 316 ? 9.654 4.032 -0.467 1.00 95.31 316 ASP A O 1
ATOM 2439 N N . THR A 1 317 ? 8.236 3.344 1.109 1.00 91.00 317 THR A N 1
ATOM 2440 C CA . THR A 1 317 ? 9.193 3.475 2.214 1.00 91.00 317 THR A CA 1
ATOM 2441 C C . THR A 1 317 ? 9.575 2.126 2.810 1.00 91.00 317 THR A C 1
ATOM 2443 O O . THR A 1 317 ? 8.950 1.088 2.573 1.00 91.00 317 THR A O 1
ATOM 2446 N N . ARG A 1 318 ? 10.627 2.157 3.632 1.00 89.38 318 ARG A N 1
ATOM 2447 C CA . ARG A 1 318 ? 11.057 1.024 4.464 1.00 89.38 318 ARG A CA 1
ATOM 2448 C C . ARG A 1 318 ? 10.617 1.155 5.922 1.00 89.38 318 ARG A C 1
ATOM 2450 O O . ARG A 1 318 ? 11.058 0.358 6.743 1.00 89.38 318 ARG A O 1
ATOM 2457 N N . TYR A 1 319 ? 9.847 2.195 6.265 1.00 87.31 319 TYR A N 1
ATOM 2458 C CA . TYR A 1 319 ? 9.504 2.540 7.653 1.00 87.31 319 TYR A CA 1
ATOM 2459 C C . TYR A 1 319 ? 10.726 2.596 8.597 1.00 87.31 319 TYR A C 1
ATOM 2461 O O . TYR A 1 319 ? 10.664 2.225 9.767 1.00 87.31 319 TYR A O 1
ATOM 2469 N N . SER A 1 320 ? 11.864 3.061 8.068 1.00 79.25 320 SER A N 1
ATOM 2470 C CA . SER A 1 320 ? 13.130 3.217 8.798 1.00 79.25 320 SER A CA 1
ATOM 2471 C C . SER A 1 320 ? 13.425 4.666 9.198 1.00 79.25 320 SER A C 1
ATOM 2473 O O . SER A 1 320 ? 14.363 4.915 9.945 1.00 79.25 320 SER A O 1
ATOM 2475 N N . ILE A 1 321 ? 12.658 5.633 8.683 1.00 76.50 321 ILE A N 1
ATOM 2476 C CA . ILE A 1 321 ? 12.812 7.058 8.991 1.00 76.50 321 ILE A CA 1
ATOM 2477 C C . ILE A 1 321 ? 11.652 7.483 9.882 1.00 76.50 321 ILE A C 1
ATOM 2479 O O . ILE A 1 321 ? 10.488 7.400 9.484 1.00 76.50 321 ILE A O 1
ATOM 2483 N N . ALA A 1 322 ? 11.968 7.962 11.084 1.00 74.38 322 ALA A N 1
ATOM 2484 C CA . ALA A 1 322 ? 10.960 8.409 12.034 1.00 74.38 322 ALA A CA 1
ATOM 2485 C C . ALA A 1 322 ? 10.086 9.528 11.438 1.00 74.38 322 ALA A C 1
ATOM 2487 O O . ALA A 1 322 ? 10.583 10.504 10.880 1.00 74.38 322 ALA A O 1
ATOM 2488 N N . GLY A 1 323 ? 8.764 9.388 11.568 1.00 75.75 323 GLY A N 1
ATOM 2489 C CA . GLY A 1 323 ? 7.790 10.379 11.093 1.00 75.75 323 GLY A CA 1
ATOM 2490 C C . GLY A 1 323 ? 7.439 10.295 9.603 1.00 75.75 323 GLY A C 1
ATOM 2491 O O . GLY A 1 323 ? 6.487 10.951 9.173 1.00 75.75 323 GLY A O 1
ATOM 2492 N N . LEU A 1 324 ? 8.132 9.466 8.815 1.00 84.88 324 LEU A N 1
ATOM 2493 C CA . LEU A 1 324 ? 7.737 9.176 7.441 1.00 84.88 324 LEU A CA 1
ATOM 2494 C C . LEU A 1 324 ? 6.827 7.943 7.411 1.00 84.88 324 LEU A C 1
ATOM 2496 O O . LEU A 1 324 ? 7.293 6.811 7.463 1.00 84.88 324 LEU A O 1
ATOM 2500 N N . THR A 1 325 ? 5.519 8.186 7.371 1.00 92.56 325 THR A N 1
ATOM 2501 C CA . THR A 1 325 ? 4.476 7.156 7.470 1.00 92.56 325 THR A CA 1
ATOM 2502 C C . THR A 1 325 ? 3.414 7.371 6.396 1.00 92.56 325 THR A C 1
ATOM 2504 O O . THR A 1 325 ? 3.406 8.405 5.722 1.00 92.56 325 THR A O 1
ATOM 2507 N N . ILE A 1 326 ? 2.449 6.460 6.286 1.00 96.69 326 ILE A N 1
ATOM 2508 C CA . ILE A 1 326 ? 1.289 6.640 5.404 1.00 96.69 326 ILE A CA 1
ATOM 2509 C C . ILE A 1 326 ? 0.466 7.910 5.710 1.00 96.69 326 ILE A C 1
ATOM 2511 O O . ILE A 1 326 ? -0.154 8.477 4.816 1.00 96.69 326 ILE A O 1
ATOM 2515 N N . ALA A 1 327 ? 0.521 8.450 6.933 1.00 95.69 327 ALA A N 1
ATOM 2516 C CA . ALA A 1 327 ? -0.093 9.746 7.238 1.00 95.69 327 ALA A CA 1
ATOM 2517 C C . ALA A 1 327 ? 0.627 10.915 6.533 1.00 95.69 327 ALA A C 1
ATOM 2519 O O . ALA A 1 327 ? 0.013 11.931 6.217 1.00 95.69 327 ALA A O 1
ATOM 2520 N N . THR A 1 328 ? 1.928 10.786 6.257 1.00 94.25 328 THR A N 1
ATOM 2521 C CA . THR A 1 328 ? 2.667 11.761 5.441 1.00 94.25 328 THR A CA 1
ATOM 2522 C C . THR A 1 328 ? 2.227 11.699 3.980 1.00 94.25 328 THR A C 1
ATOM 2524 O O . THR A 1 328 ? 2.077 12.753 3.360 1.00 94.25 328 THR A O 1
ATOM 2527 N N . GLU A 1 329 ? 1.954 10.500 3.457 1.00 96.56 329 GLU A N 1
ATOM 2528 C CA . GLU A 1 329 ? 1.354 10.297 2.131 1.00 96.56 329 GLU A CA 1
ATOM 2529 C C . GLU A 1 329 ? -0.029 10.957 2.048 1.00 96.56 329 GLU A C 1
ATOM 2531 O O . GLU A 1 329 ? -0.302 11.726 1.128 1.00 96.56 329 GLU A O 1
ATOM 2536 N N . ALA A 1 330 ? -0.867 10.743 3.067 1.00 97.31 330 ALA A N 1
ATOM 2537 C CA . ALA A 1 330 ? -2.204 11.321 3.177 1.00 97.31 330 ALA A CA 1
ATOM 2538 C C . ALA A 1 330 ? -2.204 12.858 3.050 1.00 97.31 330 ALA A C 1
ATOM 2540 O O . ALA A 1 330 ? -3.010 13.430 2.316 1.00 97.31 330 ALA A O 1
ATOM 2541 N N . MET A 1 331 ? -1.253 13.538 3.697 1.00 95.88 331 MET A N 1
ATOM 2542 C CA . MET A 1 331 ? -1.103 14.995 3.584 1.00 95.88 331 MET A CA 1
ATOM 2543 C C . MET A 1 331 ? -0.744 15.444 2.159 1.00 95.88 331 MET A C 1
ATOM 2545 O O . MET A 1 331 ? -1.174 16.509 1.719 1.00 95.88 331 MET A O 1
ATOM 2549 N N . GLN A 1 332 ? 0.045 14.656 1.423 1.00 95.69 332 GLN A N 1
ATOM 2550 C CA . GLN A 1 332 ? 0.394 14.976 0.033 1.00 95.69 332 GLN A CA 1
ATOM 2551 C C . GLN A 1 332 ? -0.776 14.721 -0.918 1.00 95.69 332 GLN A C 1
ATOM 2553 O O . GLN A 1 332 ? -1.032 15.533 -1.803 1.00 95.69 332 GLN A O 1
ATOM 2558 N N . LEU A 1 333 ? -1.554 13.667 -0.678 1.00 98.25 333 LEU A N 1
ATOM 2559 C CA . LEU A 1 333 ? -2.798 13.426 -1.405 1.00 98.25 333 LEU A CA 1
ATOM 2560 C C . LEU A 1 333 ? -3.807 14.568 -1.204 1.00 98.25 333 LEU A C 1
ATOM 2562 O O . LEU A 1 333 ? -4.422 15.021 -2.169 1.00 98.25 333 LEU A O 1
ATOM 2566 N N . GLN A 1 334 ? -3.925 15.101 0.016 1.00 97.81 334 GLN A N 1
ATOM 2567 C CA . GLN A 1 334 ? -4.743 16.291 0.265 1.00 97.81 334 GLN A CA 1
ATOM 2568 C C . GLN A 1 334 ? -4.213 17.516 -0.494 1.00 97.81 334 GLN A C 1
ATOM 2570 O O . GLN A 1 334 ? -4.992 18.232 -1.119 1.00 97.81 334 GLN A O 1
ATOM 2575 N N . LYS A 1 335 ? -2.889 17.729 -0.513 1.00 95.88 335 LYS A N 1
ATOM 2576 C CA . LYS A 1 335 ? -2.244 18.794 -1.307 1.00 95.88 335 LYS A CA 1
ATOM 2577 C C . LYS A 1 335 ? -2.507 18.640 -2.814 1.00 95.88 335 LYS A C 1
ATOM 2579 O O . LYS A 1 335 ? -2.662 19.643 -3.506 1.00 95.88 335 LYS A O 1
ATOM 2584 N N . ALA A 1 336 ? -2.621 17.407 -3.311 1.00 97.19 336 ALA A N 1
ATOM 2585 C CA . ALA A 1 336 ? -3.014 17.106 -4.689 1.00 97.19 336 ALA A CA 1
ATOM 2586 C C . ALA A 1 336 ? -4.522 17.307 -4.965 1.00 97.19 336 ALA A C 1
ATOM 2588 O O . ALA A 1 336 ? -4.951 17.234 -6.116 1.00 97.19 336 ALA A O 1
ATOM 2589 N N . GLY A 1 337 ? -5.327 17.613 -3.942 1.00 97.75 337 GLY A N 1
ATOM 2590 C CA . GLY A 1 337 ? -6.727 18.023 -4.075 1.00 97.75 337 GLY A CA 1
ATOM 2591 C C . GLY A 1 337 ? -7.766 16.984 -3.653 1.00 97.75 337 GLY A C 1
ATOM 2592 O O . GLY A 1 337 ? -8.955 17.232 -3.857 1.00 97.75 337 GLY A O 1
ATOM 2593 N N . LEU A 1 338 ? -7.363 15.847 -3.075 1.00 98.62 338 LEU A N 1
ATOM 2594 C CA . LEU A 1 338 ? -8.314 14.884 -2.513 1.00 98.62 338 LEU A CA 1
ATOM 2595 C C . LEU A 1 338 ? -8.999 15.474 -1.271 1.00 98.62 338 LEU A C 1
ATOM 2597 O O . LEU A 1 338 ? -8.370 16.161 -0.462 1.00 98.62 338 LEU A O 1
ATOM 2601 N N . SER A 1 339 ? -10.290 15.177 -1.093 1.00 98.44 339 SER A N 1
ATOM 2602 C CA . SER A 1 339 ? -10.995 15.524 0.144 1.00 98.44 339 SER A CA 1
ATOM 2603 C C . SER A 1 339 ? -10.441 14.712 1.325 1.00 98.44 339 SER A C 1
ATOM 2605 O O . SER A 1 339 ? -9.895 13.628 1.131 1.00 98.44 339 SER A O 1
ATOM 2607 N N . ALA A 1 340 ? -10.611 15.183 2.567 1.00 98.44 340 ALA A N 1
ATOM 2608 C CA . ALA A 1 340 ? -10.153 14.433 3.744 1.00 98.44 340 ALA A CA 1
ATOM 2609 C C . ALA A 1 340 ? -10.759 13.017 3.809 1.00 98.44 340 ALA A C 1
ATOM 2611 O O . ALA A 1 340 ? -10.070 12.060 4.154 1.00 98.44 340 ALA A O 1
ATOM 2612 N N . MET A 1 341 ? -12.028 12.870 3.411 1.00 98.62 341 MET A N 1
ATOM 2613 C CA . MET A 1 341 ? -12.685 11.566 3.339 1.00 98.62 341 MET A CA 1
ATOM 2614 C C . MET A 1 341 ? -12.069 10.680 2.250 1.00 98.62 341 MET A C 1
ATOM 2616 O O . MET A 1 341 ? -11.805 9.506 2.498 1.00 98.62 341 MET A O 1
ATOM 2620 N N . ASP A 1 342 ? -11.794 11.224 1.064 1.00 98.81 342 ASP A N 1
ATOM 2621 C CA . ASP A 1 342 ? -11.195 10.447 -0.029 1.00 98.81 342 ASP A CA 1
ATOM 2622 C C . ASP A 1 342 ? -9.744 10.060 0.259 1.00 98.81 342 ASP A C 1
ATOM 2624 O O . ASP A 1 342 ? -9.318 8.977 -0.132 1.00 98.81 342 ASP A O 1
ATOM 2628 N N . VAL A 1 343 ? -9.006 10.882 1.010 1.00 98.81 343 VAL A N 1
ATOM 2629 C CA . VAL A 1 343 ? -7.688 10.512 1.540 1.00 98.81 343 VAL A CA 1
ATOM 2630 C C . VAL A 1 343 ? -7.792 9.345 2.525 1.00 98.81 343 VAL A C 1
ATOM 2632 O O . VAL A 1 343 ? -7.022 8.396 2.436 1.00 98.81 343 VAL A O 1
ATOM 2635 N N . ILE A 1 344 ? -8.759 9.353 3.444 1.00 98.81 344 ILE A N 1
ATOM 2636 C CA . ILE A 1 344 ? -8.954 8.218 4.362 1.00 98.81 344 ILE A CA 1
ATOM 2637 C C . ILE A 1 344 ? -9.328 6.952 3.578 1.00 98.81 344 ILE A C 1
ATOM 2639 O O . ILE A 1 344 ? -8.824 5.865 3.863 1.00 98.81 344 ILE A O 1
ATOM 2643 N N . LYS A 1 345 ? -10.181 7.074 2.556 1.00 98.88 345 LYS A N 1
ATOM 2644 C CA . LYS A 1 345 ? -10.556 5.952 1.684 1.00 98.88 345 LYS A CA 1
ATOM 2645 C C . LYS A 1 345 ? -9.383 5.438 0.854 1.00 98.88 345 LYS A C 1
ATOM 2647 O O . LYS A 1 345 ? -9.264 4.221 0.699 1.00 98.88 345 LYS A O 1
ATOM 2652 N N . SER A 1 346 ? -8.506 6.322 0.367 1.00 98.88 346 SER A N 1
ATOM 2653 C CA . SER A 1 346 ? -7.321 5.945 -0.415 1.00 98.88 346 SER A CA 1
ATOM 2654 C C . SER A 1 346 ? -6.371 5.053 0.373 1.00 98.88 346 SER A C 1
ATOM 2656 O O . SER A 1 346 ? -5.745 4.192 -0.224 1.00 98.88 346 SER A O 1
ATOM 2658 N N . MET A 1 347 ? -6.310 5.202 1.697 1.00 98.50 347 MET A N 1
ATOM 2659 C CA . MET A 1 347 ? -5.503 4.379 2.604 1.00 98.50 347 MET A CA 1
ATOM 2660 C C . MET A 1 347 ? -6.302 3.293 3.345 1.00 98.50 347 MET A C 1
ATOM 2662 O O . MET A 1 347 ? -5.780 2.682 4.271 1.00 98.50 347 MET A O 1
ATOM 2666 N N . THR A 1 348 ? -7.565 3.055 2.972 1.00 98.88 348 THR A N 1
ATOM 2667 C CA . THR A 1 348 ? -8.421 2.001 3.547 1.00 98.88 348 THR A CA 1
ATOM 2668 C C . THR A 1 348 ? -9.127 1.224 2.432 1.00 98.88 348 THR A C 1
ATOM 2670 O O . THR A 1 348 ? -8.500 0.394 1.776 1.00 98.88 348 THR A O 1
ATOM 2673 N N . SER A 1 349 ? -10.405 1.487 2.149 1.00 98.81 349 SER A N 1
ATOM 2674 C CA . SER A 1 349 ? -11.209 0.646 1.252 1.00 98.81 349 SER A CA 1
ATOM 2675 C C . SER A 1 349 ? -10.761 0.684 -0.209 1.00 98.81 349 SER A C 1
ATOM 2677 O O . SER A 1 349 ? -10.894 -0.315 -0.918 1.00 98.81 349 SER A O 1
ATOM 2679 N N . VAL A 1 350 ? -10.212 1.807 -0.682 1.00 98.88 350 VAL A N 1
ATOM 2680 C CA . VAL A 1 350 ? -9.703 1.922 -2.057 1.00 98.88 350 VAL A CA 1
ATOM 2681 C C . VAL A 1 350 ? -8.399 1.140 -2.194 1.00 98.88 350 VAL A C 1
ATOM 2683 O O . VAL A 1 350 ? -8.264 0.385 -3.157 1.00 98.88 350 VAL A O 1
ATOM 2686 N N . SER A 1 351 ? -7.496 1.226 -1.210 1.00 98.81 351 SER A N 1
ATOM 2687 C CA . SER A 1 351 ? -6.319 0.350 -1.132 1.00 98.81 351 SER A CA 1
ATOM 2688 C C . SER A 1 351 ? -6.715 -1.123 -1.028 1.00 98.81 351 SER A C 1
ATOM 2690 O O . SER A 1 351 ? -6.164 -1.942 -1.755 1.00 98.81 351 SER A O 1
ATOM 2692 N N . ALA A 1 352 ? -7.715 -1.483 -0.219 1.00 98.81 352 ALA A N 1
ATOM 2693 C CA . ALA A 1 352 ? -8.178 -2.868 -0.116 1.00 98.81 352 ALA A CA 1
ATOM 2694 C C . ALA A 1 352 ? -8.687 -3.413 -1.459 1.00 98.81 352 ALA A C 1
ATOM 2696 O O . ALA A 1 352 ? -8.339 -4.528 -1.844 1.00 98.81 352 ALA A O 1
ATOM 2697 N N . LYS A 1 353 ? -9.449 -2.613 -2.216 1.00 98.69 353 LYS A N 1
ATOM 2698 C CA . LYS A 1 353 ? -9.903 -2.979 -3.570 1.00 98.69 353 LYS A CA 1
ATOM 2699 C C . LYS A 1 353 ? -8.746 -3.067 -4.562 1.00 98.69 353 LYS A C 1
ATOM 2701 O O . LYS A 1 353 ? -8.682 -4.023 -5.334 1.00 98.69 353 LYS A O 1
ATOM 2706 N N . CYS A 1 354 ? -7.802 -2.124 -4.505 1.00 98.62 354 CYS A N 1
ATOM 2707 C CA . CYS A 1 354 ? -6.566 -2.178 -5.287 1.00 98.62 354 CYS A CA 1
ATOM 2708 C C . CYS A 1 354 ? -5.849 -3.515 -5.036 1.00 98.62 354 CYS A C 1
ATOM 2710 O O . CYS A 1 354 ? -5.598 -4.282 -5.963 1.00 98.62 354 CYS A O 1
ATOM 2712 N N . LEU A 1 355 ? -5.643 -3.879 -3.769 1.00 98.12 355 LEU A N 1
ATOM 2713 C CA . LEU A 1 355 ? -4.978 -5.111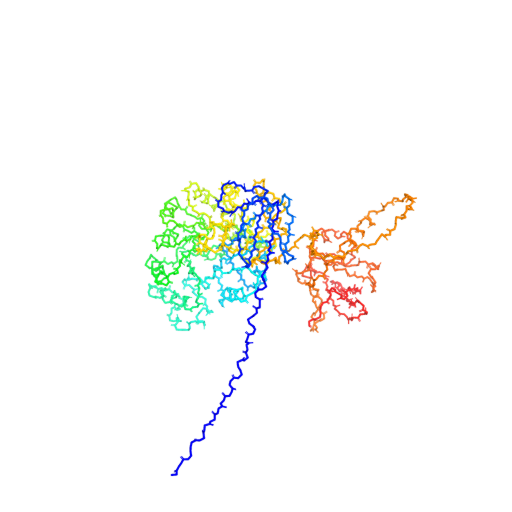 -3.335 1.00 98.12 355 LEU A CA 1
ATOM 2714 C C . LEU A 1 355 ? -5.842 -6.378 -3.474 1.00 98.12 355 LEU A C 1
ATOM 2716 O O . LEU A 1 355 ? -5.292 -7.475 -3.419 1.00 98.12 355 LEU A O 1
ATOM 2720 N N . GLY A 1 356 ? -7.137 -6.256 -3.789 1.00 97.62 356 GLY A N 1
ATOM 2721 C CA . GLY A 1 356 ? -8.042 -7.393 -4.013 1.00 97.62 356 GLY A CA 1
ATOM 2722 C C . GLY A 1 356 ? -8.434 -8.119 -2.725 1.00 97.62 356 GLY A C 1
ATOM 2723 O O . GLY A 1 356 ? -8.730 -9.311 -2.753 1.00 97.62 356 GLY A O 1
ATOM 2724 N N . ILE A 1 357 ? -8.401 -7.402 -1.601 1.00 98.00 357 ILE A N 1
ATOM 2725 C CA . ILE A 1 357 ? -8.617 -7.905 -0.237 1.00 98.00 357 ILE A CA 1
ATOM 2726 C C . ILE A 1 357 ? -9.802 -7.217 0.461 1.00 98.00 357 ILE A C 1
ATOM 2728 O O . ILE A 1 357 ? -10.004 -7.378 1.662 1.00 98.00 357 ILE A O 1
ATOM 2732 N N . ASP A 1 358 ? -10.624 -6.469 -0.278 1.00 98.19 358 ASP A N 1
ATOM 2733 C CA . ASP A 1 358 ? -11.783 -5.717 0.233 1.00 98.19 358 ASP A CA 1
ATOM 2734 C C . ASP A 1 358 ? -12.915 -6.602 0.781 1.00 98.19 358 ASP A C 1
ATOM 2736 O O . ASP A 1 358 ? -13.815 -6.127 1.476 1.00 98.19 358 ASP A O 1
ATOM 2740 N N . LYS A 1 359 ? -12.862 -7.908 0.497 1.00 97.75 359 LYS A N 1
ATOM 2741 C CA . LYS A 1 359 ? -13.733 -8.924 1.106 1.00 97.75 359 LYS A CA 1
ATOM 2742 C C . LYS A 1 359 ? -13.263 -9.387 2.488 1.00 97.75 359 LYS A C 1
ATOM 2744 O O . LYS A 1 359 ? -14.031 -10.077 3.157 1.00 97.75 359 LYS A O 1
ATOM 2749 N N . SER A 1 360 ? -12.051 -9.017 2.897 1.00 97.25 360 SER A N 1
ATOM 2750 C CA . SER A 1 360 ? -11.453 -9.392 4.182 1.00 97.25 360 SER A CA 1
ATOM 2751 C C . SER A 1 360 ? -11.273 -8.180 5.094 1.00 97.25 360 SER A C 1
ATOM 2753 O O . SER A 1 360 ? -11.726 -8.226 6.231 1.00 97.25 360 SER A O 1
ATOM 2755 N N . THR A 1 361 ? -10.716 -7.072 4.588 1.00 98.38 361 THR A N 1
ATOM 2756 C CA . THR A 1 361 ? -10.353 -5.893 5.399 1.00 98.38 361 THR A CA 1
ATOM 2757 C C . THR A 1 361 ? -10.548 -4.562 4.643 1.00 98.38 361 THR A C 1
ATOM 2759 O O . THR A 1 361 ? -11.115 -4.518 3.548 1.00 98.38 361 THR A O 1
ATOM 2762 N N . GLY A 1 362 ? -10.124 -3.447 5.245 1.00 97.94 362 GLY A N 1
ATOM 2763 C CA . GLY A 1 362 ? -10.145 -2.097 4.665 1.00 97.94 362 GLY A CA 1
ATOM 2764 C C . GLY A 1 362 ? -11.459 -1.335 4.817 1.00 97.94 362 GLY A C 1
ATOM 2765 O O . GLY A 1 362 ? -11.586 -0.216 4.324 1.00 97.94 362 GLY A O 1
ATOM 2766 N N . SER A 1 363 ? -12.445 -1.911 5.503 1.00 98.56 363 SER A N 1
ATOM 2767 C CA . SER A 1 363 ? -13.654 -1.199 5.919 1.00 98.56 363 SER A CA 1
ATOM 2768 C C . SER A 1 363 ? -14.206 -1.759 7.226 1.00 98.56 363 SER A C 1
ATOM 2770 O O . SER A 1 363 ? -14.009 -2.929 7.547 1.00 98.56 363 SER A O 1
ATOM 2772 N N . LEU A 1 364 ? -14.940 -0.940 7.976 1.00 98.50 364 LEU A N 1
ATOM 2773 C CA . LEU A 1 364 ? -15.616 -1.384 9.190 1.00 98.50 364 LEU A CA 1
ATOM 2774 C C . LEU A 1 364 ? -16.996 -1.921 8.823 1.00 98.50 364 LEU A C 1
ATOM 2776 O O . LEU A 1 364 ? -17.994 -1.202 8.822 1.00 98.50 364 LEU A O 1
ATOM 2780 N N . LYS A 1 365 ? -17.047 -3.209 8.483 1.00 96.94 365 LYS A N 1
ATOM 2781 C CA . LYS A 1 365 ? -18.272 -3.891 8.059 1.00 96.94 365 LYS A CA 1
ATOM 2782 C C . LYS A 1 365 ? -18.400 -5.244 8.744 1.00 96.94 365 LYS A C 1
ATOM 2784 O O . LYS A 1 365 ? -17.423 -5.958 8.942 1.00 96.94 365 LYS A O 1
ATOM 2789 N N . LYS A 1 366 ? -19.637 -5.622 9.081 1.00 97.31 366 LYS A N 1
ATOM 2790 C CA . LYS A 1 366 ? -19.938 -6.940 9.654 1.00 97.31 366 LYS A CA 1
ATOM 2791 C C . LYS A 1 366 ? -19.350 -8.062 8.784 1.00 97.31 366 LYS A C 1
ATOM 2793 O O . LYS A 1 366 ? -19.635 -8.120 7.590 1.00 97.31 366 LYS A O 1
ATOM 2798 N N . GLY A 1 367 ? -18.612 -8.971 9.414 1.00 97.19 367 GLY A N 1
ATOM 2799 C CA . GLY A 1 367 ? -17.977 -10.136 8.796 1.00 97.19 367 GLY A CA 1
ATOM 2800 C C . GLY A 1 367 ? -16.522 -9.923 8.370 1.00 97.19 367 GLY A C 1
ATOM 2801 O O . GLY A 1 367 ? -15.837 -10.917 8.137 1.00 97.19 367 GLY A O 1
ATOM 2802 N N . LEU A 1 368 ? -16.047 -8.675 8.307 1.00 98.31 368 LEU A N 1
ATOM 2803 C CA . LEU A 1 368 ? -14.653 -8.360 7.990 1.00 98.31 368 LEU A CA 1
ATOM 2804 C C . LEU A 1 368 ? -13.740 -8.522 9.207 1.00 98.31 368 LEU A C 1
ATOM 2806 O O . LEU A 1 368 ? -14.215 -8.547 10.351 1.00 98.31 368 LEU A O 1
ATOM 2810 N N . ASP A 1 369 ? -12.448 -8.672 8.930 1.00 97.31 369 ASP A N 1
ATOM 2811 C CA . ASP A 1 369 ? -11.383 -8.704 9.925 1.00 97.31 369 ASP A CA 1
ATOM 2812 C C . ASP A 1 369 ? -11.375 -7.424 10.758 1.00 97.31 369 ASP A C 1
ATOM 2814 O O . ASP A 1 369 ? -11.715 -6.330 10.301 1.00 97.31 369 ASP A O 1
ATOM 2818 N N . ALA A 1 370 ? -11.085 -7.591 12.043 1.00 97.50 370 ALA A N 1
ATOM 2819 C CA . ALA A 1 370 ? -11.078 -6.510 13.010 1.00 97.50 370 ALA A CA 1
ATOM 2820 C C . ALA A 1 370 ? -9.707 -5.829 13.051 1.00 97.50 370 ALA A C 1
ATOM 2822 O O . ALA A 1 370 ? -9.038 -5.838 14.085 1.00 97.50 370 ALA A O 1
ATOM 2823 N N . ASP A 1 371 ? -9.367 -5.196 11.931 1.00 98.38 371 ASP A N 1
ATOM 2824 C CA . ASP A 1 371 ? -8.239 -4.280 11.799 1.00 98.38 371 ASP A CA 1
ATOM 2825 C C . ASP A 1 371 ? -8.751 -2.861 11.994 1.00 98.38 371 ASP A C 1
ATOM 2827 O O . ASP A 1 371 ? -9.476 -2.317 11.154 1.00 98.38 371 ASP A O 1
ATOM 2831 N N . ILE A 1 372 ? -8.474 -2.288 13.160 1.00 98.62 372 ILE A N 1
ATOM 2832 C CA . ILE A 1 372 ? -9.160 -1.086 13.633 1.00 98.62 372 ILE A CA 1
ATOM 2833 C C . ILE A 1 372 ? -8.170 -0.138 14.287 1.00 98.62 372 ILE A C 1
ATOM 2835 O O . ILE A 1 372 ? -7.368 -0.526 15.136 1.00 98.62 372 ILE A O 1
ATOM 2839 N N . LEU A 1 373 ? -8.297 1.140 13.949 1.00 98.50 373 LEU A N 1
ATOM 2840 C CA . LEU A 1 373 ? -7.573 2.227 14.590 1.00 98.50 373 LEU A CA 1
ATOM 2841 C C . LEU A 1 373 ? -8.515 3.052 15.442 1.00 98.50 373 LEU A C 1
ATOM 2843 O O . LEU A 1 373 ? -9.642 3.344 15.043 1.00 98.50 373 LEU A O 1
ATOM 2847 N N . ILE A 1 374 ? -8.011 3.475 16.595 1.00 98.50 374 ILE A N 1
ATOM 2848 C CA . ILE A 1 374 ? -8.673 4.444 17.455 1.00 98.50 374 ILE A CA 1
ATOM 2849 C C . ILE A 1 374 ? -7.802 5.693 17.495 1.00 98.50 374 ILE A C 1
ATOM 2851 O O . ILE A 1 374 ? -6.671 5.657 17.981 1.00 98.50 374 ILE A O 1
ATOM 2855 N N . LEU A 1 375 ? -8.335 6.794 16.976 1.00 97.81 375 LEU A N 1
ATOM 2856 C CA . LEU A 1 375 ? -7.694 8.100 16.933 1.00 97.81 375 LEU A CA 1
ATOM 2857 C C . LEU A 1 375 ? -8.233 9.005 18.039 1.00 97.81 375 LEU A C 1
ATOM 2859 O O . LEU A 1 375 ? -9.408 8.955 18.418 1.00 97.81 375 LEU A O 1
ATOM 2863 N N . GLU A 1 376 ? -7.356 9.870 18.534 1.00 95.19 376 GLU A N 1
ATOM 2864 C CA . GLU A 1 376 ? -7.690 10.837 19.577 1.00 95.19 376 GLU A CA 1
ATOM 2865 C C . GLU A 1 376 ? -8.574 11.981 19.053 1.00 95.19 376 GLU A C 1
ATOM 2867 O O . GLU A 1 376 ? -9.428 12.479 19.788 1.00 95.19 376 GLU A O 1
ATOM 2872 N N . LYS A 1 377 ? -8.381 12.386 17.790 1.00 95.50 377 LYS A N 1
ATOM 2873 C CA . LYS A 1 377 ? -9.004 13.566 17.164 1.00 95.50 377 LYS A CA 1
ATOM 2874 C C . LYS A 1 377 ? -9.746 13.216 15.870 1.00 95.50 377 LYS A C 1
ATOM 2876 O O . LYS A 1 377 ? -9.487 12.176 15.270 1.00 95.50 377 LYS A O 1
ATOM 2881 N N . ASN A 1 378 ? -10.636 14.112 15.433 1.00 97.38 378 ASN A N 1
ATOM 2882 C CA . ASN A 1 378 ? -11.384 13.988 14.180 1.00 97.38 378 ASN A CA 1
ATOM 2883 C C . ASN A 1 378 ? -10.462 14.176 12.958 1.00 97.38 378 ASN A C 1
ATOM 2885 O O . ASN A 1 378 ? -9.985 15.292 12.742 1.00 97.38 378 ASN A O 1
ATOM 2889 N N . PRO A 1 379 ? -10.239 13.150 12.115 1.00 97.31 379 PRO A N 1
ATOM 2890 C CA . PRO A 1 379 ? -9.391 13.297 10.934 1.00 97.31 379 PRO A CA 1
ATOM 2891 C C . PRO A 1 379 ? -10.041 14.092 9.795 1.00 97.31 379 PRO A C 1
ATOM 2893 O O . PRO A 1 379 ? -9.337 14.506 8.880 1.00 97.31 379 PRO A O 1
ATOM 2896 N N . LEU A 1 380 ? -11.350 14.359 9.842 1.00 97.56 380 LEU A N 1
ATOM 2897 C CA . LEU A 1 380 ? -12.030 15.196 8.846 1.00 97.56 380 LEU A CA 1
ATOM 2898 C C . LEU A 1 380 ? -11.839 16.700 9.097 1.00 97.56 380 LEU A C 1
ATOM 2900 O O . LEU A 1 380 ? -12.010 17.489 8.172 1.00 97.56 380 LEU A O 1
ATOM 2904 N N . GLU A 1 381 ? -11.460 17.095 10.316 1.00 96.12 381 GLU A N 1
ATOM 2905 C CA . GLU A 1 381 ? -11.115 18.484 10.667 1.00 96.12 381 GLU A CA 1
ATOM 2906 C C . GLU A 1 381 ? -9.631 18.800 10.424 1.00 96.12 381 GLU A C 1
ATOM 2908 O O . GLU A 1 381 ? -9.259 19.959 10.260 1.00 96.12 381 GLU A O 1
ATOM 2913 N N . GLY A 1 382 ? -8.777 17.774 10.369 1.00 95.19 382 GLY A N 1
ATOM 2914 C CA . GLY A 1 382 ? -7.357 17.918 10.067 1.00 95.19 382 GLY A CA 1
ATOM 2915 C C . GLY A 1 382 ? -6.641 16.571 10.011 1.00 95.19 382 GLY A C 1
ATOM 2916 O O . GLY A 1 382 ? -6.698 15.781 10.954 1.00 95.19 382 GLY A O 1
ATOM 2917 N N . LEU A 1 383 ? -5.917 16.319 8.917 1.00 95.94 383 LEU A N 1
ATOM 2918 C CA . LEU A 1 383 ? -5.272 15.023 8.672 1.00 95.94 383 LEU A CA 1
ATOM 2919 C C . LEU A 1 383 ? -4.085 14.726 9.600 1.00 95.94 383 LEU A C 1
ATOM 2921 O O . LEU A 1 383 ? -3.674 13.572 9.698 1.00 95.94 383 LEU A O 1
ATOM 2925 N N . ASP A 1 384 ? -3.575 15.705 10.353 1.00 93.00 384 ASP A N 1
ATOM 2926 C CA . ASP A 1 384 ? -2.613 15.445 11.436 1.00 93.00 384 ASP A CA 1
ATOM 2927 C C . ASP A 1 384 ? -3.166 14.469 12.486 1.00 93.00 384 ASP A C 1
ATOM 2929 O O . ASP A 1 384 ? -2.406 13.723 13.108 1.00 93.00 384 ASP A O 1
ATOM 2933 N N . ALA A 1 385 ? -4.493 14.403 12.647 1.00 95.81 385 ALA A N 1
ATOM 2934 C CA . ALA A 1 385 ? -5.139 13.431 13.522 1.00 95.81 385 ALA A CA 1
ATOM 2935 C C . ALA A 1 385 ? -4.850 11.975 13.118 1.00 95.81 385 ALA A C 1
ATOM 2937 O O . ALA A 1 385 ? -4.856 11.107 13.993 1.00 95.81 385 ALA A O 1
ATOM 2938 N N . LEU A 1 386 ? -4.515 11.696 11.850 1.00 96.19 386 LEU A N 1
ATOM 2939 C CA . LEU A 1 386 ? -4.133 10.354 11.391 1.00 96.19 386 LEU A CA 1
ATOM 2940 C C . LEU A 1 386 ? -2.872 9.822 12.092 1.00 96.19 386 LEU A C 1
ATOM 2942 O O . LEU A 1 386 ? -2.664 8.612 12.130 1.00 96.19 386 LEU A O 1
ATOM 2946 N N . ARG A 1 387 ? -2.053 10.713 12.671 1.00 93.31 387 ARG A N 1
ATOM 2947 C CA . ARG A 1 387 ? -0.870 10.373 13.481 1.00 93.31 387 ARG A CA 1
ATOM 2948 C C . ARG A 1 387 ? -1.191 10.191 14.968 1.00 93.31 387 ARG A C 1
ATOM 2950 O O . ARG A 1 387 ? -0.356 9.688 15.712 1.00 93.31 387 ARG A O 1
ATOM 2957 N N . SER A 1 388 ? -2.379 10.597 15.420 1.00 88.69 388 SER A N 1
ATOM 2958 C CA . SER A 1 388 ? -2.793 10.575 16.832 1.00 88.69 388 SER A CA 1
ATOM 2959 C C . SER A 1 388 ? -3.393 9.228 17.257 1.00 88.69 388 SER A C 1
ATOM 2961 O O . SER A 1 388 ? -4.483 9.157 17.825 1.00 88.69 388 SER A O 1
ATOM 2963 N N . ILE A 1 389 ? -2.689 8.141 16.940 1.00 93.88 389 ILE A N 1
ATOM 2964 C CA . ILE A 1 389 ? -3.165 6.778 17.178 1.00 93.88 389 ILE A CA 1
ATOM 2965 C C . ILE A 1 389 ? -3.084 6.462 18.667 1.00 93.88 389 ILE A C 1
ATOM 2967 O O . ILE A 1 389 ? -2.006 6.393 19.261 1.00 93.88 389 ILE A O 1
ATOM 2971 N N . LYS A 1 390 ? -4.252 6.242 19.263 1.00 94.38 390 LYS A N 1
ATOM 2972 C CA . LYS A 1 390 ? -4.403 5.832 20.656 1.00 94.38 390 LYS A CA 1
ATOM 2973 C C . LYS A 1 390 ? -4.300 4.323 20.808 1.00 94.38 390 LYS A C 1
ATOM 2975 O O . LYS A 1 390 ? -3.734 3.841 21.785 1.00 94.38 390 LYS A O 1
ATOM 2980 N N . MET A 1 391 ? -4.862 3.581 19.861 1.00 96.75 391 MET A N 1
ATOM 2981 C CA . MET A 1 391 ? -4.888 2.127 19.909 1.00 96.75 391 MET A CA 1
ATOM 2982 C C . MET A 1 391 ? -4.945 1.539 18.501 1.00 96.75 391 MET A C 1
ATOM 2984 O O . MET A 1 391 ? -5.599 2.103 17.620 1.00 96.75 391 MET A O 1
ATOM 2988 N N . VAL A 1 392 ? -4.273 0.401 18.326 1.00 97.94 392 VAL A N 1
ATOM 2989 C CA . VAL A 1 392 ? -4.338 -0.432 17.120 1.00 97.94 392 VAL A CA 1
ATOM 2990 C C . VAL A 1 392 ? -4.853 -1.804 17.519 1.00 97.94 392 VAL A C 1
ATOM 2992 O O . VAL A 1 392 ? -4.320 -2.440 18.435 1.00 97.94 392 VAL A O 1
ATOM 2995 N N . ILE A 1 393 ? -5.896 -2.242 16.827 1.00 97.88 393 ILE A N 1
ATOM 2996 C CA . ILE A 1 393 ? -6.402 -3.605 16.860 1.00 97.88 393 ILE A CA 1
ATOM 2997 C C . ILE A 1 393 ? -6.012 -4.245 15.528 1.00 97.88 393 ILE A C 1
ATOM 2999 O O . ILE A 1 393 ? -6.356 -3.699 14.485 1.00 97.88 393 ILE A O 1
ATOM 3003 N N . ASN A 1 394 ? -5.285 -5.357 15.580 1.00 97.31 394 ASN A N 1
ATOM 3004 C CA . ASN A 1 394 ? -4.838 -6.135 14.422 1.00 97.31 394 ASN A CA 1
ATOM 3005 C C . ASN A 1 394 ? -5.300 -7.582 14.631 1.00 97.31 394 ASN A C 1
ATOM 3007 O O . ASN A 1 394 ? -5.089 -8.128 15.725 1.00 97.31 394 ASN A O 1
ATOM 3011 N N . ASP A 1 395 ? -6.016 -8.163 13.667 1.00 95.12 395 ASP A N 1
ATOM 3012 C CA . ASP A 1 395 ? -6.694 -9.465 13.814 1.00 95.12 395 ASP A CA 1
ATOM 3013 C C . ASP A 1 395 ? -7.584 -9.566 15.066 1.00 95.12 395 ASP A C 1
ATOM 3015 O O . ASP A 1 395 ? -7.644 -10.580 15.774 1.00 95.12 395 ASP A O 1
ATOM 3019 N N . GLY A 1 396 ? -8.262 -8.469 15.413 1.00 94.94 396 GLY A N 1
ATOM 3020 C CA . GLY A 1 396 ? -9.102 -8.386 16.609 1.00 94.94 396 GLY A CA 1
ATOM 3021 C C . GLY A 1 396 ? -8.366 -8.558 17.937 1.00 94.94 396 GLY A C 1
ATOM 3022 O O . GLY A 1 396 ? -9.010 -8.850 18.949 1.00 94.94 396 GLY A O 1
ATOM 3023 N N . ARG A 1 397 ? -7.043 -8.370 17.964 1.00 94.62 397 ARG A N 1
ATOM 3024 C CA . ARG A 1 397 ? -6.263 -8.239 19.198 1.00 94.62 397 ARG A CA 1
ATOM 3025 C C . ARG A 1 397 ? -5.745 -6.814 19.331 1.00 94.62 397 ARG A C 1
ATOM 3027 O O . ARG A 1 397 ? -5.273 -6.232 18.365 1.00 94.62 397 ARG A O 1
ATOM 3034 N N . ILE A 1 398 ? -5.815 -6.256 20.536 1.00 95.19 398 ILE A N 1
ATOM 3035 C CA . ILE A 1 398 ? -5.202 -4.958 20.837 1.00 95.19 398 ILE A CA 1
ATOM 3036 C C . ILE A 1 398 ? -3.686 -5.170 20.888 1.00 95.19 398 ILE A C 1
ATOM 3038 O O . ILE A 1 398 ? -3.206 -5.863 21.781 1.00 95.19 398 ILE A O 1
ATOM 3042 N N . VAL A 1 399 ? -2.957 -4.596 19.932 1.00 94.56 399 VAL A N 1
ATOM 3043 C CA . VAL A 1 399 ? -1.499 -4.777 19.780 1.00 94.56 399 VAL A CA 1
ATOM 3044 C C . VAL A 1 399 ? -0.713 -3.523 20.146 1.00 94.56 399 VAL A C 1
ATOM 3046 O O . VAL A 1 399 ? 0.436 -3.612 20.560 1.00 94.56 399 VAL A O 1
ATOM 3049 N N . ILE A 1 400 ? -1.345 -2.350 20.061 1.00 90.44 400 ILE A N 1
ATOM 3050 C CA . ILE A 1 400 ? -0.786 -1.075 20.520 1.00 90.44 400 ILE A CA 1
ATOM 3051 C C . ILE A 1 400 ? -1.832 -0.385 21.380 1.00 90.44 400 ILE A C 1
ATOM 3053 O O . ILE A 1 400 ? -2.987 -0.265 20.973 1.00 90.44 400 ILE A O 1
ATOM 3057 N N . ASN A 1 401 ? -1.423 0.105 22.549 1.00 89.50 401 ASN A N 1
ATOM 3058 C CA . ASN A 1 401 ? -2.254 0.922 23.423 1.00 89.50 401 ASN A CA 1
ATOM 3059 C C . ASN A 1 401 ? -1.418 2.056 24.028 1.00 89.50 401 ASN A C 1
ATOM 3061 O O . ASN A 1 401 ? -0.695 1.860 24.999 1.00 89.50 401 ASN A O 1
ATOM 3065 N N . ASN A 1 402 ? -1.565 3.252 23.467 1.00 78.12 402 ASN A N 1
ATOM 3066 C CA . ASN A 1 402 ? -0.855 4.465 23.874 1.00 78.12 402 ASN A CA 1
ATOM 3067 C C . ASN A 1 402 ? -1.621 5.259 24.950 1.00 78.12 402 ASN A C 1
ATOM 3069 O O . ASN A 1 402 ? -1.355 6.438 25.174 1.00 78.12 402 ASN A O 1
ATOM 3073 N N . SER A 1 403 ? -2.623 4.649 25.591 1.00 61.03 403 SER A N 1
ATOM 3074 C CA . SER A 1 403 ? -3.439 5.312 26.607 1.00 61.03 403 SER A CA 1
ATOM 3075 C C . SER A 1 403 ? -2.785 5.210 27.983 1.00 61.03 403 SER A C 1
ATOM 3077 O O . SER A 1 403 ? -2.774 4.135 28.572 1.00 61.03 403 SER A O 1
ATOM 3079 N N . SER A 1 404 ? -2.372 6.335 28.569 1.00 40.75 404 SER A N 1
ATOM 3080 C CA . SER A 1 404 ? -1.950 6.398 29.982 1.00 40.75 404 SER A CA 1
ATOM 3081 C C . SER A 1 404 ? -3.106 6.221 30.987 1.00 40.75 404 SER A C 1
ATOM 3083 O O . SER A 1 404 ? -2.885 6.235 32.192 1.00 40.75 404 SER A O 1
ATOM 3085 N N . ALA A 1 405 ? -4.349 6.069 30.520 1.00 32.81 405 ALA A N 1
ATOM 3086 C CA . ALA A 1 405 ? -5.527 5.860 31.357 1.00 32.81 405 ALA A CA 1
ATOM 3087 C C . ALA A 1 405 ? -6.674 5.256 30.531 1.00 32.81 405 ALA A C 1
ATOM 3089 O O . ALA A 1 405 ? -7.441 5.972 29.890 1.00 32.81 405 ALA A O 1
ATOM 3090 N N . VAL A 1 406 ? -6.809 3.931 30.549 1.00 33.59 406 VAL A N 1
ATOM 3091 C CA . VAL A 1 406 ? -8.113 3.274 30.398 1.00 33.59 406 VAL A CA 1
ATOM 3092 C C . VAL A 1 406 ? -8.149 2.203 31.472 1.00 33.59 406 VAL A C 1
ATOM 3094 O O . VAL A 1 406 ? -7.403 1.228 31.403 1.00 33.59 406 VAL A O 1
ATOM 3097 N N . ALA A 1 407 ? -8.971 2.413 32.498 1.00 31.30 407 ALA A N 1
ATOM 3098 C CA . ALA A 1 407 ? -9.268 1.364 33.455 1.00 31.30 407 ALA A CA 1
ATOM 3099 C C . ALA A 1 407 ? -9.879 0.197 32.673 1.00 31.30 407 ALA A C 1
ATOM 3101 O O . ALA A 1 407 ? -11.008 0.278 32.188 1.00 31.30 407 ALA A O 1
ATOM 3102 N N . VAL A 1 408 ? -9.114 -0.882 32.513 1.00 34.50 408 VAL A N 1
ATOM 3103 C CA . VAL A 1 408 ? -9.672 -2.172 32.120 1.00 34.50 408 VAL A CA 1
ATOM 3104 C C . VAL A 1 408 ? -10.505 -2.620 33.314 1.00 34.50 408 VAL A C 1
ATOM 3106 O O . VAL A 1 408 ? -9.991 -3.236 34.245 1.00 34.50 408 VAL A O 1
ATOM 3109 N N . ASN A 1 409 ? -11.784 -2.249 33.327 1.00 32.19 409 ASN A N 1
ATOM 3110 C CA . ASN A 1 409 ? -12.717 -2.717 34.339 1.00 32.19 409 ASN A CA 1
ATOM 3111 C C . ASN A 1 409 ? -12.964 -4.209 34.101 1.00 32.19 409 ASN A C 1
ATOM 3113 O O . ASN A 1 409 ? -13.909 -4.604 33.424 1.00 32.19 409 ASN A O 1
ATOM 3117 N N . ARG A 1 410 ? -12.100 -5.055 34.668 1.00 32.91 410 ARG A N 1
ATOM 3118 C CA . ARG A 1 410 ? -12.463 -6.438 34.972 1.00 32.91 410 ARG A CA 1
ATOM 3119 C C . ARG A 1 410 ? -13.515 -6.357 36.070 1.00 32.91 410 ARG A C 1
ATOM 3121 O O . ARG A 1 410 ? -13.198 -5.999 37.198 1.00 32.91 410 ARG A O 1
ATOM 3128 N N . THR A 1 411 ? -14.773 -6.632 35.750 1.00 27.66 411 THR A N 1
ATOM 3129 C CA . THR A 1 411 ? -15.823 -6.756 36.767 1.00 27.66 411 THR A CA 1
ATOM 3130 C C . THR A 1 411 ? -15.512 -7.949 37.668 1.00 27.66 411 THR A C 1
ATOM 3132 O O . THR A 1 411 ? -15.846 -9.084 37.340 1.00 27.66 411 THR A O 1
ATOM 3135 N N . THR A 1 412 ? -14.871 -7.692 38.807 1.00 27.92 412 THR A N 1
ATOM 3136 C CA . THR A 1 412 ? -14.825 -8.603 39.953 1.00 27.92 412 THR A CA 1
ATOM 3137 C C . THR A 1 412 ? -15.727 -8.044 41.044 1.00 27.92 412 THR A C 1
ATOM 3139 O O . THR A 1 412 ? -15.491 -6.965 41.582 1.00 27.92 412 THR A O 1
ATOM 3142 N N . THR A 1 413 ? -16.789 -8.775 41.354 1.00 26.03 413 THR A N 1
ATOM 3143 C CA . THR A 1 413 ? -17.676 -8.540 42.492 1.00 26.03 413 THR A CA 1
ATOM 3144 C C . THR A 1 413 ? -16.993 -8.956 43.797 1.00 26.03 413 THR A C 1
ATOM 3146 O O . THR A 1 413 ? -16.777 -10.149 43.980 1.00 26.03 413 THR A O 1
ATOM 3149 N N . SER A 1 414 ? -16.733 -8.025 44.724 1.00 25.42 414 SER A N 1
ATOM 3150 C CA . SER A 1 414 ? -16.752 -8.309 46.174 1.00 25.42 414 SER A CA 1
ATOM 3151 C C . SER A 1 414 ? -16.734 -7.030 47.029 1.00 25.42 414 SER A C 1
ATOM 3153 O O . SER A 1 414 ? -15.759 -6.287 47.021 1.00 25.42 414 SER A O 1
ATOM 3155 N N . THR A 1 415 ? -17.854 -6.812 47.730 1.00 25.20 415 THR A N 1
ATOM 3156 C CA . THR A 1 415 ? -18.028 -6.419 49.151 1.00 25.20 415 THR A CA 1
ATOM 3157 C C . THR A 1 415 ? -17.044 -5.447 49.814 1.00 25.20 415 THR A C 1
ATOM 3159 O O . THR A 1 415 ? -15.838 -5.661 49.836 1.00 25.20 415 THR A O 1
ATOM 3162 N N . GLY A 1 416 ? -17.607 -4.405 50.431 1.00 23.58 416 GLY A N 1
ATOM 3163 C CA . GLY A 1 416 ? -16.883 -3.245 50.940 1.00 23.58 416 GLY A CA 1
ATOM 3164 C C . GLY A 1 416 ? -16.251 -3.376 52.326 1.00 23.58 416 GLY A C 1
ATOM 3165 O O . GLY A 1 416 ? -16.516 -4.311 53.071 1.00 23.58 416 GLY A O 1
ATOM 3166 N N . SER A 1 417 ? -15.499 -2.334 52.682 1.00 25.45 417 SER A N 1
ATOM 3167 C CA . SER A 1 417 ? -15.375 -1.811 54.046 1.00 25.45 417 SER A CA 1
ATOM 3168 C C . SER A 1 417 ? -14.765 -0.405 54.001 1.00 25.45 417 SER A C 1
ATOM 3170 O O . SER A 1 417 ? -13.756 -0.181 53.335 1.00 25.45 417 SER A O 1
ATOM 3172 N N . ASN A 1 418 ? -15.415 0.524 54.702 1.00 25.66 418 ASN A N 1
ATOM 3173 C CA . ASN A 1 418 ? -15.010 1.911 54.936 1.00 25.66 418 ASN A CA 1
ATOM 3174 C C . ASN A 1 418 ? -13.622 2.021 55.578 1.00 25.66 418 ASN A C 1
ATOM 3176 O O . ASN A 1 418 ? -13.329 1.215 56.450 1.00 25.66 418 ASN A O 1
ATOM 3180 N N . PHE A 1 419 ? -12.868 3.083 55.269 1.00 26.48 419 PHE A N 1
ATOM 3181 C CA . PHE A 1 419 ? -12.064 3.803 56.267 1.00 26.48 419 PHE A CA 1
ATOM 3182 C C . PHE A 1 419 ? -11.856 5.277 55.877 1.00 26.48 419 PHE A C 1
ATOM 3184 O O . PHE A 1 419 ? -11.916 5.659 54.709 1.00 26.48 419 PHE A O 1
ATOM 3191 N N . GLU A 1 420 ? -11.724 6.090 56.920 1.00 25.77 420 GLU A N 1
ATOM 3192 C CA . GLU A 1 420 ? -12.009 7.518 57.023 1.00 25.77 420 GLU A CA 1
ATOM 3193 C C . GLU A 1 420 ? -10.943 8.478 56.470 1.00 25.77 420 GLU A C 1
ATOM 3195 O O . GLU A 1 420 ? -9.786 8.142 56.231 1.00 25.77 420 GLU A O 1
ATOM 3200 N N . LYS A 1 421 ? -11.393 9.730 56.308 1.00 25.77 421 LYS A N 1
ATOM 3201 C CA . LYS A 1 421 ? -10.630 10.941 55.986 1.00 25.77 421 LYS A CA 1
ATOM 3202 C C . LYS A 1 421 ? -9.759 11.395 57.161 1.00 25.77 421 LYS A C 1
ATOM 3204 O O . LYS A 1 421 ? -10.279 11.568 58.257 1.00 25.77 421 LYS A O 1
ATOM 3209 N N . GLU A 1 422 ? -8.547 11.864 56.864 1.00 24.38 422 GLU A N 1
ATOM 3210 C CA . GLU A 1 422 ? -7.873 12.883 57.677 1.00 24.38 422 GLU A CA 1
ATOM 3211 C C . GLU A 1 422 ? -7.453 14.102 56.841 1.00 24.38 422 GLU A C 1
ATOM 3213 O O . GLU A 1 422 ? -6.856 14.001 55.770 1.00 24.38 422 GLU A O 1
ATOM 3218 N N . LYS A 1 423 ? -7.806 15.282 57.363 1.00 25.39 423 LYS A N 1
ATOM 3219 C CA . LYS A 1 423 ? -7.390 16.617 56.915 1.00 25.39 423 LYS A CA 1
ATOM 3220 C C . LYS A 1 423 ? -6.053 16.975 57.568 1.00 25.39 423 LYS A C 1
ATOM 3222 O O . LYS A 1 423 ? -5.956 16.909 58.789 1.00 25.39 423 LYS A O 1
ATOM 3227 N N . ARG A 1 424 ? -5.116 17.560 56.813 1.00 24.23 424 ARG A N 1
ATOM 3228 C CA . ARG A 1 424 ? -4.147 18.526 57.365 1.00 24.23 424 ARG A CA 1
ATOM 3229 C C . ARG A 1 424 ? -3.814 19.643 56.377 1.00 24.23 424 ARG A C 1
ATOM 3231 O O . ARG A 1 424 ? -3.680 19.439 55.177 1.00 24.23 424 ARG A O 1
ATOM 3238 N N . THR A 1 425 ? -3.757 20.841 56.941 1.00 24.06 425 THR A N 1
ATOM 3239 C CA . THR A 1 425 ? -3.726 22.172 56.333 1.00 24.06 425 THR A CA 1
ATOM 3240 C C . THR A 1 425 ? -2.314 22.689 56.030 1.00 24.06 425 THR A C 1
ATOM 3242 O O . THR A 1 425 ? -1.401 22.524 56.830 1.00 24.06 425 THR A O 1
ATOM 3245 N N . SER A 1 426 ? -2.209 23.368 54.882 1.00 28.38 426 SER A N 1
ATOM 3246 C CA . SER A 1 426 ? -1.328 24.480 54.463 1.00 28.38 426 SER A CA 1
ATOM 3247 C C . SER A 1 426 ? 0.057 24.704 55.102 1.00 28.38 426 SER A C 1
ATOM 3249 O O . SER A 1 426 ? 0.168 25.113 56.259 1.00 28.38 426 SER A O 1
ATOM 3251 N N . ARG A 1 427 ? 1.088 24.746 54.244 1.00 25.45 427 ARG A N 1
ATOM 3252 C CA . ARG A 1 427 ? 2.106 25.814 54.276 1.00 25.45 427 ARG A CA 1
ATOM 3253 C C . ARG A 1 427 ? 2.683 26.069 52.878 1.00 25.45 427 ARG A C 1
ATOM 3255 O O . ARG A 1 427 ? 3.245 25.178 52.254 1.00 25.45 427 ARG A O 1
ATOM 3262 N N . SER A 1 428 ? 2.504 27.304 52.417 1.00 35.22 428 SER A N 1
ATOM 3263 C CA . SER A 1 428 ? 3.078 27.885 51.203 1.00 35.22 428 SER A CA 1
ATOM 3264 C C . SER A 1 428 ? 4.609 27.885 51.268 1.00 35.22 428 SER A C 1
ATOM 3266 O O . SER A 1 428 ? 5.185 28.460 52.194 1.00 35.22 428 SER A O 1
ATOM 3268 N N . LYS A 1 429 ? 5.256 27.280 50.268 1.00 31.91 429 LYS A N 1
ATOM 3269 C CA . LYS A 1 429 ? 6.658 27.512 49.899 1.00 31.91 429 LYS A CA 1
ATOM 3270 C C . LYS A 1 429 ? 6.721 27.596 48.375 1.00 31.91 429 LYS A C 1
ATOM 3272 O O . LYS A 1 429 ? 6.209 26.718 47.688 1.00 31.91 429 LYS A O 1
ATOM 3277 N N . SER A 1 430 ? 7.305 28.680 47.879 1.00 35.69 430 SER A N 1
ATOM 3278 C CA . SER A 1 430 ? 7.588 28.921 46.466 1.00 35.69 430 SER A CA 1
ATOM 3279 C C . SER A 1 430 ? 8.393 27.758 45.878 1.00 35.69 430 SER A C 1
ATOM 3281 O O . SER A 1 430 ? 9.483 27.461 46.366 1.00 35.69 430 SER A O 1
ATOM 3283 N N . LEU A 1 431 ? 7.844 27.099 44.857 1.00 31.47 431 LEU A N 1
ATOM 3284 C CA . LEU A 1 431 ? 8.511 26.029 44.118 1.00 31.47 431 LEU A CA 1
ATOM 3285 C C . LEU A 1 431 ? 9.514 26.627 43.127 1.00 31.47 431 LEU A C 1
ATOM 3287 O O . LEU A 1 431 ? 9.136 27.431 42.277 1.00 31.47 431 LEU A O 1
ATOM 3291 N N . ASN A 1 432 ? 10.774 26.204 43.220 1.00 39.12 432 ASN A N 1
ATOM 3292 C CA . ASN A 1 432 ? 11.750 26.414 42.156 1.00 39.12 432 ASN A CA 1
ATOM 3293 C C . ASN A 1 432 ? 11.451 25.449 40.999 1.00 39.12 432 ASN A C 1
ATOM 3295 O O . ASN A 1 432 ? 11.025 24.315 41.211 1.00 39.12 432 ASN A O 1
ATOM 3299 N N . THR A 1 433 ? 11.722 25.891 39.773 1.00 42.91 433 THR A N 1
ATOM 3300 C CA . THR A 1 433 ? 11.397 25.258 38.479 1.00 42.91 433 THR A CA 1
ATOM 3301 C C . THR A 1 433 ? 11.933 23.826 38.281 1.00 42.91 433 THR A C 1
ATOM 3303 O O . THR A 1 433 ? 11.571 23.168 37.314 1.00 42.91 433 THR A O 1
ATOM 3306 N N . LEU A 1 434 ? 12.789 23.329 39.181 1.00 38.75 434 LEU A N 1
ATOM 3307 C CA . LEU A 1 434 ? 13.336 21.965 39.164 1.00 38.75 434 LEU A CA 1
ATOM 3308 C C . LEU A 1 434 ? 12.431 20.956 39.893 1.00 38.75 434 LEU A C 1
ATOM 3310 O O . LEU A 1 434 ? 12.250 19.841 39.409 1.00 38.75 434 LEU A O 1
ATOM 3314 N N . ASP A 1 435 ? 11.768 21.362 40.979 1.00 37.97 435 ASP A N 1
ATOM 3315 C CA . ASP A 1 435 ? 10.880 20.477 41.750 1.00 37.97 435 ASP A CA 1
ATOM 3316 C C . ASP A 1 435 ? 9.586 20.138 40.984 1.00 37.97 435 ASP A C 1
ATOM 3318 O O . ASP A 1 435 ? 8.970 19.094 41.207 1.00 37.97 435 ASP A O 1
ATOM 3322 N N . SER A 1 436 ? 9.169 21.001 40.048 1.00 43.19 436 SER A N 1
ATOM 3323 C CA . SER A 1 436 ? 8.035 20.740 39.151 1.00 43.19 436 SER A CA 1
ATOM 3324 C C . SER A 1 436 ? 8.371 19.734 38.047 1.00 43.19 436 SER A C 1
ATOM 3326 O O . SER A 1 436 ? 7.485 19.005 37.603 1.00 43.19 436 SER A O 1
ATOM 3328 N N . ILE A 1 437 ? 9.640 19.654 37.639 1.00 39.84 437 ILE A N 1
ATOM 3329 C CA . ILE A 1 437 ? 10.125 18.704 36.631 1.00 39.84 437 ILE A CA 1
ATOM 3330 C C . ILE A 1 437 ? 10.320 17.323 37.265 1.00 39.84 437 ILE A C 1
ATOM 3332 O O . ILE A 1 437 ? 9.871 16.324 36.706 1.00 39.84 437 ILE A O 1
ATOM 3336 N N . ASP A 1 438 ? 10.884 17.252 38.472 1.00 37.03 438 ASP A N 1
ATOM 3337 C CA . ASP A 1 438 ? 11.081 15.974 39.166 1.00 37.03 438 ASP A CA 1
ATOM 3338 C C . ASP A 1 438 ? 9.761 15.323 39.613 1.00 37.03 438 ASP A C 1
ATOM 3340 O O . ASP A 1 438 ? 9.640 14.096 39.572 1.00 37.03 438 ASP A O 1
ATOM 3344 N N . ARG A 1 439 ? 8.722 16.110 39.935 1.00 37.97 439 ARG A N 1
ATOM 3345 C CA . ARG A 1 439 ? 7.366 15.569 40.163 1.00 37.97 439 ARG A CA 1
ATOM 3346 C C . ARG A 1 439 ? 6.706 15.039 38.893 1.00 37.97 439 ARG A C 1
ATOM 3348 O O . ARG A 1 439 ? 6.114 13.964 38.946 1.00 37.97 439 ARG A O 1
ATOM 3355 N N . ALA A 1 440 ? 6.839 15.744 37.768 1.00 37.56 440 ALA A N 1
ATOM 3356 C CA . ALA A 1 440 ? 6.334 15.265 36.479 1.00 37.56 440 ALA A CA 1
ATOM 3357 C C . ALA A 1 440 ? 7.031 13.960 36.045 1.00 37.56 440 ALA A C 1
ATOM 3359 O O . ALA A 1 440 ? 6.406 13.082 35.452 1.00 37.56 440 ALA A O 1
ATOM 3360 N N . ASN A 1 441 ? 8.304 13.795 36.415 1.00 34.75 441 ASN A N 1
ATOM 3361 C CA . ASN A 1 441 ? 9.083 12.598 36.114 1.00 34.75 441 ASN A CA 1
ATOM 3362 C C . ASN A 1 441 ? 8.770 11.416 37.046 1.00 34.75 441 ASN A C 1
ATOM 3364 O O . ASN A 1 441 ? 8.787 10.277 36.588 1.00 34.75 441 ASN A O 1
ATOM 3368 N N . GLN A 1 442 ? 8.450 11.642 38.328 1.00 32.88 442 GLN A N 1
ATOM 3369 C CA . GLN A 1 442 ? 8.108 10.551 39.255 1.00 32.88 442 GLN A CA 1
ATOM 3370 C C . GLN A 1 442 ? 6.722 9.935 39.000 1.00 32.88 442 GLN A C 1
ATOM 3372 O O . GLN A 1 442 ? 6.545 8.739 39.235 1.00 32.88 442 GLN A O 1
ATOM 3377 N N . GLU A 1 443 ? 5.760 10.690 38.459 1.00 30.97 443 GLU A N 1
ATOM 3378 C CA . GLU A 1 443 ? 4.457 10.134 38.049 1.00 30.97 443 GLU A CA 1
ATOM 3379 C C . GLU A 1 443 ? 4.551 9.240 36.794 1.00 30.97 443 GLU A C 1
ATOM 3381 O O . GLU A 1 443 ? 3.704 8.371 36.593 1.00 30.97 443 GLU A O 1
ATOM 3386 N N . MET A 1 444 ? 5.629 9.352 36.006 1.00 28.36 444 MET A N 1
ATOM 3387 C CA . MET A 1 444 ? 5.911 8.487 34.849 1.00 28.36 444 MET A CA 1
ATOM 3388 C C . MET A 1 444 ? 6.550 7.128 35.202 1.00 28.36 444 MET A C 1
ATOM 3390 O O . MET A 1 444 ? 6.702 6.279 34.326 1.00 28.36 444 MET A O 1
ATOM 3394 N N . VAL A 1 445 ? 6.899 6.865 36.468 1.00 31.70 445 VAL A N 1
ATOM 3395 C CA . VAL A 1 445 ? 7.689 5.675 36.870 1.00 31.70 445 VAL A CA 1
ATOM 3396 C C . VAL A 1 445 ? 6.860 4.381 36.983 1.00 31.70 445 VAL A C 1
ATOM 3398 O O . VAL A 1 445 ? 7.382 3.329 37.340 1.00 31.70 445 VAL A O 1
ATOM 3401 N N . ARG A 1 446 ? 5.569 4.376 36.636 1.00 33.22 446 ARG A N 1
ATOM 3402 C CA . ARG A 1 446 ? 4.744 3.153 36.710 1.00 33.22 446 ARG A CA 1
ATOM 3403 C C . ARG A 1 446 ? 4.131 2.745 35.378 1.00 33.22 446 ARG A C 1
ATOM 3405 O O . ARG A 1 446 ? 2.917 2.688 35.251 1.00 33.22 446 ARG A O 1
ATOM 3412 N N . SER A 1 447 ? 4.976 2.397 34.410 1.00 33.62 447 SER A N 1
ATOM 3413 C CA . SER A 1 447 ? 4.755 1.222 33.548 1.00 33.62 447 SER A CA 1
ATOM 3414 C C . SER A 1 447 ? 5.960 0.993 32.632 1.00 33.62 447 SER A C 1
ATOM 3416 O O . SER A 1 447 ? 6.096 1.622 31.590 1.00 33.62 447 SER A O 1
ATOM 3418 N N . SER A 1 448 ? 6.847 0.075 33.005 1.00 33.84 448 SER A N 1
ATOM 3419 C CA . SER A 1 448 ? 7.842 -0.478 32.087 1.00 33.84 448 SER A CA 1
ATOM 3420 C C . SER A 1 448 ? 7.664 -1.992 32.014 1.00 33.84 448 SER A C 1
ATOM 3422 O O . SER A 1 448 ? 8.110 -2.744 32.876 1.00 33.84 448 SER A O 1
ATOM 3424 N N . GLY A 1 449 ? 6.957 -2.431 30.972 1.00 32.47 449 GLY A N 1
ATOM 3425 C CA . GLY A 1 449 ? 7.144 -3.751 30.383 1.00 32.47 449 GLY A CA 1
ATOM 3426 C C . GLY A 1 449 ? 8.212 -3.624 29.300 1.00 32.47 449 GLY A C 1
ATOM 3427 O O . GLY A 1 449 ? 8.069 -2.798 28.406 1.00 32.47 449 GLY A O 1
ATOM 3428 N N . ASN A 1 450 ? 9.296 -4.369 29.493 1.00 43.38 450 ASN A N 1
ATOM 3429 C CA . ASN A 1 450 ? 10.512 -4.535 28.694 1.00 43.38 450 ASN A CA 1
ATOM 3430 C C . ASN A 1 450 ? 10.479 -4.091 27.221 1.00 43.38 450 ASN A C 1
ATOM 3432 O O . ASN A 1 450 ? 9.802 -4.709 26.414 1.00 43.38 450 ASN A O 1
ATOM 3436 N N . ASP A 1 451 ? 11.320 -3.099 26.915 1.00 34.50 451 ASP A N 1
ATOM 3437 C CA . ASP A 1 451 ? 12.149 -2.988 25.705 1.00 34.50 451 ASP A CA 1
ATOM 3438 C C . ASP A 1 451 ? 13.210 -1.916 26.011 1.00 34.50 451 ASP A C 1
ATOM 3440 O O . ASP A 1 451 ? 12.877 -0.740 26.211 1.00 34.50 451 ASP A O 1
ATOM 3444 N N . VAL A 1 452 ? 14.476 -2.322 26.161 1.00 41.03 452 VAL A N 1
ATOM 3445 C CA . VAL A 1 452 ? 15.598 -1.434 26.510 1.00 41.03 452 VAL A CA 1
ATOM 3446 C C . VAL A 1 452 ? 16.631 -1.494 25.389 1.00 41.03 452 VAL A C 1
ATOM 3448 O O . VAL A 1 452 ? 17.233 -2.537 25.184 1.00 41.03 452 VAL A O 1
ATOM 3451 N N . THR A 1 453 ? 16.862 -0.378 24.696 1.00 52.03 453 THR A N 1
ATOM 3452 C CA . THR A 1 453 ? 18.043 -0.168 23.845 1.00 52.03 453 THR A CA 1
ATOM 3453 C C . THR A 1 453 ? 19.105 0.573 24.652 1.00 52.03 453 THR A C 1
ATOM 3455 O O . THR A 1 453 ? 18.904 1.737 25.023 1.00 52.03 453 THR A O 1
ATOM 3458 N N . LYS A 1 454 ? 20.200 -0.119 24.977 1.00 58.00 454 LYS A N 1
ATOM 3459 C CA . LYS A 1 454 ? 21.348 0.392 25.740 1.00 58.00 454 LYS A CA 1
ATOM 3460 C C . LYS A 1 454 ? 22.485 0.829 24.801 1.00 58.00 454 LYS A C 1
ATOM 3462 O O . LYS A 1 454 ? 22.452 0.562 23.607 1.00 58.00 454 LYS A O 1
ATOM 3467 N N . ALA A 1 455 ? 23.475 1.544 25.331 1.00 56.09 455 ALA A N 1
ATOM 3468 C CA . ALA A 1 455 ? 24.744 1.808 24.656 1.00 56.09 455 ALA A CA 1
ATOM 3469 C C . ALA A 1 455 ? 25.578 0.531 24.572 1.00 56.09 455 ALA A C 1
ATOM 3471 O O . ALA A 1 455 ? 25.674 -0.170 25.575 1.00 56.09 455 ALA A O 1
ATOM 3472 N N . HIS A 1 456 ? 26.205 0.257 23.430 1.00 62.44 456 HIS A N 1
ATOM 3473 C CA . HIS A 1 456 ? 26.982 -0.963 23.228 1.00 62.44 456 HIS A CA 1
ATOM 3474 C C . HIS A 1 456 ? 28.457 -0.743 23.592 1.00 62.44 456 HIS A C 1
ATOM 3476 O O . HIS A 1 456 ? 29.039 0.316 23.344 1.00 62.44 456 HIS A O 1
ATOM 3482 N N . VAL A 1 457 ? 29.081 -1.755 24.187 1.00 54.72 457 VAL A N 1
ATOM 3483 C CA . VAL A 1 457 ? 30.527 -1.795 24.429 1.00 54.72 457 VAL A CA 1
ATOM 3484 C C . VAL A 1 457 ? 31.105 -2.972 23.665 1.00 54.72 457 VAL A C 1
ATOM 3486 O O . VAL A 1 457 ? 30.787 -4.116 23.976 1.00 54.72 457 VAL A O 1
ATOM 3489 N N . SER A 1 458 ? 31.992 -2.685 22.713 1.00 50.75 458 SER A N 1
ATOM 3490 C CA . SER A 1 458 ? 32.797 -3.709 22.045 1.00 50.75 458 SER A CA 1
ATOM 3491 C C . SER A 1 458 ? 33.904 -4.180 22.991 1.00 50.75 458 SER A C 1
ATOM 3493 O O . SER A 1 458 ? 34.758 -3.395 23.415 1.00 50.75 458 SER A O 1
ATOM 3495 N N . LEU A 1 459 ? 33.919 -5.474 23.326 1.00 52.56 459 LEU A N 1
ATOM 3496 C CA . LEU A 1 459 ? 34.967 -6.070 24.166 1.00 52.56 459 LEU A CA 1
ATOM 3497 C C . LEU A 1 459 ? 36.309 -6.278 23.432 1.00 52.56 459 LEU A C 1
ATOM 3499 O O . LEU A 1 459 ? 37.303 -6.589 24.085 1.00 52.56 459 LEU A O 1
ATOM 3503 N N . GLN A 1 460 ? 36.375 -6.100 22.103 1.00 50.62 460 GLN A N 1
ATOM 3504 C CA . GLN A 1 460 ? 37.618 -6.276 21.328 1.00 50.62 460 GLN A CA 1
ATOM 3505 C C . GLN A 1 460 ? 38.579 -5.083 21.435 1.00 50.62 460 GLN A C 1
ATOM 3507 O O . GLN A 1 460 ? 39.794 -5.270 21.425 1.00 50.62 460 GLN A O 1
ATOM 3512 N N . ASP A 1 461 ? 38.055 -3.865 21.549 1.00 64.12 461 ASP A N 1
ATOM 3513 C CA . ASP A 1 461 ? 38.827 -2.613 21.565 1.00 64.12 461 ASP A CA 1
ATOM 3514 C C . ASP A 1 461 ? 38.457 -1.682 22.734 1.00 64.12 461 ASP A C 1
ATOM 3516 O O . ASP A 1 461 ? 39.026 -0.591 22.883 1.00 64.12 461 ASP A O 1
ATOM 3520 N N . SER A 1 462 ? 37.542 -2.135 23.598 1.00 69.19 462 SER A N 1
ATOM 3521 C CA . SER A 1 462 ? 36.998 -1.406 24.743 1.00 69.19 462 SER A CA 1
ATOM 3522 C C . SER A 1 462 ? 36.329 -0.083 24.364 1.00 69.19 462 SER A C 1
ATOM 3524 O O . SER A 1 462 ? 36.189 0.786 25.228 1.00 69.19 462 SER A O 1
ATOM 3526 N N . LEU A 1 463 ? 35.931 0.115 23.103 1.00 72.81 463 LEU A N 1
ATOM 3527 C CA . LEU A 1 463 ? 35.209 1.315 22.689 1.00 72.81 463 LEU A CA 1
ATOM 3528 C C . LEU A 1 463 ? 33.752 1.247 23.152 1.00 72.81 463 LEU A C 1
ATOM 3530 O O . LEU A 1 463 ? 33.083 0.220 23.036 1.00 72.81 463 LEU A O 1
ATOM 3534 N N . ILE A 1 464 ? 33.266 2.370 23.682 1.00 67.44 464 ILE A N 1
ATOM 3535 C CA . ILE A 1 464 ? 31.839 2.563 23.945 1.00 67.44 464 ILE A CA 1
ATOM 3536 C C . ILE A 1 464 ? 31.249 3.199 22.690 1.00 67.44 464 ILE A C 1
ATOM 3538 O O . ILE A 1 464 ? 31.500 4.379 22.431 1.00 67.44 464 ILE A O 1
ATOM 3542 N N . ASP A 1 465 ? 30.492 2.418 21.922 1.00 65.56 465 ASP A N 1
ATOM 3543 C CA . ASP A 1 465 ? 29.833 2.872 20.702 1.00 65.56 465 ASP A CA 1
ATOM 3544 C C . ASP A 1 465 ? 28.311 2.892 20.887 1.00 65.56 465 ASP A C 1
ATOM 3546 O O . ASP A 1 465 ? 27.675 1.964 21.387 1.00 65.56 465 ASP A O 1
ATOM 3550 N N . LEU A 1 466 ? 27.704 3.998 20.491 1.00 63.66 466 LEU A N 1
ATOM 3551 C CA . LEU A 1 466 ? 26.284 4.232 20.581 1.00 63.66 466 LEU A CA 1
ATOM 3552 C C . LEU A 1 466 ? 25.801 4.645 19.202 1.00 63.66 466 LEU A C 1
ATOM 3554 O O . LEU A 1 466 ? 26.066 5.755 18.756 1.00 63.66 466 LEU A O 1
ATOM 3558 N N . SER A 1 467 ? 25.044 3.772 18.545 1.00 56.78 467 SER A N 1
ATOM 3559 C CA . SER A 1 467 ? 24.343 4.101 17.306 1.00 56.78 467 SER A CA 1
ATOM 3560 C C . SER A 1 467 ? 22.856 4.350 17.586 1.00 56.78 467 SER A C 1
ATOM 3562 O O . SER A 1 467 ? 22.282 3.805 18.527 1.00 56.78 467 SER A O 1
ATOM 3564 N N . ALA A 1 468 ? 22.260 5.266 16.819 1.00 45.09 468 ALA A N 1
ATOM 3565 C CA . ALA A 1 468 ? 21.021 5.992 17.115 1.00 45.09 468 ALA A CA 1
ATOM 3566 C C . ALA A 1 468 ? 19.732 5.141 17.246 1.00 45.09 468 ALA A C 1
ATOM 3568 O O . ALA A 1 468 ? 18.829 5.260 16.423 1.00 45.09 468 ALA A O 1
ATOM 3569 N N . ASN A 1 469 ? 19.619 4.349 18.317 1.00 50.50 469 ASN A N 1
ATOM 3570 C CA . ASN A 1 469 ? 18.427 3.572 18.682 1.00 50.50 469 ASN A CA 1
ATOM 3571 C C . ASN A 1 469 ? 18.007 3.740 20.161 1.00 50.50 469 ASN A C 1
ATOM 3573 O O . ASN A 1 469 ? 17.185 2.971 20.661 1.00 50.50 469 ASN A O 1
ATOM 3577 N N . ILE A 1 470 ? 18.533 4.742 20.878 1.00 55.41 470 ILE A N 1
ATOM 3578 C CA . ILE A 1 470 ? 18.090 5.070 22.245 1.00 55.41 470 ILE A CA 1
ATOM 3579 C C . ILE A 1 470 ? 16.589 5.449 22.231 1.00 55.41 470 ILE A C 1
ATOM 3581 O O . ILE A 1 470 ? 16.145 6.222 21.379 1.00 55.41 470 ILE A O 1
ATOM 3585 N N . ARG A 1 471 ? 15.796 4.943 23.191 1.00 54.28 471 ARG A N 1
ATOM 3586 C CA . ARG A 1 471 ? 14.378 5.326 23.352 1.00 54.28 471 ARG A CA 1
ATOM 3587 C C . ARG A 1 471 ? 14.195 6.830 23.596 1.00 54.28 471 ARG A C 1
ATOM 3589 O O . ARG A 1 471 ? 15.026 7.492 24.208 1.00 54.28 471 ARG A O 1
ATOM 3596 N N . LYS A 1 472 ? 13.027 7.351 23.203 1.00 47.44 472 LYS A N 1
ATOM 3597 C CA . LYS A 1 472 ? 12.611 8.761 23.366 1.00 47.44 472 LYS A CA 1
ATOM 3598 C C . LYS A 1 472 ? 12.485 9.240 24.829 1.00 47.44 472 LYS A C 1
ATOM 3600 O O . LYS A 1 472 ? 12.082 10.363 25.064 1.00 47.44 472 LYS A O 1
ATOM 3605 N N . ASP A 1 473 ? 12.769 8.437 25.837 1.00 55.34 473 ASP A N 1
ATOM 3606 C CA . ASP A 1 473 ? 12.751 8.835 27.251 1.00 55.34 473 ASP A CA 1
ATOM 3607 C C . ASP A 1 473 ? 14.119 8.675 27.932 1.00 55.34 473 ASP A C 1
ATOM 3609 O O . ASP A 1 473 ? 14.273 8.996 29.109 1.00 55.34 473 ASP A O 1
ATOM 3613 N N . HIS A 1 474 ? 15.139 8.227 27.198 1.00 69.69 474 HIS A N 1
ATOM 3614 C CA . HIS A 1 474 ? 16.454 7.917 27.746 1.00 69.69 474 HIS A CA 1
ATOM 3615 C C . HIS A 1 474 ? 17.454 9.049 27.462 1.00 69.69 474 HIS A C 1
ATOM 3617 O O . HIS A 1 474 ? 17.785 9.348 26.316 1.00 69.69 474 HIS A O 1
ATOM 3623 N N . ARG A 1 475 ? 17.974 9.654 28.535 1.00 82.19 475 ARG A N 1
ATOM 3624 C CA . ARG A 1 475 ? 19.171 10.506 28.522 1.00 82.19 475 ARG A CA 1
ATOM 3625 C C . ARG A 1 475 ? 20.279 9.747 29.230 1.00 82.19 475 ARG A C 1
ATOM 3627 O O . ARG A 1 475 ? 20.132 9.431 30.410 1.00 82.19 475 ARG A O 1
ATOM 3634 N N . ILE A 1 476 ? 21.369 9.454 28.531 1.00 87.56 476 ILE A N 1
ATOM 3635 C CA . ILE A 1 476 ? 22.500 8.737 29.123 1.00 87.56 476 ILE A CA 1
ATOM 3636 C C . ILE A 1 476 ? 23.515 9.778 29.581 1.00 87.56 476 ILE A C 1
ATOM 3638 O O . ILE A 1 476 ? 24.239 10.361 28.774 1.00 87.56 476 ILE A O 1
ATOM 3642 N N . PHE A 1 477 ? 23.542 10.030 30.886 1.00 91.00 477 PHE A N 1
ATOM 3643 C CA . PHE A 1 477 ? 24.503 10.942 31.491 1.00 91.00 477 PHE A CA 1
ATOM 3644 C C . PHE A 1 477 ? 25.783 10.210 31.896 1.00 91.00 477 PHE A C 1
ATOM 3646 O O . PHE A 1 477 ? 25.741 9.109 32.448 1.00 91.00 477 PHE A O 1
ATOM 3653 N N . GLY A 1 478 ? 26.916 10.862 31.645 1.00 92.88 478 GLY A N 1
ATOM 3654 C CA . GLY A 1 478 ? 28.204 10.539 32.239 1.00 92.88 478 GLY A CA 1
ATOM 3655 C C . GLY A 1 478 ? 28.467 11.436 33.446 1.00 92.88 478 GLY A C 1
ATOM 3656 O O . GLY A 1 478 ? 28.414 12.663 33.344 1.00 92.88 478 GLY A O 1
ATOM 3657 N N . TYR A 1 479 ? 28.757 10.817 34.581 1.00 95.12 479 TYR A N 1
ATOM 3658 C CA . TYR A 1 479 ? 28.908 11.453 35.884 1.00 95.12 479 TYR A CA 1
ATOM 3659 C C . TYR A 1 479 ? 30.381 11.531 36.305 1.00 95.12 479 TYR A C 1
ATOM 3661 O O . TYR A 1 479 ? 31.175 10.664 35.942 1.00 95.12 479 TYR A O 1
ATOM 3669 N N . ALA A 1 480 ? 30.765 12.549 37.078 1.00 93.50 480 ALA A N 1
ATOM 3670 C CA . ALA A 1 480 ? 32.135 12.697 37.590 1.00 93.50 480 ALA A CA 1
ATOM 3671 C C . ALA A 1 480 ? 32.511 11.623 38.633 1.00 93.50 480 ALA A C 1
ATOM 3673 O O . ALA A 1 480 ? 33.678 11.243 38.755 1.00 93.50 480 ALA A O 1
ATOM 3674 N N . HIS A 1 481 ? 31.516 11.099 39.352 1.00 93.62 481 HIS A N 1
ATOM 3675 C CA . HIS A 1 481 ? 31.639 10.015 40.328 1.00 93.62 481 HIS A CA 1
ATOM 3676 C C . HIS A 1 481 ? 30.563 8.946 40.057 1.00 93.62 481 HIS A C 1
ATOM 3678 O O . HIS A 1 481 ? 29.597 9.247 39.353 1.00 93.62 481 HIS A O 1
ATOM 3684 N N . PRO A 1 482 ? 30.682 7.709 40.583 1.00 92.12 482 PRO A N 1
ATOM 3685 C CA . PRO A 1 482 ? 29.640 6.680 40.470 1.00 92.12 482 PRO A CA 1
ATOM 3686 C C . PRO A 1 482 ? 28.434 7.004 41.377 1.00 92.12 482 PRO A C 1
ATOM 3688 O O . PRO A 1 482 ? 28.097 6.261 42.295 1.00 92.12 482 PRO A O 1
ATOM 3691 N N . ASP A 1 483 ? 27.825 8.166 41.141 1.00 89.94 483 ASP A N 1
ATOM 3692 C CA . ASP A 1 483 ? 26.666 8.718 41.832 1.00 89.94 483 ASP A CA 1
ATOM 3693 C C . ASP A 1 483 ? 25.890 9.617 40.855 1.00 89.94 483 ASP A C 1
ATOM 3695 O O . ASP A 1 483 ? 26.433 10.590 40.323 1.00 89.94 483 ASP A O 1
ATOM 3699 N N . VAL A 1 484 ? 24.602 9.323 40.650 1.00 88.06 484 VAL A N 1
ATOM 3700 C CA . VAL A 1 484 ? 23.700 10.093 39.772 1.00 88.06 484 VAL A CA 1
ATOM 3701 C C . VAL A 1 484 ? 23.450 11.526 40.252 1.00 88.06 484 VAL A C 1
ATOM 3703 O O . VAL A 1 484 ? 22.948 12.353 39.486 1.00 88.06 484 VAL A O 1
ATOM 3706 N N . LYS A 1 485 ? 23.772 11.827 41.516 1.00 90.12 485 LYS A N 1
ATOM 3707 C CA . LYS A 1 485 ? 23.725 13.180 42.086 1.00 90.12 485 LYS A CA 1
ATOM 3708 C C . LYS A 1 485 ? 25.013 13.969 41.860 1.00 90.12 485 LYS A C 1
ATOM 3710 O O . LYS A 1 485 ? 25.030 15.168 42.133 1.00 90.12 485 LYS A O 1
ATOM 3715 N N . SER A 1 486 ? 26.081 13.324 41.390 1.00 90.31 486 SER A N 1
ATOM 3716 C CA . SER A 1 486 ? 27.332 14.010 41.073 1.00 90.31 486 SER A CA 1
ATOM 3717 C C . SER A 1 486 ? 27.232 14.800 39.765 1.00 90.31 486 SER A C 1
ATOM 3719 O O . SER A 1 486 ? 26.256 14.697 39.018 1.00 90.31 486 SER A O 1
ATOM 3721 N N . GLU A 1 487 ? 28.240 15.631 39.505 1.00 91.69 487 GLU A N 1
ATOM 3722 C CA . GLU A 1 487 ? 28.292 16.489 38.322 1.00 91.69 487 GLU A CA 1
ATOM 3723 C C . GLU A 1 487 ? 28.101 15.676 37.030 1.00 91.69 487 GLU A C 1
ATOM 3725 O O . GLU A 1 487 ? 28.808 14.696 36.778 1.00 91.69 487 GLU A O 1
ATOM 3730 N N . ARG A 1 488 ? 27.151 16.113 36.196 1.00 94.62 488 ARG A N 1
ATOM 3731 C CA . ARG A 1 488 ? 26.902 15.559 34.861 1.00 94.62 488 ARG A CA 1
ATOM 3732 C C . ARG A 1 488 ? 27.885 16.186 33.889 1.00 94.62 488 ARG A C 1
ATOM 3734 O O . ARG A 1 488 ? 27.708 17.323 33.463 1.00 94.62 488 ARG A O 1
ATOM 3741 N N . ILE A 1 489 ? 28.919 15.444 33.529 1.00 93.75 489 ILE A N 1
ATOM 3742 C CA . ILE A 1 489 ? 30.004 15.955 32.692 1.00 93.75 489 ILE A CA 1
ATOM 3743 C C . ILE A 1 489 ? 29.866 15.559 31.225 1.00 93.75 489 ILE A C 1
ATOM 3745 O O . ILE A 1 489 ? 30.584 16.116 30.407 1.00 93.75 489 ILE A O 1
ATOM 3749 N N . PHE A 1 490 ? 28.947 14.659 30.873 1.00 92.88 490 PHE A N 1
ATOM 3750 C CA . PHE A 1 490 ? 28.716 14.206 29.498 1.00 92.88 490 PHE A CA 1
ATOM 3751 C C . PHE A 1 490 ? 27.250 13.794 29.290 1.00 92.88 490 PHE A C 1
ATOM 3753 O O . PHE A 1 490 ? 26.621 13.296 30.227 1.00 92.88 490 PHE A O 1
ATOM 3760 N N . LEU A 1 491 ? 26.718 13.961 28.077 1.00 90.44 491 LEU A N 1
ATOM 3761 C CA . LEU A 1 491 ? 25.362 13.534 27.721 1.00 90.44 491 LEU A CA 1
ATOM 3762 C C . LEU A 1 491 ? 25.302 12.898 26.325 1.00 90.44 491 LEU A C 1
ATOM 3764 O O . LEU A 1 491 ? 25.777 13.481 25.353 1.00 90.44 491 LEU A O 1
ATOM 3768 N N . LEU A 1 492 ? 24.614 11.759 26.226 1.00 85.56 492 LEU A N 1
ATOM 3769 C CA . LEU A 1 492 ? 24.064 11.234 24.974 1.00 85.56 492 LEU A CA 1
ATOM 3770 C C . LEU A 1 492 ? 22.535 11.332 24.992 1.00 85.56 492 LEU A C 1
ATOM 3772 O O . LEU A 1 492 ? 21.884 10.796 25.896 1.00 85.56 492 LEU A O 1
ATOM 3776 N N . SER A 1 493 ? 21.967 12.020 24.000 1.00 80.38 493 SER A N 1
ATOM 3777 C CA . SER A 1 493 ? 20.517 12.160 23.828 1.00 80.38 493 SER A CA 1
ATOM 3778 C C . SER A 1 493 ? 20.139 12.254 22.355 1.00 80.38 493 SER A C 1
ATOM 3780 O O . SER A 1 493 ? 20.718 13.026 21.603 1.00 80.38 493 SER A O 1
ATOM 3782 N N . VAL A 1 494 ? 19.097 11.532 21.947 1.00 69.38 494 VAL A N 1
ATOM 3783 C CA . VAL A 1 494 ? 18.539 11.612 20.584 1.00 69.38 494 VAL A CA 1
ATOM 3784 C C . VAL A 1 494 ? 17.686 12.869 20.357 1.00 69.38 494 VAL A C 1
ATOM 3786 O O . VAL A 1 494 ? 17.191 13.089 19.252 1.00 69.38 494 VAL A O 1
ATOM 3789 N N . PHE A 1 495 ? 17.495 13.701 21.386 1.00 70.56 495 PHE A N 1
ATOM 3790 C CA . PHE A 1 495 ? 16.743 14.946 21.286 1.00 70.56 495 PHE A CA 1
ATOM 3791 C C . PHE A 1 495 ? 17.623 16.121 20.910 1.00 70.56 495 PHE A C 1
ATOM 3793 O O . PHE A 1 495 ? 18.540 16.487 21.642 1.00 70.56 495 PHE A O 1
ATOM 3800 N N . THR A 1 496 ? 17.232 16.809 19.840 1.00 73.56 496 THR A N 1
ATOM 3801 C CA . THR A 1 496 ? 17.879 18.049 19.413 1.00 73.56 496 THR A CA 1
ATOM 3802 C C . THR A 1 496 ? 17.979 19.068 20.530 1.00 73.56 496 THR A C 1
ATOM 3804 O O . THR A 1 496 ? 19.067 19.558 20.789 1.00 73.56 496 THR A O 1
ATOM 3807 N N . ASN A 1 497 ? 16.903 19.283 21.283 1.00 76.81 497 ASN A N 1
ATOM 3808 C CA . ASN A 1 497 ? 16.888 20.272 22.360 1.00 76.81 497 ASN A CA 1
ATOM 3809 C C . ASN A 1 497 ? 17.796 19.919 23.546 1.00 76.81 497 ASN A C 1
ATOM 3811 O O . ASN A 1 497 ? 18.142 20.810 24.308 1.00 76.81 497 ASN A O 1
ATOM 3815 N N . ASP A 1 498 ? 18.150 18.643 23.733 1.00 78.44 498 ASP A N 1
ATOM 3816 C CA . ASP A 1 498 ? 19.047 18.206 24.810 1.00 78.44 498 ASP A CA 1
ATOM 3817 C C . ASP A 1 498 ? 20.529 18.301 24.410 1.00 78.44 498 ASP A C 1
ATOM 3819 O O . ASP A 1 498 ? 21.406 18.235 25.271 1.00 78.44 498 ASP A O 1
ATOM 3823 N N . VAL A 1 499 ? 20.809 18.404 23.109 1.00 82.38 499 VAL A N 1
ATOM 3824 C CA . VAL A 1 499 ? 22.159 18.408 22.530 1.00 82.38 499 VAL A CA 1
ATOM 3825 C C . VAL A 1 499 ? 22.537 19.804 22.047 1.00 82.38 499 VAL A C 1
ATOM 3827 O O . VAL A 1 499 ? 23.638 20.288 22.312 1.00 82.38 499 VAL A O 1
ATOM 3830 N N . GLU A 1 500 ? 21.614 20.475 21.364 1.00 80.62 500 GLU A N 1
ATOM 3831 C CA . GLU A 1 500 ? 21.781 21.825 20.851 1.00 80.62 500 GLU A CA 1
ATOM 3832 C C . GLU A 1 500 ? 22.004 22.793 22.016 1.00 80.62 500 GLU A C 1
ATOM 3834 O O . GLU A 1 500 ? 21.196 22.898 22.936 1.00 80.62 500 GLU A O 1
ATOM 3839 N N . ASN A 1 501 ? 23.145 23.483 21.987 1.00 79.00 501 ASN A N 1
ATOM 3840 C CA . ASN A 1 501 ? 23.619 24.389 23.037 1.00 79.00 501 ASN A CA 1
ATOM 3841 C C . ASN A 1 501 ? 23.958 23.738 24.390 1.00 79.00 501 ASN A C 1
ATOM 3843 O O . ASN A 1 501 ? 24.244 24.474 25.330 1.00 79.00 501 ASN A O 1
ATOM 3847 N N . ASN A 1 502 ? 23.988 22.400 24.497 1.00 83.62 502 ASN A N 1
ATOM 3848 C CA . ASN A 1 502 ? 24.380 21.683 25.719 1.00 83.62 502 ASN A CA 1
ATOM 3849 C C . ASN A 1 502 ? 23.680 22.236 26.989 1.00 83.62 502 ASN A C 1
ATOM 3851 O O . ASN A 1 502 ? 24.347 22.721 27.906 1.00 83.62 502 ASN A O 1
ATOM 3855 N N . PRO A 1 503 ? 22.337 22.179 27.075 1.00 79.00 503 PRO A N 1
ATOM 3856 C CA . PRO A 1 503 ? 21.545 22.835 28.127 1.00 79.00 503 PRO A CA 1
ATOM 3857 C C . PRO A 1 503 ? 21.826 22.311 29.542 1.00 79.00 503 PRO A C 1
ATOM 3859 O O . PRO A 1 503 ? 21.460 22.948 30.528 1.00 79.00 503 PRO A O 1
ATOM 3862 N N . PHE A 1 504 ? 22.472 21.149 29.655 1.00 83.19 504 PHE A N 1
ATOM 3863 C CA . PHE A 1 504 ? 22.892 20.556 30.922 1.00 83.19 504 PHE A CA 1
ATOM 3864 C C . PHE A 1 504 ? 24.310 20.972 31.343 1.00 83.19 504 PHE A C 1
ATOM 3866 O O . PHE A 1 504 ? 24.790 20.494 32.369 1.00 83.19 504 PHE A O 1
ATOM 3873 N N . ASN A 1 505 ? 24.974 21.849 30.578 1.00 86.81 505 ASN A N 1
ATOM 3874 C CA . ASN A 1 505 ? 26.338 22.329 30.812 1.00 86.81 505 ASN A CA 1
ATOM 3875 C C . ASN A 1 505 ? 27.356 21.195 31.019 1.00 86.81 505 ASN A C 1
ATOM 3877 O O . ASN A 1 505 ? 28.292 21.312 31.811 1.00 86.81 505 ASN A O 1
ATOM 3881 N N . CYS A 1 506 ? 27.192 20.083 30.298 1.00 91.12 506 CYS A N 1
ATOM 3882 C CA . CYS A 1 506 ? 28.100 18.950 30.396 1.00 91.12 506 CYS A CA 1
ATOM 3883 C C . CYS A 1 506 ? 29.489 19.345 29.878 1.00 91.12 506 CYS A C 1
ATOM 3885 O O . CYS A 1 506 ? 29.642 19.665 28.701 1.00 91.12 506 CYS A O 1
ATOM 3887 N N . ARG A 1 507 ? 30.511 19.320 30.744 1.00 91.25 507 ARG A N 1
ATOM 3888 C CA . ARG A 1 507 ? 31.879 19.780 30.433 1.00 91.25 507 ARG A CA 1
ATOM 3889 C C . ARG A 1 507 ? 32.517 19.108 29.211 1.00 91.25 507 ARG A C 1
ATOM 3891 O O . ARG A 1 507 ? 33.302 19.741 28.513 1.00 91.25 507 ARG A O 1
ATOM 3898 N N . LEU A 1 508 ? 32.218 17.834 28.974 1.00 89.88 508 LEU A N 1
ATOM 3899 C CA . LEU A 1 508 ? 32.696 17.059 27.827 1.00 89.88 508 LEU A CA 1
ATOM 3900 C C . LEU A 1 508 ? 31.753 17.137 26.622 1.00 89.88 508 LEU A C 1
ATOM 3902 O O . LEU A 1 508 ? 32.060 16.538 25.603 1.00 89.88 508 LEU A O 1
ATOM 3906 N N . GLY A 1 509 ? 30.641 17.866 26.727 1.00 90.38 509 GLY A N 1
ATOM 3907 C CA . GLY A 1 509 ? 29.658 18.059 25.665 1.00 90.38 509 GLY A CA 1
ATOM 3908 C C . GLY A 1 509 ? 28.406 17.190 25.795 1.00 90.38 509 GLY A C 1
ATOM 3909 O O . GLY A 1 509 ? 28.303 16.303 26.648 1.00 90.38 509 GLY A O 1
ATOM 3910 N N . ALA A 1 510 ? 27.450 17.485 24.916 1.00 89.88 510 ALA A N 1
ATOM 3911 C CA . ALA A 1 510 ? 26.245 16.706 24.678 1.00 89.88 510 ALA A CA 1
ATOM 3912 C C . ALA A 1 510 ? 26.234 16.279 23.206 1.00 89.88 510 ALA A C 1
ATOM 3914 O O . ALA A 1 510 ? 26.584 17.080 22.336 1.00 89.88 510 ALA A O 1
ATOM 3915 N N . TYR A 1 511 ? 25.862 15.032 22.925 1.00 87.56 511 TYR A N 1
ATOM 3916 C CA . TYR A 1 511 ? 25.947 14.450 21.585 1.00 87.56 511 TYR A CA 1
ATOM 3917 C C . TYR A 1 511 ? 24.714 13.607 21.264 1.00 87.56 511 TYR A C 1
ATOM 3919 O O . TYR A 1 511 ? 24.114 12.996 22.148 1.00 87.56 511 TYR A O 1
ATOM 3927 N N . TYR A 1 512 ? 24.355 13.555 19.980 1.00 76.69 512 TYR A N 1
ATOM 3928 C CA . TYR A 1 512 ? 23.288 12.673 19.503 1.00 76.69 512 TYR A CA 1
ATOM 3929 C C . TYR A 1 512 ? 23.683 11.204 19.577 1.00 76.69 512 TYR A C 1
ATOM 3931 O O . TYR A 1 512 ? 22.889 10.350 19.965 1.00 76.69 512 TYR A O 1
ATOM 3939 N N . ASP A 1 513 ? 24.920 10.927 19.184 1.00 77.88 513 ASP A N 1
ATOM 3940 C CA . ASP A 1 513 ? 25.522 9.611 19.179 1.00 77.88 513 ASP A CA 1
ATOM 3941 C C . ASP A 1 513 ? 27.053 9.732 19.258 1.00 77.88 513 ASP A C 1
ATOM 3943 O O . ASP A 1 513 ? 27.614 10.833 19.186 1.00 77.88 513 ASP A O 1
ATOM 3947 N N . THR A 1 514 ? 27.739 8.603 19.425 1.00 76.31 514 THR A N 1
ATOM 3948 C CA . THR A 1 514 ? 29.209 8.553 19.500 1.00 76.31 514 THR A CA 1
ATOM 3949 C C . THR A 1 514 ? 29.880 8.912 18.172 1.00 76.31 514 THR A C 1
ATOM 3951 O O . THR A 1 514 ? 30.995 9.425 18.184 1.00 76.31 514 THR A O 1
ATOM 3954 N N . ARG A 1 515 ? 29.194 8.748 17.030 1.00 73.31 515 ARG A N 1
ATOM 3955 C CA . ARG A 1 515 ? 29.689 9.137 15.692 1.00 73.31 515 ARG A CA 1
ATOM 3956 C C . ARG A 1 515 ? 29.797 10.657 15.539 1.00 73.31 515 ARG A C 1
ATOM 3958 O O . ARG A 1 515 ? 30.609 11.148 14.758 1.00 73.31 515 ARG A O 1
ATOM 3965 N N . GLY A 1 516 ? 28.995 11.410 16.292 1.00 70.00 516 GLY A N 1
ATOM 3966 C CA . GLY A 1 516 ? 29.061 12.869 16.385 1.00 70.00 516 GLY A CA 1
ATOM 3967 C C . GLY A 1 516 ? 30.239 13.404 17.210 1.00 70.00 516 GLY A C 1
ATOM 3968 O O . GLY A 1 516 ? 30.529 14.602 17.143 1.00 70.00 516 GLY A O 1
ATOM 3969 N N . MET A 1 517 ? 30.942 12.552 17.965 1.00 82.50 517 MET A N 1
ATOM 3970 C CA . MET A 1 517 ? 32.103 12.948 18.766 1.00 82.50 517 MET A CA 1
ATOM 3971 C C . MET A 1 517 ? 33.367 13.047 17.900 1.00 82.50 517 MET A C 1
ATOM 3973 O O . MET A 1 517 ? 34.180 12.132 17.839 1.00 82.50 517 MET A O 1
ATOM 3977 N N . LYS A 1 518 ? 33.555 14.183 17.222 1.00 75.50 518 LYS A N 1
ATOM 3978 C CA . LYS A 1 518 ? 34.714 14.386 16.328 1.00 75.50 518 LYS A CA 1
ATOM 3979 C C . LYS A 1 518 ? 36.066 14.464 17.053 1.00 75.50 518 LYS A C 1
ATOM 3981 O O . LYS A 1 518 ? 37.077 14.083 16.479 1.00 75.50 518 LYS A O 1
ATOM 3986 N N . ASP A 1 519 ? 36.065 14.937 18.299 1.00 84.00 519 ASP A N 1
ATOM 3987 C CA . ASP A 1 519 ? 37.276 15.262 19.072 1.00 84.00 519 ASP A CA 1
ATOM 3988 C C . ASP A 1 519 ? 37.376 14.489 20.404 1.00 84.00 519 ASP A C 1
ATOM 3990 O O . ASP A 1 519 ? 38.191 14.845 21.259 1.00 84.00 519 ASP A O 1
ATOM 3994 N N . LEU A 1 520 ? 36.531 13.472 20.619 1.00 85.44 520 LEU A N 1
ATOM 3995 C CA . LEU A 1 520 ? 36.409 12.762 21.895 1.00 85.44 520 LEU A CA 1
ATOM 3996 C C . LEU A 1 520 ? 36.168 11.263 21.668 1.00 85.44 520 LEU A C 1
ATOM 3998 O O . LEU A 1 520 ? 35.263 10.883 20.938 1.00 85.44 520 LEU A O 1
ATOM 4002 N N . THR A 1 521 ? 36.956 10.406 22.315 1.00 89.00 521 THR A N 1
ATOM 4003 C CA . THR A 1 521 ? 36.789 8.941 22.285 1.00 89.00 521 THR A CA 1
ATOM 4004 C C . THR A 1 521 ? 36.437 8.418 23.673 1.00 89.00 521 THR A C 1
ATOM 4006 O O . THR A 1 521 ? 37.094 8.786 24.644 1.00 89.00 521 THR A O 1
ATOM 4009 N N . LEU A 1 522 ? 35.444 7.530 23.777 1.00 88.50 522 LEU A N 1
ATOM 4010 C CA . LEU A 1 522 ? 35.060 6.876 25.031 1.00 88.50 522 LEU A CA 1
ATOM 4011 C C . LEU A 1 522 ? 35.574 5.438 25.085 1.00 88.50 522 LEU A C 1
ATOM 4013 O O . LEU A 1 522 ? 35.291 4.642 24.191 1.00 88.50 522 LEU A O 1
ATOM 4017 N N . LYS A 1 523 ? 36.282 5.095 26.165 1.00 85.88 523 LYS A N 1
ATOM 4018 C CA . LYS A 1 523 ? 36.742 3.729 26.429 1.00 85.88 523 LYS A CA 1
ATOM 4019 C C . LYS A 1 523 ? 36.195 3.186 27.739 1.00 85.88 523 LYS A C 1
ATOM 4021 O O . LYS A 1 523 ? 36.294 3.839 28.778 1.00 85.88 523 LYS A O 1
ATOM 4026 N N . TYR A 1 524 ? 35.657 1.976 27.696 1.00 88.50 524 TYR A N 1
ATOM 4027 C CA . TYR A 1 524 ? 35.297 1.197 28.870 1.00 88.50 524 TYR A CA 1
ATOM 4028 C C . TYR A 1 524 ? 36.545 0.845 29.685 1.00 88.50 524 TYR A C 1
ATOM 4030 O O . TYR A 1 524 ? 37.583 0.503 29.120 1.00 88.50 524 TYR A O 1
ATOM 4038 N N . MET A 1 525 ? 36.448 0.923 31.016 1.00 86.31 525 MET A N 1
ATOM 4039 C CA . MET A 1 525 ? 37.542 0.552 31.918 1.00 86.31 525 MET A CA 1
ATOM 4040 C C . MET A 1 525 ? 37.160 -0.558 32.888 1.00 86.31 525 MET A C 1
ATOM 4042 O O . MET A 1 525 ? 37.894 -1.531 33.019 1.00 86.31 525 MET A O 1
ATOM 4046 N N . ALA A 1 526 ? 36.051 -0.395 33.607 1.00 86.50 526 ALA A N 1
ATOM 4047 C CA . ALA A 1 526 ? 35.593 -1.368 34.594 1.00 86.50 526 ALA A CA 1
ATOM 4048 C C . ALA A 1 526 ? 34.120 -1.141 34.940 1.00 86.50 526 ALA A C 1
ATOM 4050 O O . ALA A 1 526 ? 33.606 -0.033 34.807 1.00 86.50 526 ALA A O 1
ATOM 4051 N N . SER A 1 527 ? 33.458 -2.163 35.471 1.00 87.00 527 SER A N 1
ATOM 4052 C CA . SER A 1 527 ? 32.164 -2.010 36.140 1.00 87.00 527 SER A CA 1
ATOM 4053 C C . SER A 1 527 ? 32.393 -1.765 37.635 1.00 87.00 527 SER A C 1
ATOM 4055 O O . SER A 1 527 ? 33.159 -2.486 38.270 1.00 87.00 527 SER A O 1
ATOM 4057 N N . VAL A 1 528 ? 31.754 -0.738 38.194 1.00 84.12 528 VAL A N 1
ATOM 4058 C CA . VAL A 1 528 ? 31.875 -0.311 39.596 1.00 84.12 528 VAL A CA 1
ATOM 4059 C C . VAL A 1 528 ? 30.467 -0.175 40.179 1.00 84.12 528 VAL A C 1
ATOM 4061 O O . VAL A 1 528 ? 29.807 0.847 40.004 1.00 84.12 528 VAL A O 1
ATOM 4064 N N . GLY A 1 529 ? 29.987 -1.226 40.850 1.00 88.25 529 GLY A N 1
ATOM 4065 C CA . GLY A 1 529 ? 28.611 -1.288 41.357 1.00 88.25 529 GLY A CA 1
ATOM 4066 C C . GLY A 1 529 ? 27.577 -1.154 40.232 1.00 88.25 529 GLY A C 1
ATOM 4067 O O . GLY A 1 529 ? 27.660 -1.848 39.218 1.00 88.25 529 GLY A O 1
ATOM 4068 N N . GLU A 1 530 ? 26.638 -0.221 40.396 1.00 88.62 530 GLU A N 1
ATOM 4069 C CA . GLU A 1 530 ? 25.606 0.111 39.400 1.00 88.62 530 GLU A CA 1
ATOM 4070 C C . GLU A 1 530 ? 26.112 1.028 38.272 1.00 88.62 530 GLU A C 1
ATOM 4072 O O . GLU A 1 530 ? 25.314 1.546 37.491 1.00 88.62 530 GLU A O 1
ATOM 4077 N N . PHE A 1 531 ? 27.428 1.242 38.161 1.00 91.12 531 PHE A N 1
ATOM 4078 C CA . PHE A 1 531 ? 28.033 2.119 37.161 1.00 91.12 531 PHE A CA 1
ATOM 4079 C C . PHE A 1 531 ? 29.072 1.410 36.294 1.00 91.12 531 PHE A C 1
ATOM 4081 O O . PHE A 1 531 ? 29.735 0.459 36.700 1.00 91.12 531 PHE A O 1
ATOM 4088 N N . VAL A 1 532 ? 29.263 1.943 35.095 1.00 89.50 532 VAL A N 1
ATOM 4089 C CA . VAL A 1 532 ? 30.372 1.657 34.194 1.00 89.50 532 VAL A CA 1
ATOM 4090 C C . VAL A 1 532 ? 31.363 2.809 34.278 1.00 89.50 532 VAL A C 1
ATOM 4092 O O . VAL A 1 532 ? 31.037 3.938 33.920 1.00 89.50 532 VAL A O 1
ATOM 4095 N N . ARG A 1 533 ? 32.581 2.525 34.743 1.00 92.81 533 ARG A N 1
ATOM 4096 C CA . ARG A 1 533 ? 33.714 3.449 34.692 1.00 92.81 533 ARG A CA 1
ATOM 4097 C C . ARG A 1 533 ? 34.265 3.469 33.271 1.00 92.81 533 ARG A C 1
ATOM 4099 O O . ARG A 1 533 ? 34.719 2.442 32.764 1.00 92.81 533 ARG A O 1
ATOM 4106 N N . ALA A 1 534 ? 34.273 4.649 32.673 1.00 91.94 534 ALA A N 1
ATOM 4107 C CA . ALA A 1 534 ? 34.820 4.922 31.356 1.00 91.94 534 ALA A CA 1
ATOM 4108 C C . ALA A 1 534 ? 35.891 6.019 31.425 1.00 91.94 534 ALA A C 1
ATOM 4110 O O . ALA A 1 534 ? 36.024 6.736 32.424 1.00 91.94 534 ALA A O 1
ATOM 4111 N N . ILE A 1 535 ? 36.660 6.153 30.350 1.00 93.19 535 ILE A N 1
ATOM 4112 C CA . ILE A 1 535 ? 37.616 7.236 30.147 1.00 93.19 535 ILE A CA 1
ATOM 4113 C C . ILE A 1 535 ? 37.312 7.924 28.815 1.00 93.19 535 ILE A C 1
ATOM 4115 O O . ILE A 1 535 ? 37.221 7.276 27.775 1.00 93.19 535 ILE A O 1
ATOM 4119 N N . ALA A 1 536 ? 37.110 9.237 28.867 1.00 91.69 536 ALA A N 1
ATOM 4120 C CA . ALA A 1 536 ? 36.969 10.098 27.706 1.00 91.69 536 ALA A CA 1
ATOM 4121 C C . ALA A 1 536 ? 38.337 10.690 27.364 1.00 91.69 536 ALA A C 1
ATOM 4123 O O . ALA A 1 536 ? 38.948 11.346 28.209 1.00 91.69 536 ALA A O 1
ATOM 4124 N N . ILE A 1 537 ? 38.820 10.440 26.152 1.00 91.69 537 ILE A N 1
ATOM 4125 C CA . ILE A 1 537 ? 40.122 10.889 25.658 1.00 91.69 537 ILE A CA 1
ATOM 4126 C C . ILE A 1 537 ? 39.865 11.946 24.588 1.00 91.69 537 ILE A C 1
ATOM 4128 O O . ILE A 1 537 ? 39.224 11.645 23.580 1.00 91.69 537 ILE A O 1
ATOM 4132 N N . ASP A 1 538 ? 40.318 13.177 24.821 1.00 88.88 538 ASP A N 1
ATOM 4133 C CA . ASP A 1 538 ? 40.193 14.256 23.838 1.00 88.88 538 ASP A CA 1
ATOM 4134 C C . ASP A 1 538 ? 41.322 14.234 22.789 1.00 88.88 538 ASP A C 1
ATOM 4136 O O . ASP A 1 538 ? 42.309 13.505 22.917 1.00 88.88 538 ASP A O 1
ATOM 4140 N N . LYS A 1 539 ? 41.200 15.062 21.746 1.00 85.75 539 LYS A N 1
ATOM 4141 C CA . LYS A 1 539 ? 42.215 15.209 20.682 1.00 85.75 539 LYS A CA 1
ATOM 4142 C C . LYS A 1 539 ? 43.615 15.621 21.161 1.00 85.75 539 LYS A C 1
ATOM 4144 O O . LYS A 1 539 ? 44.582 15.432 20.430 1.00 85.75 539 LYS A O 1
ATOM 4149 N N . SER A 1 540 ? 43.732 16.176 22.368 1.00 86.69 540 SER A N 1
ATOM 4150 C CA . SER A 1 540 ? 45.006 16.527 23.008 1.00 86.69 540 SER A CA 1
ATOM 4151 C C . SER A 1 540 ? 45.544 15.382 23.877 1.00 86.69 540 SER A C 1
ATOM 4153 O O . SER A 1 540 ? 46.484 15.576 24.648 1.00 86.69 540 SER A O 1
ATOM 4155 N N . ASN A 1 541 ? 44.943 14.192 23.769 1.00 82.56 541 ASN A N 1
ATOM 4156 C CA . ASN A 1 541 ? 45.225 12.991 24.548 1.00 82.56 541 ASN A CA 1
ATOM 4157 C C . ASN A 1 541 ? 44.993 13.165 26.062 1.00 82.56 541 ASN A C 1
ATOM 4159 O O . ASN A 1 541 ? 45.495 12.383 26.877 1.00 82.56 541 ASN A O 1
ATOM 4163 N N . LYS A 1 542 ? 44.223 14.183 26.471 1.00 90.44 542 LYS A N 1
ATOM 4164 C CA . LYS A 1 542 ? 43.856 14.379 27.872 1.00 90.44 542 LYS A CA 1
ATOM 4165 C C . LYS A 1 542 ? 42.706 13.444 28.208 1.00 90.44 542 LYS A C 1
ATOM 4167 O O . LYS A 1 542 ? 41.662 13.431 27.562 1.00 90.44 542 LYS A O 1
ATOM 4172 N N . SER A 1 543 ? 42.912 12.674 29.265 1.00 92.19 543 SER A N 1
ATOM 4173 C CA . SER A 1 543 ? 41.950 11.691 29.738 1.00 92.19 543 SER A CA 1
ATOM 4174 C C . SER A 1 543 ? 41.097 12.244 30.879 1.00 92.19 543 SER A C 1
ATOM 4176 O O . SER A 1 543 ? 41.621 12.766 31.862 1.00 92.19 543 SER A O 1
ATOM 4178 N N . THR A 1 544 ? 39.779 12.095 30.774 1.00 94.31 544 THR A N 1
ATOM 4179 C CA . THR A 1 544 ? 38.808 12.409 31.828 1.00 94.31 544 THR A CA 1
ATOM 4180 C C . THR A 1 544 ? 38.048 11.143 32.207 1.00 94.31 544 THR A C 1
ATOM 4182 O O . THR A 1 544 ? 37.478 10.484 31.345 1.00 94.31 544 THR A O 1
ATOM 4185 N N . VAL A 1 545 ? 38.013 10.801 33.495 1.00 94.44 545 VAL A N 1
ATOM 4186 C CA . VAL A 1 545 ? 37.206 9.675 33.992 1.00 94.44 545 VAL A CA 1
ATOM 4187 C C . VAL A 1 545 ? 35.750 10.109 34.122 1.00 94.44 545 VAL A C 1
ATOM 4189 O O . VAL A 1 545 ? 35.475 11.210 34.597 1.00 94.44 545 VAL A O 1
ATOM 4192 N N . LEU A 1 546 ? 34.835 9.232 33.720 1.00 94.75 546 LEU A N 1
ATOM 4193 C CA . LEU A 1 546 ? 33.397 9.412 33.863 1.00 94.75 546 LEU A CA 1
ATOM 4194 C C . LEU A 1 546 ? 32.710 8.075 34.147 1.00 94.75 546 LEU A C 1
ATOM 4196 O O . LEU A 1 546 ? 33.257 7.007 33.867 1.00 94.75 546 LEU A O 1
ATOM 4200 N N . TYR A 1 547 ? 31.512 8.145 34.711 1.00 94.06 547 TYR A N 1
ATOM 4201 C CA . TYR A 1 547 ? 30.729 6.988 35.124 1.00 94.06 547 TYR A CA 1
ATOM 4202 C C . TYR A 1 547 ? 29.355 7.030 34.465 1.00 94.06 547 TYR A C 1
ATOM 4204 O O . TYR A 1 547 ? 28.658 8.031 34.567 1.00 94.06 547 TYR A O 1
ATOM 4212 N N . PHE A 1 548 ? 28.950 5.950 33.811 1.00 90.56 548 PHE A N 1
ATOM 4213 C CA . PHE A 1 548 ? 27.607 5.792 33.247 1.00 90.56 548 PHE A CA 1
ATOM 4214 C C . PHE A 1 548 ? 26.797 4.843 34.121 1.00 90.56 548 PHE A C 1
ATOM 4216 O O . PHE A 1 548 ? 27.361 3.867 34.605 1.00 90.56 548 PHE A O 1
ATOM 4223 N N . GLU A 1 549 ? 25.497 5.064 34.327 1.00 89.12 549 GLU A N 1
ATOM 4224 C CA . GLU A 1 549 ? 24.689 4.035 35.001 1.00 89.12 549 GLU A CA 1
ATOM 4225 C C . GLU A 1 549 ? 24.662 2.767 34.136 1.00 89.12 549 GLU A C 1
ATOM 4227 O O . GLU A 1 549 ? 24.329 2.810 32.951 1.00 89.12 549 GLU A O 1
ATOM 4232 N N . ARG A 1 550 ? 24.981 1.620 34.736 1.00 83.00 550 ARG A N 1
ATOM 4233 C CA . ARG A 1 550 ? 25.120 0.329 34.053 1.00 83.00 550 ARG A CA 1
ATOM 4234 C C . ARG A 1 550 ? 23.843 -0.099 33.338 1.00 83.00 550 ARG A C 1
ATOM 4236 O O . ARG A 1 550 ? 23.918 -0.736 32.298 1.00 83.00 550 ARG A O 1
ATOM 4243 N N . LYS A 1 551 ? 22.671 0.291 33.847 1.00 78.31 551 LYS A N 1
ATOM 4244 C CA . LYS A 1 551 ? 21.372 0.025 33.205 1.00 78.31 551 LYS A CA 1
ATOM 4245 C C . LYS A 1 551 ? 21.265 0.590 31.781 1.00 78.31 551 LYS A C 1
ATOM 4247 O O . LYS A 1 551 ? 20.415 0.131 31.025 1.00 78.31 551 LYS A O 1
ATOM 4252 N N . TRP A 1 552 ? 22.116 1.556 31.428 1.00 75.88 552 TRP A N 1
ATOM 4253 C CA . TRP A 1 552 ? 22.196 2.160 30.101 1.00 75.88 552 TRP A CA 1
ATOM 4254 C C . TRP A 1 552 ? 23.266 1.551 29.202 1.00 75.88 552 TRP A C 1
ATOM 4256 O O . TRP A 1 552 ? 23.352 1.973 28.057 1.00 75.88 552 TRP A O 1
ATOM 4266 N N . ILE A 1 553 ? 24.075 0.606 29.688 1.00 73.44 553 ILE A N 1
ATOM 4267 C CA . ILE A 1 553 ? 25.207 0.028 28.958 1.00 73.44 553 ILE A CA 1
ATOM 4268 C C . ILE A 1 553 ? 25.008 -1.490 28.801 1.00 73.44 553 ILE A C 1
ATOM 4270 O O . ILE A 1 553 ? 24.751 -2.200 29.774 1.00 73.44 553 ILE A O 1
ATOM 4274 N N . GLU A 1 554 ? 25.128 -1.985 27.575 1.00 69.00 554 GLU A N 1
ATOM 4275 C CA . GLU A 1 554 ? 25.188 -3.398 27.202 1.00 69.00 554 GLU A CA 1
ATOM 4276 C C . GLU A 1 554 ? 26.616 -3.771 26.789 1.00 69.00 554 GLU A C 1
ATOM 4278 O O . GLU A 1 554 ? 27.346 -2.966 26.214 1.00 69.00 554 GLU A O 1
ATOM 4283 N N . PHE A 1 555 ? 27.020 -4.9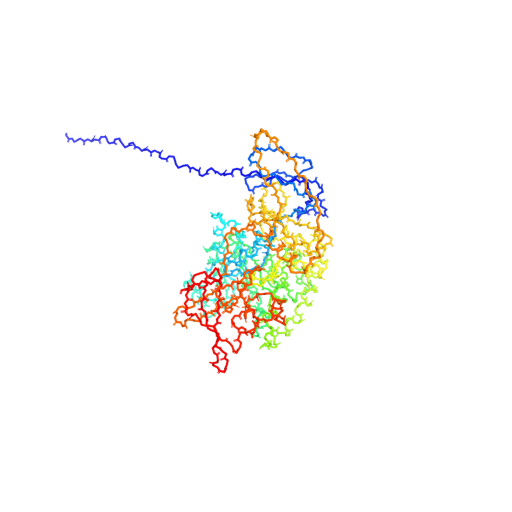91 27.134 1.00 67.44 555 PHE A N 1
ATOM 4284 C CA . PHE A 1 555 ? 28.320 -5.554 26.782 1.00 67.44 555 PHE A CA 1
ATOM 4285 C C . PHE A 1 555 ? 28.078 -6.631 25.728 1.00 67.44 555 PHE A C 1
ATOM 4287 O O . PHE A 1 555 ? 27.292 -7.540 26.006 1.00 67.44 555 PHE A O 1
ATOM 4294 N N . ASP A 1 556 ? 28.717 -6.503 24.564 1.00 57.09 556 ASP A N 1
ATOM 4295 C CA . ASP A 1 556 ? 28.693 -7.509 23.491 1.00 57.09 556 ASP A CA 1
ATOM 4296 C C . ASP A 1 556 ? 29.837 -8.520 23.629 1.00 57.09 556 ASP A C 1
ATOM 4298 O O . ASP A 1 556 ? 30.994 -8.082 23.851 1.00 57.09 556 ASP A O 1
#

pLDDT: mean 83.6, std 22.05, range [23.58, 98.94]

Sequence (556 aa):
MKHLMLFVCFVLCGHSLFAQKDSSLIILQHVNVIDGISNSPLIDVTVTIKNAKITSIKRGSAKTLPTAIVLDLKGKWVLPGYIDAHVHFYHIDSARNALATGVTTARTMGANKFFDIQLRQAHNTGDNHIPDVVAAGYGIRPDMPEEFYSAFPALSDMKPEVKGGENVRRLVRALVSAKVNLIKVFATERAGTPGTDPRKRTFTNEELMAIVDEAKKEGIRVAAHAHGDEGAYAAVQAGVFSIEHGTYLSDSTLSMMKQMGTYLVPTFSYWKQVGASLQNRENPVLAERIRTFEQLITEVTKRAYKMGIPIAAGTDTRYSIAGLTIATEAMQLQKAGLSAMDVIKSMTSVSAKCLGIDKSTGSLKKGLDADILILEKNPLEGLDALRSIKMVINDGRIVINNSSAVAVNRTTTSTGSNFEKEKRTSRSKSLNTLDSIDRANQEMVRSSGNDVTKAHVSLQDSLIDLSANIRKDHRIFGYAHPDVKSERIFLLSVFTNDVENNPFNCRLGAYYDTRGMKDLTLKYMASVGEFVRAIAIDKSNKSTVLYFERKWIEFD

Radius of gyration: 28.71 Å; Cα contacts (8 Å, |Δi|>4): 1173; chains: 1; bounding box: 72×105×84 Å